Protein AF-A0AAU8JIQ6-F1 (afdb_monomer_lite)

Secondary structure (DSSP, 8-state):
---------HHHHHT--TT--HHHHHHHHHHHHHHTSS-HHHHHHHHHHHHSHHHHHHHHHTS--PPP--------GGGGSS-PPP----GGGHHHHHHHHHHHHHHHHHS--GGGGGSSTT---------PPPPP--------------PPPP------------------------------------------------------------------PPPPPP---PPPPPPPPPP-PPPPPPPP-PPPPPPP-------PPPPPPP--------------------HHHHTTT-SBSS-BPPP-SSSPEEEEEEEE--HHHHHHHHHHTBTT-EEEE-TTS-EEEEEEEESSHHHHHHHHHHHHHHHS--EEPPPEE--TTS--S---HHHHHS----SPSBSS-B----SSS-EEEEEEEE--HHHHHHHHHHTBTT-EEEEETTTTEEEEEEEEESSHHHHHHHHHHHHHHHS--EE---EE-

Radius of gyration: 42.21 Å; chains: 1; bounding box: 82×104×124 Å

Organism: NCBI:txid2792601

Foldseek 3Di:
DPPPPPPDQLCVLLVHDLPDDLVSLVVSLVVSVVVVPDPNVSSVVSSVQCVDPVSSVVSCVVPPPDPPPPPPPPPPVVVVPPDDPDDPDDPVVVVVVVVVVVVVVVVVVPPPDPPVPPPPPDDDDPDDDDDDDDDDDDDDDDDDDDDDDDDDDDDDDDDDDDDDDDDDDDDDDDDDDDDDDDDDDDDDDDDDDDDDDDDDDDDDDDDDDDDDDDDDDDDDDDDDDDDDDDDDDDDDDDDDDDDDDDDDDDDDDDDDDDDDDDDDDDDDDDPPDPDPPDPPPDPPPPPPDPPVLVVVPPPDQAAEDFDQDDFAWKWWKKWADDPVLQVCLCVTHYVPWDWDQDPVRGIIIGNYIYSDPVVQVVVQVSCCVPVVGMDIDGTDGPPVPDCPPDPQLVVVVPPPPPDPPDQAAEDDPSGHWAKKWWKKWADDPVLQVCLCRGYYVPWDWDQDPVVRGIIIGRYIYSDPVSSQSNQVVSCVVVVGMDTDDIDID

Structure (mmCIF, N/CA/C/O backbone):
data_AF-A0AAU8JIQ6-F1
#
_entry.id   AF-A0AAU8JIQ6-F1
#
loop_
_atom_site.group_PDB
_atom_site.id
_atom_site.type_symbol
_atom_site.label_atom_id
_atom_site.label_alt_id
_atom_site.label_comp_id
_atom_site.label_asym_id
_atom_site.label_entity_id
_atom_site.label_seq_id
_atom_site.pdbx_PDB_ins_code
_atom_site.Cartn_x
_atom_site.Cartn_y
_atom_site.Cartn_z
_atom_site.occupancy
_atom_site.B_iso_or_equiv
_atom_site.auth_seq_id
_atom_site.auth_comp_id
_atom_site.auth_asym_id
_atom_site.auth_atom_id
_atom_site.pdbx_PDB_model_num
ATOM 1 N N . MET A 1 1 ? 7.814 -15.505 -31.870 1.00 40.34 1 MET A N 1
ATOM 2 C CA . MET A 1 1 ? 8.780 -16.219 -31.011 1.00 40.34 1 MET A CA 1
ATOM 3 C C . MET A 1 1 ? 9.465 -15.172 -30.154 1.00 40.34 1 MET A C 1
ATOM 5 O O . MET A 1 1 ? 10.379 -14.513 -30.634 1.00 40.34 1 MET A O 1
ATOM 9 N N . GLU A 1 2 ? 8.960 -14.930 -28.946 1.00 45.66 2 GLU A N 1
ATOM 10 C CA . GLU A 1 2 ? 9.672 -14.097 -27.977 1.00 45.66 2 GLU A CA 1
ATOM 11 C C . GLU A 1 2 ? 10.962 -14.820 -27.613 1.00 45.66 2 GLU A C 1
ATOM 13 O O . GLU A 1 2 ? 10.954 -15.948 -27.119 1.00 45.66 2 GLU A O 1
ATOM 18 N N . ASN A 1 3 ? 12.080 -14.198 -27.969 1.00 52.28 3 ASN A N 1
ATOM 19 C CA . ASN A 1 3 ? 13.398 -14.721 -27.686 1.00 52.28 3 ASN A CA 1
ATOM 20 C C . ASN A 1 3 ? 13.532 -14.716 -26.162 1.00 52.28 3 ASN A C 1
ATOM 22 O O . ASN A 1 3 ? 13.637 -13.648 -25.561 1.00 52.28 3 ASN A O 1
ATOM 26 N N . LYS A 1 4 ? 13.426 -15.894 -25.535 1.00 48.53 4 LYS A N 1
ATOM 27 C CA . LYS A 1 4 ? 13.553 -16.081 -24.088 1.00 48.53 4 LYS A CA 1
ATOM 28 C C . LYS A 1 4 ? 14.983 -15.721 -23.701 1.00 48.53 4 LYS A C 1
ATOM 30 O O . LYS A 1 4 ? 15.875 -16.564 -23.658 1.00 48.53 4 LYS A O 1
ATOM 35 N N . GLN A 1 5 ? 15.210 -14.430 -23.518 1.00 60.22 5 GLN A N 1
ATOM 36 C CA . GLN A 1 5 ? 16.504 -13.855 -23.235 1.00 60.22 5 GLN A CA 1
ATOM 37 C C . GLN A 1 5 ? 16.808 -14.199 -21.782 1.00 60.22 5 GLN A C 1
ATOM 39 O O . GLN A 1 5 ? 16.317 -13.540 -20.868 1.00 60.22 5 GLN A O 1
ATOM 44 N N . CYS A 1 6 ? 17.543 -15.296 -21.566 1.00 53.44 6 CYS A N 1
ATOM 45 C CA . CYS A 1 6 ? 18.087 -15.631 -20.255 1.00 53.44 6 CYS A CA 1
ATOM 46 C C . CYS A 1 6 ? 18.781 -14.377 -19.719 1.00 53.44 6 CYS A C 1
ATOM 48 O O . CYS A 1 6 ? 19.749 -13.904 -20.319 1.00 53.44 6 CYS A O 1
ATOM 50 N N . SER A 1 7 ? 18.228 -13.803 -18.650 1.00 79.38 7 SER A N 1
ATOM 51 C CA . SER A 1 7 ? 18.646 -12.525 -18.084 1.00 79.38 7 SER A CA 1
ATOM 52 C C . SER A 1 7 ? 20.011 -12.687 -17.421 1.00 79.38 7 SER A C 1
ATOM 54 O O . SER A 1 7 ? 20.119 -12.893 -16.213 1.00 79.38 7 SER A O 1
ATOM 56 N N . MET A 1 8 ? 21.064 -12.670 -18.233 1.00 92.00 8 MET A N 1
ATOM 57 C CA . MET A 1 8 ? 22.433 -12.629 -17.744 1.00 92.00 8 MET A CA 1
ATOM 58 C C . MET A 1 8 ? 22.637 -11.358 -16.923 1.00 92.00 8 MET A C 1
ATOM 60 O O . MET A 1 8 ? 22.061 -10.307 -17.213 1.00 92.00 8 MET A O 1
ATOM 64 N N . ASN A 1 9 ? 23.455 -11.466 -15.881 1.00 93.81 9 ASN A N 1
ATOM 65 C CA . ASN A 1 9 ? 23.711 -10.348 -14.994 1.00 93.81 9 ASN A CA 1
ATOM 66 C C . ASN A 1 9 ? 24.448 -9.229 -15.762 1.00 93.81 9 ASN A C 1
ATOM 68 O O . ASN A 1 9 ? 25.458 -9.507 -16.417 1.00 93.81 9 ASN A O 1
ATOM 72 N N . PRO A 1 10 ? 23.994 -7.965 -15.683 1.00 96.88 10 PRO A N 1
ATOM 73 C CA . PRO A 1 10 ? 24.622 -6.865 -16.411 1.00 96.88 10 PRO A CA 1
ATOM 74 C C . PRO A 1 10 ? 26.093 -6.626 -16.022 1.00 96.88 10 PRO A C 1
ATOM 76 O O . PRO A 1 10 ? 26.877 -6.190 -16.867 1.00 96.88 10 PRO A O 1
ATOM 79 N N . TYR A 1 11 ? 26.494 -6.958 -14.789 1.00 97.44 11 TYR A N 1
ATOM 80 C CA . TYR A 1 11 ? 27.886 -6.875 -14.334 1.00 97.44 11 TYR A CA 1
ATOM 81 C C . TYR A 1 11 ? 28.795 -7.884 -15.044 1.00 97.44 11 TYR A C 1
ATOM 83 O O . TYR A 1 11 ? 29.914 -7.537 -15.422 1.00 97.44 11 TYR A O 1
ATOM 91 N N . ASP A 1 12 ? 28.298 -9.100 -15.287 1.00 96.31 12 ASP A N 1
ATOM 92 C CA . ASP A 1 12 ? 29.047 -10.156 -15.979 1.00 96.31 12 ASP A CA 1
ATOM 93 C C . ASP A 1 12 ? 29.184 -9.862 -17.479 1.00 96.31 12 ASP A C 1
ATOM 95 O O . ASP A 1 12 ? 30.244 -10.094 -18.056 1.00 96.31 12 ASP A O 1
ATOM 99 N N . ILE A 1 13 ? 28.142 -9.288 -18.097 1.00 96.94 13 ILE A N 1
ATOM 100 C CA . ILE A 1 13 ? 28.157 -8.893 -19.517 1.00 96.94 13 ILE A CA 1
ATOM 101 C C . ILE A 1 13 ? 29.220 -7.818 -19.780 1.00 96.94 13 ILE A C 1
ATOM 103 O O . ILE A 1 13 ? 29.912 -7.852 -20.798 1.00 96.94 13 ILE A O 1
ATOM 107 N N . LEU A 1 14 ? 29.342 -6.841 -18.876 1.00 97.56 14 LEU A N 1
ATOM 108 C CA . LEU A 1 14 ? 30.311 -5.751 -19.013 1.00 97.56 14 LEU A CA 1
ATOM 109 C C . LEU A 1 14 ? 31.682 -6.069 -18.395 1.00 97.56 14 LEU A C 1
ATOM 111 O O . LEU A 1 14 ? 32.648 -5.364 -18.683 1.00 97.56 14 LEU A O 1
ATOM 115 N N . GLY A 1 15 ? 31.786 -7.105 -17.559 1.00 96.88 15 GLY A N 1
ATOM 116 C CA . GLY A 1 15 ? 33.020 -7.462 -16.858 1.00 96.88 15 GLY A CA 1
ATOM 117 C C . GLY A 1 15 ? 33.464 -6.406 -15.842 1.00 96.88 15 GLY A C 1
ATOM 118 O O . GLY A 1 15 ? 34.657 -6.118 -15.741 1.00 96.88 15 GLY A O 1
ATOM 119 N N . VAL A 1 16 ? 32.515 -5.802 -15.119 1.00 97.75 16 VAL A N 1
ATOM 120 C CA . VAL A 1 16 ? 32.783 -4.785 -14.085 1.00 97.75 16 VAL A CA 1
ATOM 121 C C . VAL A 1 16 ? 32.334 -5.244 -12.701 1.00 97.75 16 VAL A C 1
ATOM 123 O O . VAL A 1 16 ? 31.411 -6.042 -12.560 1.00 97.75 16 VAL A O 1
ATOM 126 N N . SER A 1 17 ? 32.979 -4.705 -11.666 1.00 95.81 17 SER A N 1
ATOM 127 C CA . SER A 1 17 ? 32.544 -4.877 -10.276 1.00 95.81 17 SER A CA 1
ATOM 128 C C . SER A 1 17 ? 31.264 -4.079 -9.994 1.00 95.81 17 SER A C 1
ATOM 130 O O . SER A 1 17 ? 31.030 -3.037 -10.603 1.00 95.81 17 SER A O 1
ATOM 132 N N . GLN A 1 18 ? 30.468 -4.510 -9.015 1.00 94.75 18 GLN A N 1
ATOM 133 C CA . GLN A 1 18 ? 29.302 -3.762 -8.512 1.00 94.75 18 GLN A CA 1
ATOM 134 C C . GLN A 1 18 ? 29.664 -2.381 -7.954 1.00 94.75 18 GLN A C 1
ATOM 136 O O . GLN A 1 18 ? 28.880 -1.437 -8.043 1.00 94.75 18 GLN A O 1
ATOM 141 N N . ALA A 1 19 ? 30.895 -2.230 -7.459 1.00 94.75 19 ALA A N 1
ATOM 142 C CA . ALA A 1 19 ? 31.431 -0.951 -7.001 1.00 94.75 19 ALA A CA 1
ATOM 143 C C . ALA A 1 19 ? 31.851 -0.007 -8.150 1.00 94.75 19 ALA A C 1
ATOM 145 O O . ALA A 1 19 ? 32.358 1.079 -7.883 1.00 94.75 19 ALA A O 1
ATOM 146 N N . ALA A 1 20 ? 31.670 -0.398 -9.420 1.00 97.19 20 ALA A N 1
ATOM 147 C CA . ALA A 1 20 ? 32.134 0.391 -10.555 1.00 97.19 20 ALA A CA 1
ATOM 148 C C . ALA A 1 20 ? 31.427 1.750 -10.660 1.00 97.19 20 ALA A C 1
ATOM 150 O O . ALA A 1 20 ? 30.199 1.879 -10.563 1.00 97.19 20 ALA A O 1
ATOM 151 N N . SER A 1 21 ? 32.220 2.781 -10.915 1.00 97.81 21 SER A N 1
ATOM 152 C CA . SER A 1 21 ? 31.753 4.131 -11.201 1.00 97.81 21 SER A CA 1
ATOM 153 C C . SER A 1 21 ? 31.091 4.221 -12.583 1.00 97.81 21 SER A C 1
ATOM 155 O O . SER A 1 21 ? 31.300 3.394 -13.473 1.00 97.81 21 SER A O 1
ATOM 157 N N . LYS A 1 22 ? 30.311 5.285 -12.810 1.00 97.88 22 LYS A N 1
ATOM 158 C CA . LYS A 1 22 ? 29.655 5.554 -14.105 1.00 97.88 22 LYS A CA 1
ATOM 159 C C . LYS A 1 22 ? 30.652 5.623 -15.276 1.00 97.88 22 LYS A C 1
ATOM 161 O O . LYS A 1 22 ? 30.359 5.156 -16.380 1.00 97.88 22 LYS A O 1
ATOM 166 N N . ALA A 1 23 ? 31.840 6.178 -15.030 1.00 98.06 23 ALA A N 1
ATOM 167 C CA . ALA A 1 23 ? 32.914 6.261 -16.018 1.00 98.06 23 ALA A CA 1
ATOM 168 C C . ALA A 1 23 ? 33.486 4.874 -16.358 1.00 98.06 23 ALA A C 1
ATOM 170 O O . ALA A 1 23 ? 33.672 4.555 -17.534 1.00 98.06 23 ALA A O 1
ATOM 171 N N . GLU A 1 24 ? 33.698 4.023 -15.350 1.00 98.31 24 GLU A N 1
ATOM 172 C CA . GLU A 1 24 ? 34.170 2.646 -15.542 1.00 98.31 24 GLU A CA 1
ATOM 173 C C . GLU A 1 24 ? 33.158 1.798 -16.310 1.00 98.31 24 GLU A C 1
ATOM 175 O O . GLU A 1 24 ? 33.550 1.102 -17.245 1.00 98.31 24 GLU A O 1
ATOM 180 N N . ILE A 1 25 ? 31.862 1.923 -16.000 1.00 98.31 25 ILE A N 1
ATOM 181 C CA . ILE A 1 25 ? 30.781 1.239 -16.731 1.00 98.31 25 ILE A CA 1
ATOM 182 C C . ILE A 1 25 ? 30.805 1.623 -18.220 1.00 98.31 25 ILE A C 1
ATOM 184 O O . ILE A 1 25 ? 30.710 0.762 -19.097 1.00 98.31 25 ILE A O 1
ATOM 188 N N . THR A 1 26 ? 30.989 2.910 -18.526 1.00 98.00 26 THR A N 1
ATOM 189 C CA . THR A 1 26 ? 31.032 3.401 -19.915 1.00 98.00 26 THR A CA 1
ATOM 190 C C . THR A 1 26 ? 32.272 2.897 -20.656 1.00 98.00 26 THR A C 1
ATOM 192 O O . THR A 1 26 ? 32.180 2.448 -21.800 1.00 98.00 26 THR A O 1
ATOM 195 N N . LYS A 1 27 ? 33.436 2.895 -19.995 1.00 98.44 27 LYS A N 1
ATOM 196 C CA . LYS A 1 27 ? 34.676 2.340 -20.555 1.00 98.44 27 LYS A CA 1
ATOM 197 C C . LYS A 1 27 ? 34.562 0.830 -20.795 1.00 98.44 27 LYS A C 1
ATOM 199 O O . LYS A 1 27 ? 35.011 0.335 -21.829 1.00 98.44 27 LYS A O 1
ATOM 204 N N . ALA A 1 28 ? 33.939 0.108 -19.868 1.00 98.31 28 ALA A N 1
ATOM 205 C CA . ALA A 1 28 ? 33.740 -1.332 -19.954 1.00 98.31 28 ALA A CA 1
ATOM 206 C C . ALA A 1 28 ? 32.808 -1.734 -21.101 1.00 98.31 28 ALA A C 1
ATOM 208 O O . ALA A 1 28 ? 33.090 -2.712 -21.788 1.00 98.31 28 ALA A O 1
ATOM 209 N N . MET A 1 29 ? 31.772 -0.940 -21.388 1.00 98.12 29 MET A N 1
ATOM 210 C CA . MET A 1 29 ? 30.921 -1.142 -22.564 1.00 98.12 29 MET A CA 1
ATOM 211 C C . MET A 1 29 ? 31.738 -1.146 -23.867 1.00 98.12 29 MET A C 1
ATOM 213 O O . MET A 1 29 ? 31.614 -2.076 -24.664 1.00 98.12 29 MET A O 1
ATOM 217 N N . ALA A 1 30 ? 32.628 -0.166 -24.060 1.00 98.19 30 ALA A N 1
ATOM 218 C CA . ALA A 1 30 ? 33.482 -0.103 -25.249 1.00 98.19 30 ALA A CA 1
ATOM 219 C C . ALA A 1 30 ? 34.430 -1.315 -25.351 1.00 98.19 30 ALA A C 1
ATOM 221 O O . ALA A 1 30 ? 34.645 -1.858 -26.439 1.00 98.19 30 ALA A O 1
ATOM 222 N N . ILE A 1 31 ? 34.966 -1.777 -24.215 1.00 98.31 31 ILE A N 1
ATOM 223 C CA . ILE A 1 31 ? 35.807 -2.981 -24.151 1.00 98.31 31 ILE A CA 1
ATOM 224 C C . ILE A 1 31 ? 34.988 -4.235 -24.501 1.00 98.31 31 ILE A C 1
ATOM 226 O O . ILE A 1 31 ? 35.440 -5.038 -25.319 1.00 98.31 31 ILE A O 1
ATOM 230 N N . ALA A 1 32 ? 33.782 -4.390 -23.949 1.00 98.19 32 ALA A N 1
ATOM 231 C CA . ALA A 1 32 ? 32.893 -5.522 -24.215 1.00 98.19 32 ALA A CA 1
ATOM 232 C C . ALA A 1 32 ? 32.481 -5.593 -25.697 1.00 98.19 32 ALA A C 1
ATOM 234 O O . ALA A 1 32 ? 32.546 -6.661 -26.310 1.00 98.19 32 ALA A O 1
ATOM 235 N N . MET A 1 33 ? 32.160 -4.448 -26.314 1.00 97.75 33 MET A N 1
ATOM 236 C CA . MET A 1 33 ? 31.863 -4.366 -27.753 1.00 97.75 33 MET A CA 1
ATOM 237 C C . MET A 1 33 ? 33.050 -4.809 -28.615 1.00 97.75 33 MET A C 1
ATOM 239 O O . MET A 1 33 ? 32.860 -5.459 -29.643 1.00 97.75 33 MET A O 1
ATOM 243 N N . LYS A 1 34 ? 34.280 -4.486 -28.195 1.00 98.25 34 LYS A N 1
ATOM 244 C CA . LYS A 1 34 ? 35.503 -4.897 -28.897 1.00 98.25 34 LYS A CA 1
ATOM 245 C C . LYS A 1 34 ? 35.762 -6.402 -28.777 1.00 98.25 34 LYS A C 1
ATOM 247 O O . LYS A 1 34 ? 36.233 -6.999 -29.742 1.00 98.25 34 LYS A O 1
ATOM 252 N N . ARG A 1 35 ? 35.452 -7.005 -27.623 1.00 97.81 35 ARG A N 1
ATOM 253 C CA . ARG A 1 35 ? 35.617 -8.451 -27.373 1.00 97.81 35 ARG A CA 1
ATOM 254 C C . ARG A 1 35 ? 34.600 -9.311 -28.124 1.00 97.81 35 ARG A C 1
ATOM 256 O O . ARG A 1 35 ? 34.935 -10.429 -28.493 1.00 97.81 35 ARG A O 1
ATOM 263 N N . LYS A 1 36 ? 33.394 -8.788 -28.388 1.00 97.00 36 LYS A N 1
ATOM 264 C CA . LYS A 1 36 ? 32.301 -9.491 -29.097 1.00 97.00 36 LYS A CA 1
ATOM 265 C C . LYS A 1 36 ? 31.879 -10.823 -28.447 1.00 97.00 36 LYS A C 1
ATOM 267 O O . LYS A 1 36 ? 31.329 -11.684 -29.123 1.00 97.00 36 LYS A O 1
ATOM 272 N N . GLU A 1 37 ? 32.108 -10.980 -27.143 1.00 97.06 37 GLU A N 1
ATOM 273 C CA . GLU A 1 37 ? 31.681 -12.157 -26.366 1.00 97.06 37 GLU A CA 1
ATOM 274 C C . GLU A 1 37 ? 30.153 -12.217 -26.205 1.00 97.06 37 GLU A C 1
ATOM 276 O O . GLU A 1 37 ? 29.569 -13.295 -26.139 1.00 97.06 37 GLU A O 1
ATOM 281 N N . TYR A 1 38 ? 29.498 -11.052 -26.200 1.00 96.69 38 TYR A N 1
ATOM 282 C CA . TYR A 1 38 ? 28.052 -10.900 -26.053 1.00 96.69 38 TYR A CA 1
ATOM 283 C C . TYR A 1 38 ? 27.451 -10.150 -27.252 1.00 96.69 38 TYR A C 1
ATOM 285 O O . TYR A 1 38 ? 28.132 -9.318 -27.866 1.00 96.69 38 TYR A O 1
ATOM 293 N N . PRO A 1 39 ? 26.167 -10.383 -27.593 1.00 96.06 39 PRO A N 1
ATOM 294 C CA . PRO A 1 39 ? 25.506 -9.632 -28.654 1.00 96.06 39 PRO A CA 1
ATOM 295 C C . PRO A 1 39 ? 25.408 -8.146 -28.282 1.00 96.06 39 PRO A C 1
ATOM 297 O O . PRO A 1 39 ? 25.149 -7.797 -27.129 1.00 96.06 39 PRO A O 1
ATOM 300 N N . LEU A 1 40 ? 25.558 -7.260 -29.273 1.00 96.31 40 LEU A N 1
ATOM 301 C CA . LEU A 1 40 ? 25.582 -5.802 -29.065 1.00 96.31 40 LEU A CA 1
ATOM 302 C C . LEU A 1 40 ? 24.352 -5.284 -28.303 1.00 96.31 40 LEU A C 1
ATOM 304 O O . LEU A 1 40 ? 24.474 -4.395 -27.464 1.00 96.31 40 LEU A O 1
ATOM 308 N N . GLN A 1 41 ? 23.181 -5.879 -28.545 1.00 95.25 41 GLN A N 1
ATOM 309 C CA . GLN A 1 41 ? 21.947 -5.541 -27.833 1.00 95.25 41 GLN A CA 1
ATOM 310 C C . GLN A 1 41 ? 22.030 -5.851 -26.332 1.00 95.25 41 GLN A C 1
ATOM 312 O O . GLN A 1 41 ? 21.571 -5.048 -25.525 1.00 95.25 41 GLN A O 1
ATOM 317 N N . ALA A 1 42 ? 22.650 -6.971 -25.942 1.00 95.75 42 ALA A N 1
ATOM 318 C CA . ALA A 1 42 ? 22.821 -7.327 -24.534 1.00 95.75 42 ALA A CA 1
ATOM 319 C C . ALA A 1 42 ? 23.817 -6.395 -23.836 1.00 95.75 42 ALA A C 1
ATOM 321 O O . ALA A 1 42 ? 23.568 -5.973 -22.711 1.00 95.75 42 ALA A O 1
ATOM 322 N N . ILE A 1 43 ? 24.898 -6.008 -24.522 1.00 97.31 43 ILE A N 1
ATOM 323 C CA . ILE A 1 43 ? 25.882 -5.049 -23.997 1.00 97.31 43 ILE A CA 1
ATOM 324 C C . ILE A 1 43 ? 25.223 -3.681 -23.758 1.00 97.31 43 ILE A C 1
ATOM 326 O O . ILE A 1 43 ? 25.385 -3.091 -22.689 1.00 97.31 43 ILE A O 1
ATOM 330 N N . ALA A 1 44 ? 24.430 -3.197 -24.719 1.00 97.12 44 ALA A N 1
ATOM 331 C CA . ALA A 1 44 ? 23.700 -1.935 -24.589 1.00 97.12 44 ALA A CA 1
ATOM 332 C C . ALA A 1 44 ? 22.632 -1.989 -23.481 1.00 97.12 44 ALA A C 1
ATOM 334 O O . ALA A 1 44 ? 22.503 -1.048 -22.696 1.00 97.12 44 ALA A O 1
ATOM 335 N N . ALA A 1 45 ? 21.893 -3.099 -23.376 1.00 96.25 45 ALA A N 1
ATOM 336 C CA . ALA A 1 45 ? 20.909 -3.304 -22.316 1.00 96.25 45 ALA A CA 1
ATOM 337 C C . ALA A 1 45 ? 21.565 -3.345 -20.925 1.00 96.25 45 ALA A C 1
ATOM 339 O O . ALA A 1 45 ? 21.065 -2.703 -19.999 1.00 96.25 45 ALA A O 1
ATOM 340 N N . ALA A 1 46 ? 22.706 -4.030 -20.791 1.00 97.06 46 ALA A N 1
ATOM 341 C CA . ALA A 1 46 ? 23.471 -4.098 -19.550 1.00 97.06 46 ALA A CA 1
ATOM 342 C C . ALA A 1 46 ? 23.963 -2.714 -19.113 1.00 97.06 46 ALA A C 1
ATOM 344 O O . ALA A 1 46 ? 23.736 -2.311 -17.973 1.00 97.06 46 ALA A O 1
ATOM 345 N N . GLN A 1 47 ? 24.550 -1.941 -20.032 1.00 98.00 47 GLN A N 1
ATOM 346 C CA . GLN A 1 47 ? 24.967 -0.567 -19.751 1.00 98.00 47 GLN A CA 1
ATOM 347 C C . GLN A 1 47 ? 23.779 0.297 -19.309 1.00 98.00 47 GLN A C 1
ATOM 349 O O . GLN A 1 47 ? 23.857 0.956 -18.275 1.00 98.00 47 GLN A O 1
ATOM 354 N N . LYS A 1 48 ? 22.662 0.266 -20.050 1.00 97.75 48 LYS A N 1
ATOM 355 C CA . LYS A 1 48 ? 21.455 1.034 -19.707 1.00 97.75 48 LYS A CA 1
ATOM 356 C C . LYS A 1 48 ? 20.928 0.669 -18.316 1.00 97.75 48 LYS A C 1
ATOM 358 O O . LYS A 1 48 ? 20.543 1.561 -17.570 1.00 97.75 48 LYS A O 1
ATOM 363 N N . SER A 1 49 ? 20.942 -0.616 -17.961 1.00 96.88 49 SER A N 1
ATOM 364 C CA . SER A 1 49 ? 20.508 -1.095 -16.644 1.00 96.88 49 SER A CA 1
ATOM 365 C C . SER A 1 49 ? 21.408 -0.621 -15.503 1.00 96.88 49 SER A C 1
ATOM 367 O O . SER A 1 49 ? 20.902 -0.388 -14.414 1.00 96.88 49 SER A O 1
ATOM 369 N N . LEU A 1 50 ? 22.720 -0.489 -15.728 1.00 97.44 50 LEU A N 1
ATOM 370 C CA . LEU A 1 50 ? 23.673 -0.053 -14.697 1.00 97.44 50 LEU A CA 1
ATOM 371 C C . LEU A 1 50 ? 23.818 1.472 -14.594 1.00 97.44 50 LEU A C 1
ATOM 373 O O . LEU A 1 50 ? 24.304 1.976 -13.582 1.00 97.44 50 LEU A O 1
ATOM 377 N N . LEU A 1 51 ? 23.427 2.212 -15.635 1.00 97.62 51 LEU A N 1
ATOM 378 C CA . LEU A 1 51 ? 23.379 3.677 -15.616 1.00 97.62 51 LEU A CA 1
ATOM 379 C C . LEU A 1 51 ? 22.109 4.227 -14.946 1.00 97.62 51 LEU A C 1
ATOM 381 O O . LEU A 1 51 ? 22.128 5.361 -14.471 1.00 97.62 51 LEU A O 1
ATOM 385 N N . ASP A 1 52 ? 21.033 3.442 -14.921 1.00 97.56 52 ASP A N 1
ATOM 386 C CA . ASP A 1 52 ? 19.780 3.740 -14.226 1.00 97.56 52 ASP A CA 1
ATOM 387 C C . ASP A 1 52 ? 19.891 3.341 -12.745 1.00 97.56 52 ASP A C 1
ATOM 389 O O . ASP A 1 52 ? 20.215 2.195 -12.430 1.00 97.56 52 ASP A O 1
ATOM 393 N N . SER A 1 53 ? 19.648 4.279 -11.825 1.00 96.69 53 SER A N 1
ATOM 394 C CA . SER A 1 53 ? 19.848 4.049 -10.387 1.00 96.69 53 SER A CA 1
ATOM 395 C C . SER A 1 53 ? 18.928 2.965 -9.824 1.00 96.69 53 SER A C 1
ATOM 397 O O . SER A 1 53 ? 19.389 2.119 -9.061 1.00 96.69 53 SER A O 1
ATOM 399 N N . GLN A 1 54 ? 17.657 2.939 -10.228 1.00 95.81 54 GLN A N 1
ATOM 400 C CA . GLN A 1 54 ? 16.668 1.982 -9.727 1.00 95.81 54 GLN A CA 1
ATOM 401 C C . GLN A 1 54 ? 16.999 0.566 -10.196 1.00 95.81 54 GLN A C 1
ATOM 403 O O . GLN A 1 54 ? 17.042 -0.377 -9.403 1.00 95.81 54 GLN A O 1
ATOM 408 N N . LYS A 1 55 ? 17.312 0.411 -11.485 1.00 96.00 55 LYS A N 1
ATOM 409 C CA . LYS A 1 55 ? 17.677 -0.899 -12.047 1.00 96.00 55 LYS A CA 1
ATOM 410 C C . LYS A 1 55 ? 19.015 -1.404 -11.523 1.00 96.00 55 LYS A C 1
ATOM 412 O O . LYS A 1 55 ? 19.176 -2.611 -11.343 1.00 96.00 55 LYS A O 1
ATOM 417 N N . ARG A 1 56 ? 19.954 -0.499 -11.243 1.00 96.75 56 ARG A N 1
ATOM 418 C CA . ARG A 1 56 ? 21.226 -0.839 -10.607 1.00 96.75 56 ARG A CA 1
ATOM 419 C C . ARG A 1 56 ? 21.023 -1.375 -9.190 1.00 96.75 56 ARG A C 1
ATOM 421 O O . ARG A 1 56 ? 21.580 -2.421 -8.887 1.00 96.75 56 ARG A O 1
ATOM 428 N N . ILE A 1 57 ? 20.173 -0.738 -8.377 1.00 95.56 57 ILE A N 1
ATOM 429 C CA . ILE A 1 57 ? 19.841 -1.222 -7.023 1.00 95.56 57 ILE A CA 1
ATOM 430 C C . ILE A 1 57 ? 19.278 -2.646 -7.079 1.00 95.56 57 ILE A C 1
ATOM 432 O O . ILE A 1 57 ? 19.701 -3.508 -6.310 1.00 95.56 57 ILE A O 1
ATOM 436 N N . VAL A 1 58 ? 18.369 -2.922 -8.020 1.00 94.75 58 VAL A N 1
ATOM 437 C CA . VAL A 1 58 ? 17.829 -4.278 -8.216 1.00 94.75 58 VAL A CA 1
ATOM 438 C C . VAL A 1 58 ? 18.942 -5.262 -8.599 1.00 94.75 58 VAL A C 1
ATOM 440 O O . VAL A 1 58 ? 19.013 -6.354 -8.039 1.00 94.75 58 VAL A O 1
ATOM 443 N N . ALA A 1 59 ? 19.840 -4.885 -9.512 1.00 95.00 59 ALA A N 1
ATOM 444 C CA . ALA A 1 59 ? 20.962 -5.733 -9.917 1.00 95.00 59 ALA A CA 1
ATOM 445 C C . ALA A 1 59 ? 21.966 -5.997 -8.775 1.00 95.00 59 ALA A C 1
ATOM 447 O O . ALA A 1 59 ? 22.481 -7.114 -8.675 1.00 95.00 59 ALA A O 1
ATOM 448 N N . ASP A 1 60 ? 22.216 -5.003 -7.919 1.00 94.81 60 ASP A N 1
ATOM 449 C CA . ASP A 1 60 ? 23.073 -5.109 -6.730 1.00 94.81 60 ASP A CA 1
ATOM 450 C C . ASP A 1 60 ? 22.453 -6.037 -5.683 1.00 94.81 60 ASP A C 1
ATOM 452 O O . ASP A 1 60 ? 23.116 -6.937 -5.162 1.00 94.81 60 ASP A O 1
ATOM 456 N N . TYR A 1 61 ? 21.151 -5.879 -5.428 1.00 93.56 61 TYR A N 1
ATOM 457 C CA . TYR A 1 61 ? 20.423 -6.707 -4.469 1.00 93.56 61 TYR A CA 1
ATOM 458 C C . TYR A 1 61 ? 20.386 -8.181 -4.880 1.00 93.56 61 TYR A C 1
ATOM 460 O O . TYR A 1 61 ? 20.548 -9.069 -4.046 1.00 93.56 61 TYR A O 1
ATOM 468 N N . LEU A 1 62 ? 20.212 -8.459 -6.175 1.00 90.12 62 LEU A N 1
ATOM 469 C CA . LEU A 1 62 ? 20.170 -9.828 -6.692 1.00 90.12 62 LEU A CA 1
ATOM 470 C C . LEU A 1 62 ? 21.533 -10.534 -6.668 1.00 90.12 62 LEU A C 1
ATOM 472 O O . LEU A 1 62 ? 21.598 -11.741 -6.914 1.00 90.12 62 LEU A O 1
ATOM 476 N N . ARG A 1 63 ? 22.630 -9.822 -6.384 1.00 86.69 63 ARG A N 1
ATOM 477 C CA . ARG A 1 63 ? 23.963 -10.421 -6.325 1.00 86.69 63 ARG A CA 1
ATOM 478 C C . ARG A 1 63 ? 24.824 -9.774 -5.239 1.00 86.69 63 ARG A C 1
ATOM 480 O O . ARG A 1 63 ? 25.863 -9.220 -5.569 1.00 86.69 63 ARG A O 1
ATOM 487 N N . PRO A 1 64 ? 24.457 -9.864 -3.955 1.00 85.06 64 PRO A N 1
ATOM 488 C CA . PRO A 1 64 ? 25.151 -9.129 -2.906 1.00 85.06 64 PRO A CA 1
ATOM 489 C C . PRO A 1 64 ? 26.657 -9.429 -2.913 1.00 85.06 64 PRO A C 1
ATOM 491 O O . PRO A 1 64 ? 27.063 -10.595 -2.986 1.00 85.06 64 PRO A O 1
ATOM 494 N N . ILE A 1 65 ? 27.491 -8.386 -2.808 1.00 81.62 65 ILE A N 1
ATOM 495 C CA . ILE A 1 65 ? 28.919 -8.547 -2.505 1.00 81.62 65 ILE A CA 1
ATOM 496 C C . ILE A 1 65 ? 29.018 -9.075 -1.074 1.00 81.62 65 ILE A C 1
ATOM 498 O O . ILE A 1 65 ? 29.115 -8.315 -0.110 1.00 81.62 65 ILE A O 1
ATOM 502 N N . LEU A 1 66 ? 28.961 -10.393 -0.917 1.00 79.75 66 LEU A N 1
ATOM 503 C CA . LEU A 1 66 ? 29.228 -11.001 0.372 1.00 79.75 66 LEU A CA 1
ATOM 504 C C . LEU A 1 66 ? 30.733 -10.864 0.630 1.00 79.75 66 LEU A C 1
ATOM 506 O O . LEU A 1 66 ? 31.525 -11.308 -0.211 1.00 79.75 66 LEU A O 1
ATOM 510 N N . PRO A 1 67 ? 31.162 -10.253 1.754 1.00 77.31 67 PRO A N 1
ATOM 511 C CA . PRO A 1 67 ? 32.567 -10.290 2.121 1.00 77.31 67 PRO A CA 1
ATOM 512 C C . PRO A 1 67 ? 33.006 -11.758 2.132 1.00 77.31 67 PRO A C 1
ATOM 514 O O . PRO A 1 67 ? 32.202 -12.618 2.516 1.00 77.31 67 PRO A O 1
ATOM 517 N N . PRO A 1 68 ? 34.243 -12.070 1.699 1.00 78.75 68 PRO A N 1
ATOM 518 C CA . PRO A 1 68 ? 34.728 -13.441 1.698 1.00 78.75 68 PRO A CA 1
ATOM 519 C C . PRO A 1 68 ? 34.448 -14.021 3.075 1.00 78.75 68 PRO A C 1
ATOM 521 O O . PRO A 1 68 ? 34.862 -13.430 4.077 1.00 78.75 68 PRO A O 1
ATOM 524 N N . ILE A 1 69 ? 33.662 -15.105 3.107 1.00 80.19 69 ILE A N 1
ATOM 525 C CA . ILE A 1 69 ? 33.172 -15.696 4.347 1.00 80.19 69 ILE A CA 1
ATOM 526 C C . ILE A 1 69 ? 34.414 -15.971 5.180 1.00 80.19 69 ILE A C 1
ATOM 528 O O . ILE A 1 69 ? 35.185 -16.888 4.881 1.00 80.19 69 ILE A O 1
ATOM 532 N N . LYS A 1 70 ? 34.643 -15.141 6.202 1.00 82.69 70 LYS A N 1
ATOM 533 C CA . LYS A 1 70 ? 35.656 -15.413 7.207 1.00 82.69 70 LYS A CA 1
ATOM 534 C C . LYS A 1 70 ? 35.143 -16.665 7.873 1.00 82.69 70 LYS A C 1
ATOM 536 O O . LYS A 1 70 ? 34.225 -16.584 8.684 1.00 82.69 70 LYS A O 1
ATOM 541 N N . ARG A 1 71 ? 35.652 -17.821 7.432 1.00 76.62 71 ARG A N 1
ATOM 542 C CA . ARG A 1 71 ? 35.303 -19.117 7.997 1.00 76.62 71 ARG A CA 1
ATOM 543 C C . ARG A 1 71 ? 35.409 -18.921 9.493 1.00 76.62 71 ARG A C 1
ATOM 545 O O . ARG A 1 71 ? 36.498 -18.587 9.965 1.00 76.62 71 ARG A O 1
ATOM 552 N N . PHE A 1 72 ? 34.272 -19.005 10.183 1.00 76.00 72 PHE A N 1
ATOM 553 C CA . PHE A 1 72 ? 34.245 -18.827 11.621 1.00 76.00 72 PHE A CA 1
ATOM 554 C C . PHE A 1 72 ? 35.367 -19.701 12.159 1.00 76.00 72 PHE A C 1
ATOM 556 O O . PHE A 1 72 ? 35.435 -20.892 11.826 1.00 76.00 72 PHE A O 1
ATOM 563 N N . LYS A 1 73 ? 36.330 -19.085 12.860 1.00 76.19 73 LYS A N 1
ATOM 564 C CA . LYS A 1 73 ? 37.328 -19.868 13.581 1.00 76.19 73 LYS A CA 1
ATOM 565 C C . LYS A 1 73 ? 36.491 -20.826 14.408 1.00 76.19 73 LYS A C 1
ATOM 567 O O . LYS A 1 73 ? 35.610 -20.354 15.121 1.00 76.19 73 LYS A O 1
ATOM 572 N N . ARG A 1 74 ? 36.670 -22.136 14.210 1.00 68.62 74 ARG A N 1
ATOM 573 C CA . ARG A 1 74 ? 36.004 -23.129 15.049 1.00 68.62 74 ARG A CA 1
ATOM 574 C C . ARG A 1 74 ? 36.391 -22.752 16.468 1.00 68.62 74 ARG A C 1
ATOM 576 O O . ARG A 1 74 ? 37.556 -22.887 16.829 1.00 68.62 74 ARG A O 1
ATOM 583 N N . THR A 1 75 ? 35.457 -22.153 17.194 1.00 74.88 75 THR A N 1
ATOM 584 C CA . THR A 1 75 ? 35.571 -22.009 18.633 1.00 74.88 75 THR A CA 1
ATOM 585 C C . THR A 1 75 ? 35.721 -23.421 19.142 1.00 74.88 75 THR A C 1
ATOM 587 O O . THR A 1 75 ? 34.953 -24.303 18.755 1.00 74.88 75 THR A O 1
ATOM 590 N N . ASP A 1 76 ? 36.797 -23.643 19.879 1.00 75.94 76 ASP A N 1
ATOM 591 C CA . ASP A 1 76 ? 37.076 -24.939 20.456 1.00 75.94 76 ASP A CA 1
ATOM 592 C C . ASP A 1 76 ? 35.885 -25.307 21.347 1.00 75.94 76 ASP A C 1
ATOM 594 O O . ASP A 1 76 ? 35.535 -24.566 22.264 1.00 75.94 76 ASP A O 1
ATOM 598 N N . PHE A 1 77 ? 35.185 -26.386 21.000 1.00 76.00 77 PHE A N 1
ATOM 599 C CA . PHE A 1 77 ? 33.972 -26.822 21.697 1.00 76.00 77 PHE A CA 1
ATOM 600 C C . PHE A 1 77 ? 34.311 -27.631 22.958 1.00 76.00 77 PHE A C 1
ATOM 602 O O . PHE A 1 77 ? 33.469 -28.360 23.469 1.00 76.00 77 PHE A O 1
ATOM 609 N N . SER A 1 78 ? 35.530 -27.497 23.481 1.00 77.19 78 SER A N 1
ATOM 610 C CA . SER A 1 78 ? 35.986 -28.150 24.711 1.00 77.19 78 SER A CA 1
ATOM 611 C C . SER A 1 78 ? 35.150 -27.758 25.938 1.00 77.19 78 SER A C 1
ATOM 613 O O . SER A 1 78 ? 35.033 -28.539 26.875 1.00 77.19 78 SER A O 1
ATOM 615 N N . SER A 1 79 ? 34.460 -26.611 25.909 1.00 71.75 79 SER A N 1
ATOM 616 C CA . SER A 1 79 ? 33.469 -26.229 26.927 1.00 71.75 79 SER A CA 1
ATOM 617 C C . SER A 1 79 ? 32.132 -26.981 26.844 1.00 71.75 79 SER A C 1
ATOM 619 O O . SER A 1 79 ? 31.298 -26.813 27.724 1.00 71.75 79 SER A O 1
ATOM 621 N N . ILE A 1 80 ? 31.899 -27.795 25.808 1.00 74.56 80 ILE A N 1
ATOM 622 C CA . ILE A 1 80 ? 30.721 -28.676 25.704 1.00 74.56 80 ILE A CA 1
ATOM 623 C C . ILE A 1 80 ? 31.008 -30.053 26.329 1.00 74.56 80 ILE A C 1
ATOM 625 O O . ILE A 1 80 ? 30.079 -30.767 26.690 1.00 74.56 80 ILE A O 1
ATOM 629 N N . GLU A 1 81 ? 32.280 -30.418 26.519 1.00 81.19 81 GLU A N 1
ATOM 630 C CA . GLU A 1 81 ? 32.663 -31.665 27.199 1.00 81.19 81 GLU A CA 1
ATOM 631 C C . GLU A 1 81 ? 32.587 -31.571 28.731 1.00 81.19 81 GLU A C 1
ATOM 633 O O . GLU A 1 81 ? 32.727 -32.585 29.416 1.00 81.19 81 GLU A O 1
ATOM 638 N N . THR A 1 82 ? 32.325 -30.390 29.301 1.00 78.81 82 THR A N 1
ATOM 639 C CA . THR A 1 82 ? 32.009 -30.293 30.729 1.00 78.81 82 THR A CA 1
ATOM 640 C C . THR A 1 82 ? 30.681 -30.987 31.002 1.00 78.81 82 THR A C 1
ATOM 642 O O . THR A 1 82 ? 29.651 -30.612 30.441 1.00 78.81 82 THR A O 1
ATOM 645 N N . THR A 1 83 ? 30.718 -31.999 31.872 1.00 81.31 83 THR A N 1
ATOM 646 C CA . THR A 1 83 ? 29.552 -32.735 32.374 1.00 81.31 83 THR A CA 1
ATOM 647 C C . THR A 1 83 ? 28.425 -31.774 32.726 1.00 81.31 83 THR A C 1
ATOM 649 O O . THR A 1 83 ? 28.647 -30.805 33.454 1.00 81.31 83 THR A O 1
ATOM 652 N N . ALA A 1 84 ? 27.233 -32.040 32.179 1.00 80.88 84 ALA A N 1
ATOM 653 C CA . ALA A 1 84 ? 26.050 -31.224 32.405 1.00 80.88 84 ALA A CA 1
ATOM 654 C C . ALA A 1 84 ? 25.860 -30.993 33.916 1.00 80.88 84 ALA A C 1
ATOM 656 O O . ALA A 1 84 ? 25.951 -31.959 34.680 1.00 80.88 84 ALA A O 1
ATOM 657 N N . PRO A 1 85 ? 25.649 -29.741 34.357 1.00 83.62 85 PRO A N 1
ATOM 658 C CA . PRO A 1 85 ? 25.469 -29.449 35.769 1.00 83.62 85 PRO A CA 1
ATOM 659 C C . PRO A 1 85 ? 24.262 -30.218 36.299 1.00 83.62 85 PRO A C 1
ATOM 661 O O . PRO A 1 85 ? 23.226 -30.314 35.638 1.00 83.62 85 PRO A O 1
ATOM 664 N N . GLU A 1 86 ? 24.420 -30.781 37.491 1.00 84.44 86 GLU A N 1
ATOM 665 C CA . GLU A 1 86 ? 23.372 -31.543 38.152 1.00 84.44 86 GLU A CA 1
ATOM 666 C C . GLU A 1 86 ? 22.199 -30.604 38.470 1.00 84.44 86 GLU A C 1
ATOM 668 O O . GLU A 1 86 ? 22.338 -29.604 39.181 1.00 84.44 86 GLU A O 1
ATOM 673 N N . LEU A 1 87 ? 21.047 -30.887 37.865 1.00 78.94 87 LEU A N 1
ATOM 674 C CA . LEU A 1 87 ? 19.813 -30.136 38.064 1.00 78.94 87 LEU A CA 1
ATOM 675 C C . LEU A 1 87 ? 19.219 -30.526 39.422 1.00 78.94 87 LEU A C 1
ATOM 677 O O . LEU A 1 87 ? 18.429 -31.461 39.521 1.00 78.94 87 LEU A O 1
ATOM 681 N N . ASN A 1 88 ? 19.594 -29.795 40.471 1.00 80.50 88 ASN A N 1
ATOM 682 C CA . ASN A 1 88 ? 18.895 -29.845 41.752 1.00 80.50 88 ASN A CA 1
ATOM 683 C C . ASN A 1 88 ? 17.554 -29.119 41.610 1.00 80.50 88 ASN A C 1
ATOM 685 O O . ASN A 1 88 ? 17.468 -27.901 41.779 1.00 80.50 88 ASN A O 1
ATOM 689 N N . LEU A 1 89 ? 16.512 -29.872 41.260 1.00 78.12 89 LEU A N 1
ATOM 690 C CA . LEU A 1 89 ? 15.138 -29.394 41.335 1.00 78.12 89 LEU A CA 1
ATOM 691 C C . LEU A 1 89 ? 14.822 -29.123 42.809 1.00 78.12 89 LEU A C 1
ATOM 693 O O . LEU A 1 89 ? 14.878 -30.023 43.645 1.00 78.12 89 LEU A O 1
ATOM 697 N N . LEU A 1 90 ? 14.572 -27.855 43.131 1.00 78.50 90 LEU A N 1
ATOM 698 C CA . LEU A 1 90 ? 14.188 -27.430 44.472 1.00 78.50 90 LEU A CA 1
ATOM 699 C C . LEU A 1 90 ? 12.890 -28.153 44.853 1.00 78.50 90 LEU A C 1
ATOM 701 O O . LEU A 1 90 ? 11.902 -28.060 44.126 1.00 78.50 90 LEU A O 1
ATOM 705 N N . ALA A 1 91 ? 12.896 -28.847 45.994 1.00 74.56 91 ALA A N 1
ATOM 706 C CA . ALA A 1 91 ? 11.757 -29.614 46.513 1.00 74.56 91 ALA A CA 1
ATOM 707 C C . ALA A 1 91 ? 10.500 -28.756 46.784 1.00 74.56 91 ALA A C 1
ATOM 709 O O . ALA A 1 91 ? 9.422 -29.284 47.040 1.00 74.56 91 ALA A O 1
ATOM 710 N N . ASP A 1 92 ? 10.628 -27.432 46.704 1.00 68.19 92 ASP A N 1
ATOM 711 C CA . ASP A 1 92 ? 9.557 -26.470 46.955 1.00 68.19 92 ASP A CA 1
ATOM 712 C C . ASP A 1 92 ? 8.447 -26.506 45.889 1.00 68.19 92 ASP A C 1
ATOM 714 O O . ASP A 1 92 ? 7.346 -26.020 46.145 1.00 68.19 92 ASP A O 1
ATOM 718 N N . PHE A 1 93 ? 8.697 -27.093 44.710 1.00 66.44 93 PHE A N 1
ATOM 719 C CA . PHE A 1 93 ? 7.668 -27.222 43.671 1.00 66.44 93 PHE A CA 1
ATOM 720 C C . PHE A 1 93 ? 6.620 -28.297 44.004 1.00 66.44 93 PHE A C 1
ATOM 722 O O . PHE A 1 93 ? 5.431 -28.055 43.796 1.00 66.44 93 PHE A O 1
ATOM 729 N N . ASP A 1 94 ? 7.012 -29.405 44.637 1.00 67.81 94 ASP A N 1
ATOM 730 C CA . ASP A 1 94 ? 6.087 -30.501 44.975 1.00 67.81 94 ASP A CA 1
ATOM 731 C C . ASP A 1 94 ? 5.098 -30.116 46.095 1.00 67.81 94 ASP A C 1
ATOM 733 O O . ASP A 1 94 ? 4.004 -30.671 46.201 1.00 67.81 94 ASP A O 1
ATOM 737 N N . ALA A 1 95 ? 5.446 -29.131 46.932 1.00 72.69 95 ALA A N 1
ATOM 738 C CA . ALA A 1 95 ? 4.581 -28.656 48.014 1.00 72.69 95 ALA A CA 1
ATOM 739 C C . ALA A 1 95 ? 3.410 -27.787 47.519 1.00 72.69 95 ALA A C 1
ATOM 741 O O . ALA A 1 95 ? 2.404 -27.650 48.220 1.00 72.69 95 ALA A O 1
ATOM 742 N N . THR A 1 96 ? 3.525 -27.192 46.327 1.00 74.19 96 THR A N 1
ATOM 743 C CA . THR A 1 96 ? 2.497 -26.277 45.805 1.00 74.19 96 THR A CA 1
ATOM 744 C C . THR A 1 96 ? 1.283 -27.001 45.232 1.00 74.19 96 THR A C 1
ATOM 746 O O . THR A 1 96 ? 0.164 -26.511 45.390 1.00 74.19 96 THR A O 1
ATOM 749 N N . ASP A 1 97 ? 1.469 -28.197 44.675 1.00 78.06 97 ASP A N 1
ATOM 750 C CA . ASP A 1 97 ? 0.370 -28.978 44.100 1.00 78.06 97 ASP A CA 1
ATOM 751 C C . ASP A 1 97 ? -0.597 -29.488 45.186 1.00 78.06 97 ASP A C 1
ATOM 753 O O . ASP A 1 97 ? -1.817 -29.429 45.016 1.00 78.06 97 ASP A O 1
ATOM 757 N N . LEU A 1 98 ? -0.081 -29.864 46.362 1.00 78.75 98 LEU A N 1
ATOM 758 C CA . LEU A 1 98 ? -0.903 -30.316 47.494 1.00 78.75 98 LEU A CA 1
ATOM 759 C C . LEU A 1 98 ? -1.765 -29.195 48.109 1.00 78.75 98 LEU A C 1
ATOM 761 O O . LEU A 1 98 ? -2.912 -29.442 48.492 1.00 78.75 98 LEU A O 1
ATOM 765 N N . ASP A 1 99 ? -1.252 -27.960 48.191 1.00 80.81 99 ASP A N 1
ATOM 766 C CA . ASP A 1 99 ? -2.014 -26.814 48.727 1.00 80.81 99 ASP A CA 1
ATOM 767 C C . ASP A 1 99 ? -3.140 -26.385 47.768 1.00 80.81 99 ASP A C 1
ATOM 769 O O . ASP A 1 99 ? -4.221 -25.965 48.198 1.00 80.81 99 ASP A O 1
ATOM 773 N N . ILE A 1 100 ? -2.923 -26.544 46.457 1.00 83.88 100 ILE A N 1
ATOM 774 C CA . ILE A 1 100 ? -3.943 -26.282 45.436 1.00 83.88 100 ILE A CA 1
ATOM 775 C C . ILE A 1 100 ? -5.066 -27.320 45.528 1.00 83.88 100 ILE A C 1
ATOM 777 O O . ILE A 1 100 ? -6.238 -26.935 45.573 1.00 83.88 100 ILE A O 1
ATOM 781 N N . GLU A 1 101 ? -4.742 -28.612 45.624 1.00 84.06 101 GLU A N 1
ATOM 782 C CA . GLU A 1 101 ? -5.754 -29.671 45.747 1.00 84.06 101 GLU A CA 1
ATOM 783 C C . GLU A 1 101 ? -6.611 -29.516 47.015 1.00 84.06 101 GLU A C 1
ATOM 785 O O . GLU A 1 101 ? -7.840 -29.635 46.955 1.00 84.06 101 GLU A O 1
ATOM 790 N N . GLN A 1 102 ? -6.003 -29.159 48.153 1.00 83.88 102 GLN A N 1
ATOM 791 C CA . GLN A 1 102 ? -6.746 -28.902 49.392 1.00 83.88 102 GLN A CA 1
ATOM 792 C C . GLN A 1 102 ? -7.657 -27.673 49.302 1.00 83.88 102 GLN A C 1
ATOM 794 O O . GLN A 1 102 ? -8.800 -27.719 49.769 1.00 83.88 102 GLN A O 1
ATOM 799 N N . LYS A 1 103 ? -7.194 -26.578 48.689 1.00 86.94 103 LYS A N 1
ATOM 800 C CA . LYS A 1 103 ? -8.025 -25.378 48.503 1.00 86.94 103 LYS A CA 1
ATOM 801 C C . LYS A 1 103 ? -9.214 -25.640 47.589 1.00 86.94 103 LYS A C 1
ATOM 803 O O . LYS A 1 103 ? -10.312 -25.177 47.895 1.00 86.94 103 LYS A O 1
ATOM 808 N N . VAL A 1 104 ? -9.022 -26.409 46.518 1.00 88.75 104 VAL A N 1
ATOM 809 C CA . VAL A 1 104 ? -10.115 -26.799 45.615 1.00 88.75 104 VAL A CA 1
ATOM 810 C C . VAL A 1 104 ? -11.134 -27.681 46.344 1.00 88.75 104 VAL A C 1
ATOM 812 O O . VAL A 1 104 ? -12.335 -27.435 46.234 1.00 88.75 104 VAL A O 1
ATOM 815 N N . ALA A 1 105 ? -10.684 -28.645 47.152 1.00 81.06 105 ALA A N 1
ATOM 816 C CA . ALA A 1 105 ? -11.577 -29.508 47.928 1.00 81.06 105 ALA A CA 1
ATOM 817 C C . ALA A 1 105 ? -12.411 -28.738 48.972 1.00 81.06 105 ALA A C 1
ATOM 819 O O . ALA A 1 105 ? -13.587 -29.048 49.171 1.00 81.06 105 ALA A O 1
ATOM 820 N N . ASN A 1 106 ? -11.829 -27.722 49.616 1.00 82.25 106 ASN A N 1
ATOM 821 C CA . ASN A 1 106 ? -12.544 -26.887 50.585 1.00 82.25 106 ASN A CA 1
ATOM 822 C C . ASN A 1 106 ? -13.564 -25.959 49.906 1.00 82.25 106 ASN A C 1
ATOM 824 O O . ASN A 1 106 ? -14.685 -25.835 50.387 1.00 82.25 106 ASN A O 1
ATOM 828 N N . TYR A 1 107 ? -13.233 -25.392 48.742 1.00 80.81 107 TYR A N 1
ATOM 829 C CA . TYR A 1 107 ? -14.156 -24.525 48.000 1.00 80.81 107 TYR A CA 1
ATOM 830 C C . TYR A 1 107 ? -15.423 -25.266 47.540 1.00 80.81 107 TYR A C 1
ATOM 832 O O . TYR A 1 107 ? -16.519 -24.717 47.576 1.00 80.81 107 TYR A O 1
ATOM 840 N N . ILE A 1 108 ? -15.294 -26.543 47.161 1.00 79.75 108 ILE A N 1
ATOM 841 C CA . ILE A 1 108 ? -16.437 -27.381 46.756 1.00 79.75 108 ILE A CA 1
ATOM 842 C C . ILE A 1 108 ? -17.377 -27.678 47.939 1.00 79.75 108 ILE A C 1
ATOM 844 O O . ILE A 1 108 ? -18.570 -27.892 47.731 1.00 79.75 108 ILE A O 1
ATOM 848 N N . ARG A 1 109 ? -16.868 -27.687 49.179 1.00 73.50 109 ARG A N 1
ATOM 849 C CA . ARG A 1 109 ? -17.682 -27.937 50.380 1.00 73.50 109 ARG A CA 1
ATOM 850 C C . ARG A 1 109 ? -18.474 -26.718 50.840 1.00 73.50 109 ARG A C 1
ATOM 852 O O . ARG A 1 109 ? -19.580 -26.905 51.335 1.00 73.50 109 ARG A O 1
ATOM 859 N N . ASP A 1 110 ? -17.931 -25.516 50.670 1.00 74.75 110 ASP A N 1
ATOM 860 C CA . ASP A 1 110 ? -18.532 -24.301 51.231 1.00 74.75 110 ASP A CA 1
ATOM 861 C C . ASP A 1 110 ? -19.598 -23.659 50.316 1.00 74.75 110 ASP A C 1
ATOM 863 O O . ASP A 1 110 ? -20.473 -22.959 50.820 1.00 74.75 110 ASP A O 1
ATOM 867 N N . ASP A 1 111 ? -19.587 -23.936 49.004 1.00 72.50 111 ASP A N 1
ATOM 868 C CA . ASP A 1 111 ? -20.533 -23.349 48.028 1.00 72.50 111 ASP A CA 1
ATOM 869 C C . ASP A 1 111 ? -21.737 -24.253 47.669 1.00 72.50 111 ASP A C 1
ATOM 871 O O . ASP A 1 111 ? -22.605 -23.852 46.888 1.00 72.50 111 ASP A O 1
ATOM 875 N N . MET A 1 112 ? -21.841 -25.471 48.219 1.00 64.25 112 MET A N 1
ATOM 876 C CA . MET A 1 112 ? -23.048 -26.291 48.037 1.00 64.25 112 MET A CA 1
ATOM 877 C C . MET A 1 112 ? -24.112 -25.929 49.071 1.00 64.25 112 MET A C 1
ATOM 879 O O . MET A 1 112 ? -24.147 -26.456 50.181 1.00 64.25 112 MET A O 1
ATOM 883 N N . ASP A 1 113 ? -25.004 -25.033 48.657 1.00 66.38 113 ASP A N 1
ATOM 884 C CA . ASP A 1 113 ? -26.198 -24.624 49.387 1.00 66.38 113 ASP A CA 1
ATOM 885 C C . ASP A 1 113 ? -27.048 -25.864 49.773 1.00 66.38 113 ASP A C 1
ATOM 887 O O . ASP A 1 113 ? -27.590 -26.549 48.893 1.00 66.38 113 ASP A O 1
ATOM 891 N N . PRO A 1 114 ? -27.180 -26.207 51.072 1.00 65.06 114 PRO A N 1
ATOM 892 C CA . PRO A 1 114 ? -27.815 -27.454 51.516 1.00 65.06 114 PRO A CA 1
ATOM 893 C C . PRO A 1 114 ? -29.321 -27.525 51.209 1.00 65.06 114 PRO A C 1
ATOM 895 O O . PRO A 1 114 ? -29.940 -28.576 51.386 1.00 65.06 114 PRO A O 1
ATOM 898 N N . ASN A 1 115 ? -29.920 -26.437 50.715 1.00 61.16 115 ASN A N 1
ATOM 899 C CA . ASN A 1 115 ? -31.340 -26.359 50.380 1.00 61.16 115 ASN A CA 1
ATOM 900 C C . ASN A 1 115 ? -31.706 -26.815 48.956 1.00 61.16 115 ASN A C 1
ATOM 902 O O . ASN A 1 115 ? -32.896 -26.937 48.669 1.00 61.16 115 ASN A O 1
ATOM 906 N N . LEU A 1 116 ? -30.749 -27.130 48.070 1.00 55.78 116 LEU A N 1
ATOM 907 C CA . LEU A 1 116 ? -31.082 -27.639 46.723 1.00 55.78 116 LEU A CA 1
ATOM 908 C C . LEU A 1 116 ? -31.423 -29.143 46.675 1.00 55.78 116 LEU A C 1
ATOM 910 O O . LEU A 1 116 ? -31.907 -29.633 45.654 1.00 55.78 116 LEU A O 1
ATOM 914 N N . SER A 1 117 ? -31.225 -29.880 47.773 1.00 53.41 117 SER A N 1
ATOM 915 C CA . SER A 1 117 ? -31.452 -31.336 47.826 1.00 53.41 117 SER A CA 1
ATOM 916 C C . SER A 1 117 ? -32.940 -31.734 47.858 1.00 53.41 117 SER A C 1
ATOM 918 O O . SER A 1 117 ? -33.298 -32.853 47.499 1.00 53.41 117 SER A O 1
ATOM 920 N N . SER A 1 118 ? -33.851 -30.823 48.219 1.00 55.62 118 SER A N 1
ATOM 921 C CA . SER A 1 118 ? -35.290 -31.128 48.299 1.00 55.62 118 SER A CA 1
ATOM 922 C C . SER A 1 118 ? -36.051 -30.959 46.977 1.00 55.62 118 SER A C 1
ATOM 924 O O . SER A 1 118 ? -37.195 -31.400 46.882 1.00 55.62 118 SER A O 1
ATOM 926 N N . HIS A 1 119 ? -35.437 -30.378 45.938 1.00 52.59 119 HIS A N 1
ATOM 927 C CA . HIS A 1 119 ? -36.143 -30.047 44.692 1.00 52.59 119 HIS A CA 1
ATOM 928 C C . HIS A 1 119 ? -36.047 -31.106 43.579 1.00 52.59 119 HIS A C 1
ATOM 930 O O . HIS A 1 119 ? -36.765 -30.996 42.587 1.00 52.59 119 HIS A O 1
ATOM 936 N N . PHE A 1 120 ? -35.225 -32.151 43.748 1.00 50.72 120 PHE A N 1
ATOM 937 C CA . PHE A 1 120 ? -34.997 -33.194 42.732 1.00 50.72 120 PHE A CA 1
ATOM 938 C C . PHE A 1 120 ? -35.568 -34.581 43.076 1.00 50.72 120 PHE A C 1
ATOM 940 O O . PHE A 1 120 ? -35.364 -35.530 42.324 1.00 50.72 120 PHE A O 1
ATOM 947 N N . ALA A 1 121 ? -36.351 -34.718 44.149 1.00 48.66 121 ALA A N 1
ATOM 948 C CA . ALA A 1 121 ? -36.940 -35.998 44.569 1.00 48.66 121 ALA A CA 1
ATOM 949 C C . ALA A 1 121 ? -38.149 -36.476 43.721 1.00 48.66 121 ALA A C 1
ATOM 951 O O . ALA A 1 121 ? -38.988 -37.215 44.225 1.00 48.66 121 ALA A O 1
ATOM 952 N N . GLY A 1 122 ? -38.280 -36.057 42.456 1.00 46.62 122 GLY A N 1
ATOM 953 C CA . GLY A 1 122 ? -39.513 -36.259 41.679 1.00 46.62 122 GLY A CA 1
ATOM 954 C C . GLY A 1 122 ? -39.363 -36.625 40.205 1.00 46.62 122 GLY A C 1
ATOM 955 O O . GLY A 1 122 ? -40.332 -36.472 39.468 1.00 46.62 122 GLY A O 1
ATOM 956 N N . ILE A 1 123 ? -38.194 -37.077 39.743 1.00 45.00 123 ILE A N 1
ATOM 957 C CA . ILE A 1 123 ? -38.047 -37.550 38.359 1.00 45.00 123 ILE A CA 1
ATOM 958 C C . ILE A 1 123 ? -37.901 -39.072 38.367 1.00 45.00 123 ILE A C 1
ATOM 960 O O . ILE A 1 123 ? -36.806 -39.607 38.523 1.00 45.00 123 ILE A O 1
ATOM 964 N N . ASP A 1 124 ? -39.034 -39.752 38.193 1.00 48.91 124 ASP A N 1
ATOM 965 C CA . ASP A 1 124 ? -39.102 -41.159 37.804 1.00 48.91 124 ASP A CA 1
ATOM 966 C C . ASP A 1 124 ? -38.541 -41.317 36.383 1.00 48.91 124 ASP A C 1
ATOM 968 O O . ASP A 1 124 ? -39.214 -41.035 35.390 1.00 48.91 124 ASP A O 1
ATOM 972 N N . THR A 1 125 ? -37.304 -41.793 36.265 1.00 46.00 125 THR A N 1
ATOM 973 C CA . THR A 1 125 ? -36.761 -42.332 35.013 1.00 46.00 125 THR A CA 1
ATOM 974 C C . THR A 1 125 ? -36.820 -43.852 35.043 1.00 46.00 125 THR A C 1
ATOM 976 O O . THR A 1 125 ? -35.859 -44.547 35.359 1.00 46.00 125 THR A O 1
ATOM 979 N N . SER A 1 126 ? -37.980 -44.374 34.651 1.00 47.81 126 SER A N 1
ATOM 980 C CA . SER A 1 126 ? -38.062 -45.700 34.042 1.00 47.81 126 SER A CA 1
ATOM 981 C C . SER A 1 126 ? -37.550 -45.583 32.606 1.00 47.81 126 SER A C 1
ATOM 983 O O . SER A 1 126 ? -38.280 -45.119 31.733 1.00 47.81 126 SER A O 1
ATOM 985 N N . LEU A 1 127 ? -36.297 -45.960 32.348 1.00 44.03 127 LEU A N 1
ATOM 986 C CA . LEU A 1 127 ? -35.854 -46.251 30.987 1.00 44.03 127 LEU A CA 1
ATOM 987 C C . LEU A 1 127 ? -34.910 -47.450 30.985 1.00 44.03 127 LEU A C 1
ATOM 989 O O . LEU A 1 127 ? -33.993 -47.562 31.796 1.00 44.03 127 LEU A O 1
ATOM 993 N N . GLU A 1 128 ? -35.254 -48.369 30.098 1.00 41.19 128 GLU A N 1
ATOM 994 C CA . GLU A 1 128 ? -34.882 -49.769 30.079 1.00 41.19 128 GLU A CA 1
ATOM 995 C C . GLU A 1 128 ? -33.406 -50.030 29.780 1.00 41.19 128 GLU A C 1
ATOM 997 O O . GLU A 1 128 ? -32.706 -49.283 29.096 1.00 41.19 128 GLU A O 1
ATOM 1002 N N . ALA A 1 129 ? -32.976 -51.170 30.310 1.00 44.69 129 ALA A N 1
ATOM 1003 C CA . ALA A 1 129 ? -31.702 -51.816 30.096 1.00 44.69 129 ALA A CA 1
ATOM 1004 C C . ALA A 1 129 ? -31.509 -52.271 28.642 1.00 44.69 129 ALA A C 1
ATOM 1006 O O . ALA A 1 129 ? -32.435 -52.774 28.010 1.00 44.69 129 ALA A O 1
ATOM 1007 N N . GLY A 1 130 ? -30.261 -52.225 28.171 1.00 43.84 130 GLY A N 1
ATOM 1008 C CA . GLY A 1 130 ? -29.832 -53.035 27.033 1.00 43.84 130 GLY A CA 1
ATOM 1009 C C . GLY A 1 130 ? -28.702 -52.427 26.214 1.00 43.84 130 GLY A C 1
ATOM 1010 O O . GLY A 1 130 ? -28.955 -51.873 25.153 1.00 43.84 130 GLY A O 1
ATOM 1011 N N . ALA A 1 131 ? -27.454 -52.583 26.662 1.00 35.03 131 ALA A N 1
ATOM 1012 C CA . ALA A 1 131 ? -26.307 -52.635 25.754 1.00 35.03 131 ALA A CA 1
ATOM 1013 C C . ALA A 1 131 ? -25.118 -53.322 26.440 1.00 35.03 131 ALA A C 1
ATOM 1015 O O . ALA A 1 131 ? -24.582 -52.841 27.437 1.00 35.03 131 ALA A O 1
ATOM 1016 N N . GLU A 1 132 ? -24.755 -54.479 25.895 1.00 37.47 132 GLU A N 1
ATOM 1017 C CA . GLU A 1 132 ? -23.635 -55.328 26.285 1.00 37.47 132 GLU A CA 1
ATOM 1018 C C . GLU A 1 132 ? -22.277 -54.645 26.049 1.00 37.47 132 GLU A C 1
ATOM 1020 O O . GLU A 1 132 ? -22.033 -54.011 25.022 1.00 37.47 132 GLU A O 1
ATOM 1025 N N . LEU A 1 133 ? -21.373 -54.826 27.013 1.00 38.34 133 LEU A N 1
ATOM 1026 C CA . LEU A 1 133 ? -19.952 -54.489 26.935 1.00 38.34 133 LEU A CA 1
ATOM 1027 C C . LEU A 1 133 ? -19.195 -55.545 26.112 1.00 38.34 133 LEU A C 1
ATOM 1029 O O . LEU A 1 133 ? -19.266 -56.724 26.468 1.00 38.34 133 LEU A O 1
ATOM 1033 N N . PRO A 1 134 ? -18.372 -55.169 25.117 1.00 44.53 134 PRO A N 1
ATOM 1034 C CA . PRO A 1 134 ? -17.343 -56.060 24.619 1.00 44.53 134 PRO A CA 1
ATOM 1035 C C . PRO A 1 134 ? -16.103 -56.029 25.524 1.00 44.53 134 PRO A C 1
ATOM 1037 O O . PRO A 1 134 ? -15.655 -54.997 26.030 1.00 44.53 134 PRO A O 1
ATOM 1040 N N . SER A 1 135 ? -15.579 -57.231 25.717 1.00 38.50 135 SER A N 1
ATOM 1041 C CA . SER A 1 135 ? -14.397 -57.617 26.473 1.00 38.50 135 SER A CA 1
ATOM 1042 C C . SER A 1 135 ? -13.110 -56.913 26.039 1.00 38.50 135 SER A C 1
ATOM 1044 O O . SER A 1 135 ? -12.864 -56.690 24.857 1.00 38.50 135 SER A O 1
ATOM 1046 N N . LYS A 1 136 ? -12.257 -56.653 27.036 1.00 38.16 136 LYS A N 1
ATOM 1047 C CA . LYS A 1 136 ? -10.861 -56.214 26.923 1.00 38.16 136 LYS A CA 1
ATOM 1048 C C . LYS A 1 136 ? -10.042 -57.152 26.025 1.00 38.16 136 LYS A C 1
ATOM 1050 O O . LYS A 1 136 ? -9.877 -58.317 26.373 1.00 38.16 136 LYS A O 1
ATOM 1055 N N . GLU A 1 137 ? -9.442 -56.609 24.970 1.00 37.16 137 GLU A N 1
ATOM 1056 C CA . GLU A 1 137 ? -8.252 -57.180 24.330 1.00 37.16 137 GLU A CA 1
ATOM 1057 C C . GLU A 1 137 ? -7.025 -56.321 24.661 1.00 37.16 137 GLU A C 1
ATOM 1059 O O . GLU A 1 137 ? -7.032 -55.093 24.547 1.00 37.16 137 GLU A O 1
ATOM 1064 N N . GLU A 1 138 ? -5.978 -57.001 25.125 1.00 40.88 138 GLU A N 1
ATOM 1065 C CA . GLU A 1 138 ? -4.646 -56.473 25.395 1.00 40.88 138 GLU A CA 1
ATOM 1066 C C . GLU A 1 138 ? -3.955 -56.046 24.095 1.00 40.88 138 GLU A C 1
ATOM 1068 O O . GLU A 1 138 ? -3.769 -56.850 23.183 1.00 40.88 138 GLU A O 1
ATOM 1073 N N . LEU A 1 139 ? -3.482 -54.800 24.034 1.00 34.19 139 LEU A N 1
ATOM 1074 C CA . LEU A 1 139 ? -2.611 -54.326 22.960 1.00 34.19 139 LEU A CA 1
ATOM 1075 C C . LEU A 1 139 ? -1.200 -54.097 23.509 1.00 34.19 139 LEU A C 1
ATOM 1077 O O . LEU A 1 139 ? -0.86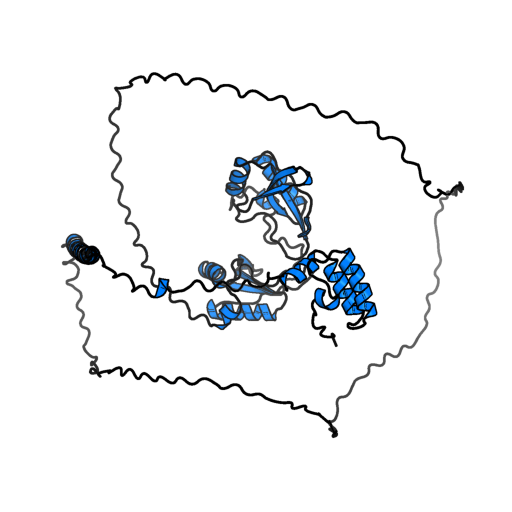0 -53.042 24.042 1.00 34.19 139 LEU A O 1
ATOM 1081 N N . SER A 1 140 ? -0.369 -55.131 23.377 1.00 31.56 140 SER A N 1
ATOM 1082 C CA . SER A 1 140 ? 1.071 -55.076 23.620 1.00 31.56 140 SER A CA 1
ATOM 1083 C C . SER A 1 140 ? 1.768 -54.307 22.489 1.00 31.56 140 SER A C 1
ATOM 1085 O O . SER A 1 140 ? 1.833 -54.784 21.353 1.00 31.56 140 SER A O 1
ATOM 1087 N N . VAL A 1 141 ? 2.329 -53.137 22.788 1.00 33.31 141 VAL A N 1
ATOM 1088 C CA . VAL A 1 141 ? 3.146 -52.363 21.841 1.00 33.31 141 VAL A CA 1
ATOM 1089 C C . VAL A 1 141 ? 4.588 -52.884 21.878 1.00 33.31 141 VAL A C 1
ATOM 1091 O O . VAL A 1 141 ? 5.345 -52.604 22.804 1.00 33.31 141 VAL A O 1
ATOM 1094 N N . LYS A 1 142 ? 4.979 -53.658 20.857 1.00 33.06 142 LYS A N 1
ATOM 1095 C CA . LYS A 1 142 ? 6.379 -54.030 20.590 1.00 33.06 142 LYS A CA 1
ATOM 1096 C C . LYS A 1 142 ? 7.072 -52.911 19.810 1.00 33.06 142 LYS A C 1
ATOM 1098 O O . LYS A 1 142 ? 6.781 -52.698 18.637 1.00 33.06 142 LYS A O 1
ATOM 1103 N N . PHE A 1 143 ? 8.039 -52.252 20.443 1.00 32.47 143 PHE A N 1
ATOM 1104 C CA . PHE A 1 143 ? 9.034 -51.426 19.758 1.00 32.47 143 PHE A CA 1
ATOM 1105 C C . PHE A 1 143 ? 10.014 -52.327 18.993 1.00 32.47 143 PHE A C 1
ATOM 1107 O O . PHE A 1 143 ? 10.735 -53.118 19.599 1.00 32.47 143 PHE A O 1
ATOM 1114 N N . ILE A 1 144 ? 10.070 -52.191 17.666 1.00 32.16 144 ILE A N 1
ATOM 1115 C CA . ILE A 1 144 ? 11.157 -52.736 16.843 1.00 32.16 144 ILE A CA 1
ATOM 1116 C C . ILE A 1 144 ? 12.008 -51.560 16.372 1.00 32.16 144 ILE A C 1
ATOM 1118 O O . ILE A 1 144 ? 11.597 -50.771 15.524 1.00 32.16 144 ILE A O 1
ATOM 1122 N N . GLY A 1 145 ? 13.210 -51.455 16.939 1.00 32.03 145 GLY A N 1
ATOM 1123 C CA . GLY A 1 145 ? 14.282 -50.626 16.409 1.00 32.03 145 GLY A CA 1
ATOM 1124 C C . GLY A 1 145 ? 14.983 -51.346 15.259 1.00 32.03 145 GLY A C 1
ATOM 1125 O O . GLY A 1 145 ? 15.453 -52.469 15.422 1.00 32.03 145 GLY A O 1
ATOM 1126 N N . ALA A 1 146 ? 15.088 -50.688 14.106 1.00 32.03 146 ALA A N 1
ATOM 1127 C CA . ALA A 1 146 ? 15.943 -51.123 13.010 1.00 32.03 146 ALA A CA 1
ATOM 1128 C C . ALA A 1 146 ? 16.878 -49.976 12.609 1.00 32.03 146 ALA A C 1
ATOM 1130 O O . ALA A 1 146 ? 16.509 -49.030 11.918 1.00 32.03 146 ALA A O 1
ATOM 1131 N N . SER A 1 147 ? 18.110 -50.092 13.095 1.00 32.44 147 SER A N 1
ATOM 1132 C CA . SER A 1 147 ? 19.293 -49.364 12.651 1.00 32.44 147 SER A CA 1
ATOM 1133 C C . SER A 1 147 ? 19.726 -49.897 11.289 1.00 32.44 147 SER A C 1
ATOM 1135 O O . SER A 1 147 ? 19.997 -51.089 11.182 1.00 32.44 147 SER A O 1
ATOM 1137 N N . LEU A 1 148 ? 19.840 -49.043 10.268 1.00 34.84 148 LEU A N 1
ATOM 1138 C CA . LEU A 1 148 ? 20.613 -49.346 9.059 1.00 34.84 148 LEU A CA 1
ATOM 1139 C C . LEU A 1 148 ? 21.255 -48.071 8.494 1.00 34.84 148 LEU A C 1
ATOM 1141 O O . LEU A 1 148 ? 20.722 -47.353 7.654 1.00 34.84 148 LEU A O 1
ATOM 1145 N N . SER A 1 149 ? 22.468 -47.840 8.984 1.00 33.91 149 SER A N 1
ATOM 1146 C CA . SER A 1 149 ? 23.532 -47.083 8.334 1.00 33.91 149 SER A CA 1
ATOM 1147 C C . SER A 1 149 ? 23.877 -47.706 6.978 1.00 33.91 149 SER A C 1
ATOM 1149 O O . SER A 1 149 ? 24.181 -48.899 6.923 1.00 33.91 149 SER A O 1
ATOM 1151 N N . LYS A 1 150 ? 23.890 -46.905 5.901 1.00 33.88 150 LYS A N 1
ATOM 1152 C CA . LYS A 1 150 ? 24.771 -47.101 4.733 1.00 33.88 150 LYS A CA 1
ATOM 1153 C C . LYS A 1 150 ? 24.830 -45.841 3.859 1.00 33.88 150 LYS A C 1
ATOM 1155 O O . LYS A 1 150 ? 23.829 -45.358 3.346 1.00 33.88 150 LYS A O 1
ATOM 1160 N N . ARG A 1 151 ? 26.054 -45.327 3.706 1.00 38.59 151 ARG A N 1
ATOM 1161 C CA . ARG A 1 151 ? 26.460 -44.221 2.822 1.00 38.59 151 ARG A CA 1
ATOM 1162 C C . ARG A 1 151 ? 26.274 -44.599 1.344 1.00 38.59 151 ARG A C 1
ATOM 1164 O O . ARG A 1 151 ? 26.628 -45.727 0.996 1.00 38.59 151 ARG A O 1
ATOM 1171 N N . PRO A 1 152 ? 25.895 -43.671 0.447 1.00 36.69 152 PRO A N 1
ATOM 1172 C CA . PRO A 1 152 ? 26.107 -43.860 -0.979 1.00 36.69 152 PRO A CA 1
ATOM 1173 C C . PRO A 1 152 ? 27.503 -43.381 -1.403 1.00 36.69 152 PRO A C 1
ATOM 1175 O O . PRO A 1 152 ? 28.000 -42.325 -1.010 1.00 36.69 152 PRO A O 1
ATOM 1178 N N . LYS A 1 153 ? 28.135 -44.238 -2.200 1.00 36.72 153 LYS A N 1
ATOM 1179 C CA . LYS A 1 153 ? 29.467 -44.127 -2.786 1.00 36.72 153 LYS A CA 1
ATOM 1180 C C . LYS A 1 153 ? 29.367 -43.316 -4.082 1.00 36.72 153 LYS A C 1
ATOM 1182 O O . LYS A 1 153 ? 28.570 -43.643 -4.953 1.00 36.72 153 LYS A O 1
ATOM 1187 N N . VAL A 1 154 ? 30.181 -42.271 -4.184 1.00 36.75 154 VAL A N 1
ATOM 1188 C CA . VAL A 1 154 ? 30.412 -41.467 -5.394 1.00 36.75 154 VAL A CA 1
ATOM 1189 C C . VAL A 1 154 ? 31.201 -42.294 -6.409 1.00 36.75 154 VAL A C 1
ATOM 1191 O O . VAL A 1 154 ? 32.228 -42.854 -6.030 1.00 36.75 154 VAL A O 1
ATOM 1194 N N . MET A 1 155 ? 30.767 -42.332 -7.674 1.00 31.64 155 MET A N 1
ATOM 1195 C CA . MET A 1 155 ? 31.631 -42.456 -8.862 1.00 31.64 155 MET A CA 1
ATOM 1196 C C . MET A 1 155 ? 30.863 -42.091 -10.157 1.00 31.64 155 MET A C 1
ATOM 1198 O O . MET A 1 155 ? 29.634 -42.031 -10.128 1.00 31.64 155 MET A O 1
ATOM 1202 N N . PRO A 1 156 ? 31.577 -41.739 -11.245 1.00 43.00 156 PRO A N 1
ATOM 1203 C CA . PRO A 1 156 ? 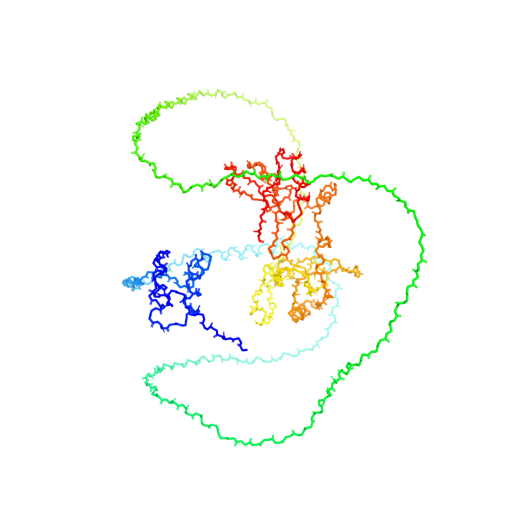31.176 -40.701 -12.193 1.00 43.00 156 PRO A CA 1
ATOM 1204 C C . PRO A 1 156 ? 30.427 -41.251 -13.412 1.00 43.00 156 PRO A C 1
ATOM 1206 O O . PRO A 1 156 ? 30.675 -42.376 -13.839 1.00 43.00 156 PRO A O 1
ATOM 1209 N N . GLN A 1 157 ? 29.570 -40.427 -14.022 1.00 32.47 157 GLN A N 1
ATOM 1210 C CA . GLN A 1 157 ? 29.050 -40.682 -15.365 1.00 32.47 157 GLN A CA 1
ATOM 1211 C C . GLN A 1 157 ? 29.703 -39.749 -16.384 1.00 32.47 157 GLN A C 1
ATOM 1213 O O . GLN A 1 157 ? 29.555 -38.529 -16.349 1.00 32.47 157 GLN A O 1
ATOM 1218 N N . SER A 1 158 ? 30.448 -40.396 -17.271 1.00 32.66 158 SER A N 1
ATOM 1219 C CA . SER A 1 158 ? 30.928 -39.938 -18.563 1.00 32.66 158 SER A CA 1
ATOM 1220 C C . SER A 1 158 ? 29.780 -39.745 -19.560 1.00 32.66 158 SER A C 1
ATOM 1222 O O . SER A 1 158 ? 28.856 -40.551 -19.615 1.00 32.66 158 SER A O 1
ATOM 1224 N N . GLU A 1 159 ? 29.907 -38.673 -20.343 1.00 37.78 159 GLU A N 1
ATOM 1225 C CA . GLU A 1 159 ? 29.512 -38.488 -21.746 1.00 37.78 159 GLU A CA 1
ATOM 1226 C C . GLU A 1 159 ? 28.472 -39.444 -22.353 1.00 37.78 159 GLU A C 1
ATOM 1228 O O . GLU A 1 159 ? 28.769 -40.596 -22.653 1.00 37.78 159 GLU A O 1
ATOM 1233 N N . LEU A 1 160 ? 27.304 -38.898 -22.706 1.00 32.12 160 LEU A N 1
ATOM 1234 C CA . LEU A 1 160 ? 26.436 -39.434 -23.757 1.00 32.12 160 LEU A CA 1
ATOM 1235 C C . LEU A 1 160 ? 25.747 -38.270 -24.489 1.00 32.12 160 LEU A C 1
ATOM 1237 O O . LEU A 1 160 ? 24.817 -37.643 -23.985 1.00 32.12 160 LEU A O 1
ATOM 1241 N N . LYS A 1 161 ? 26.249 -37.967 -25.694 1.00 38.53 161 LYS A N 1
ATOM 1242 C CA . LYS A 1 161 ? 25.563 -37.164 -26.719 1.00 38.53 161 LYS A CA 1
ATOM 1243 C C . LYS A 1 161 ? 24.417 -37.989 -27.317 1.00 38.53 161 LYS A C 1
ATOM 1245 O O . LYS A 1 161 ? 24.664 -39.139 -27.675 1.00 38.53 161 LYS A O 1
ATOM 1250 N N . PRO A 1 162 ? 23.243 -37.398 -27.581 1.00 41.75 162 PRO A N 1
ATOM 1251 C CA . PRO A 1 162 ? 22.344 -37.927 -28.594 1.00 41.75 162 PRO A CA 1
ATOM 1252 C C . PRO A 1 162 ? 22.390 -37.059 -29.861 1.00 41.75 162 PRO A C 1
ATOM 1254 O O . PRO A 1 162 ? 21.991 -35.895 -29.858 1.00 41.75 162 PRO A O 1
ATOM 1257 N N . GLU A 1 163 ? 22.865 -37.647 -30.961 1.00 31.75 163 GLU A N 1
ATOM 1258 C CA . GLU A 1 163 ? 22.509 -37.210 -32.313 1.00 31.75 163 GLU A CA 1
ATOM 1259 C C . GLU A 1 163 ? 21.067 -37.652 -32.597 1.00 31.75 163 GLU A C 1
ATOM 1261 O O . GLU A 1 163 ? 20.771 -38.845 -32.597 1.00 31.75 163 GLU A O 1
ATOM 1266 N N . PHE A 1 164 ? 20.170 -36.704 -32.870 1.00 31.97 164 PHE A N 1
ATOM 1267 C CA . PHE A 1 164 ? 18.846 -36.994 -33.421 1.00 31.97 164 PHE A CA 1
ATOM 1268 C C . PHE A 1 164 ? 18.851 -36.682 -34.921 1.00 31.97 164 PHE A C 1
ATOM 1270 O O . PHE A 1 164 ? 18.862 -35.521 -35.329 1.00 31.97 164 PHE A O 1
ATOM 1277 N N . LYS A 1 165 ? 18.842 -37.734 -35.746 1.00 31.61 165 LYS A N 1
ATOM 1278 C CA . LYS A 1 165 ? 18.510 -37.670 -37.176 1.00 31.61 165 LYS A CA 1
ATOM 1279 C C . LYS A 1 165 ? 17.016 -37.944 -37.331 1.00 31.61 165 LYS A C 1
ATOM 1281 O O . LYS A 1 165 ? 16.541 -38.990 -36.900 1.00 31.61 165 LYS A O 1
ATOM 1286 N N . PHE A 1 166 ? 16.290 -37.019 -37.953 1.00 31.17 166 PHE A N 1
ATOM 1287 C CA . PHE A 1 166 ? 14.875 -37.185 -38.280 1.00 31.17 166 PHE A CA 1
ATOM 1288 C C . PHE A 1 166 ? 14.753 -37.547 -39.766 1.00 31.17 166 PHE A C 1
ATOM 1290 O O . PHE A 1 166 ? 14.996 -36.708 -40.631 1.00 31.17 166 PHE A O 1
ATOM 1297 N N . ASN A 1 167 ? 14.414 -38.806 -40.054 1.00 31.14 167 ASN A N 1
ATOM 1298 C CA . ASN A 1 167 ? 13.951 -39.249 -41.369 1.00 31.14 167 ASN A CA 1
ATOM 1299 C C . ASN A 1 167 ? 12.420 -39.224 -41.375 1.00 31.14 167 ASN A C 1
ATOM 1301 O O . ASN A 1 167 ? 11.784 -39.654 -40.414 1.00 31.14 167 ASN A O 1
ATOM 1305 N N . GLY A 1 168 ? 11.851 -38.670 -42.444 1.00 31.23 168 GLY A N 1
ATOM 1306 C CA . GLY A 1 168 ? 10.430 -38.362 -42.553 1.00 31.23 168 GLY A CA 1
ATOM 1307 C C . GLY A 1 168 ? 9.514 -39.566 -42.741 1.00 31.23 168 GLY A C 1
ATOM 1308 O O . GLY A 1 168 ? 9.958 -40.684 -42.981 1.00 31.23 168 GLY A O 1
ATOM 1309 N N . SER A 1 169 ? 8.210 -39.293 -42.689 1.00 31.92 169 SER A N 1
ATOM 1310 C CA . SER A 1 169 ? 7.169 -40.032 -43.407 1.00 31.92 169 SER A CA 1
ATOM 1311 C C . SER A 1 169 ? 5.884 -39.208 -43.465 1.00 31.92 169 SER A C 1
ATOM 1313 O O . SER A 1 169 ? 5.492 -38.562 -42.497 1.00 31.92 169 SER A O 1
ATOM 1315 N N . HIS A 1 170 ? 5.278 -39.248 -44.648 1.00 35.97 170 HIS A N 1
ATOM 1316 C CA . HIS A 1 170 ? 3.983 -38.710 -45.039 1.00 35.97 170 HIS A CA 1
ATOM 1317 C C . HIS A 1 170 ? 2.851 -39.052 -44.060 1.00 35.97 170 HIS A C 1
ATOM 1319 O O . HIS A 1 170 ? 2.698 -40.205 -43.667 1.00 35.97 170 HIS A O 1
ATOM 1325 N N . LEU A 1 171 ? 1.971 -38.081 -43.813 1.00 31.66 171 LEU A N 1
ATOM 1326 C CA . LEU A 1 171 ? 0.592 -38.332 -43.405 1.00 31.66 171 LEU A CA 1
ATOM 1327 C C . LEU A 1 171 ? -0.324 -37.421 -44.225 1.00 31.66 171 LEU A C 1
ATOM 1329 O O . LEU A 1 171 ? -0.343 -36.204 -44.069 1.00 31.66 171 LEU A O 1
ATOM 1333 N N . VAL A 1 172 ? -1.018 -38.061 -45.161 1.00 38.53 172 VAL A N 1
ATOM 1334 C CA . VAL A 1 172 ? -2.190 -37.548 -45.867 1.00 38.53 172 VAL A CA 1
ATOM 1335 C C . VAL A 1 172 ? -3.348 -37.583 -44.878 1.00 38.53 172 VAL A C 1
ATOM 1337 O O . VAL A 1 172 ? -3.591 -38.634 -44.291 1.00 38.53 172 VAL A O 1
ATOM 1340 N N . LEU A 1 173 ? -4.056 -36.468 -44.701 1.00 33.16 173 LEU A N 1
ATOM 1341 C CA . LEU A 1 173 ? -5.424 -36.470 -44.187 1.00 33.16 173 LEU A CA 1
ATOM 1342 C C . LEU A 1 173 ? -6.164 -35.212 -44.644 1.00 33.16 173 LEU A C 1
ATOM 1344 O O . LEU A 1 173 ? -5.644 -34.097 -44.621 1.00 33.16 173 LEU A O 1
ATOM 1348 N N . ASP A 1 174 ? -7.365 -35.480 -45.131 1.00 31.91 174 ASP A N 1
ATOM 1349 C CA . ASP A 1 174 ? -8.232 -34.653 -45.947 1.00 31.91 174 ASP A CA 1
ATOM 1350 C C . ASP A 1 174 ? -8.854 -33.440 -45.241 1.00 31.91 174 ASP A C 1
ATOM 1352 O O . ASP A 1 174 ? -9.244 -33.483 -44.078 1.00 31.91 174 ASP A O 1
ATOM 1356 N N . GLY A 1 175 ? -9.089 -32.401 -46.047 1.00 35.56 175 GLY A N 1
ATOM 1357 C CA . GLY A 1 175 ? -10.424 -31.815 -46.159 1.00 35.56 175 GLY A CA 1
ATOM 1358 C C . GLY A 1 175 ? -10.872 -30.827 -45.086 1.00 35.56 175 GLY A C 1
ATOM 1359 O O . GLY A 1 175 ? -11.777 -31.134 -44.319 1.00 35.56 175 GLY A O 1
ATOM 1360 N N . ILE A 1 176 ? -10.395 -29.577 -45.149 1.00 34.22 176 ILE A N 1
ATOM 1361 C CA . ILE A 1 176 ? -11.149 -28.423 -44.627 1.00 34.22 176 ILE A CA 1
ATOM 1362 C C . ILE A 1 176 ? -11.107 -27.280 -45.649 1.00 34.22 176 ILE A C 1
ATOM 1364 O O . ILE A 1 176 ? -10.052 -26.770 -46.022 1.00 34.22 176 ILE A O 1
ATOM 1368 N N . ARG A 1 177 ? -12.299 -26.912 -46.131 1.00 32.44 177 ARG A N 1
ATOM 1369 C CA . ARG A 1 177 ? -12.562 -25.845 -47.103 1.00 32.44 177 ARG A CA 1
ATOM 1370 C C . ARG A 1 177 ? -12.274 -24.472 -46.487 1.00 32.44 177 ARG A C 1
ATOM 1372 O O . ARG A 1 177 ? -12.980 -24.052 -45.576 1.00 32.44 177 ARG A O 1
ATOM 1379 N N . PHE A 1 178 ? -11.305 -23.747 -47.040 1.00 33.25 178 PHE A N 1
ATOM 1380 C CA . PHE A 1 178 ? -11.165 -22.305 -46.834 1.00 33.25 178 PHE A CA 1
ATOM 1381 C C . PHE A 1 178 ? -12.144 -21.561 -47.750 1.00 33.25 178 PHE A C 1
ATOM 1383 O O . PHE A 1 178 ? -12.027 -21.616 -48.974 1.00 33.25 178 PHE A O 1
ATOM 1390 N N . PHE A 1 179 ? -13.108 -20.855 -47.159 1.00 36.88 179 PHE A N 1
ATOM 1391 C CA . PHE A 1 179 ? -13.889 -19.839 -47.861 1.00 36.88 179 PHE A CA 1
ATOM 1392 C C . PHE A 1 179 ? -13.027 -18.580 -48.011 1.00 36.88 179 PHE A C 1
ATOM 1394 O O . PHE A 1 179 ? -12.771 -17.865 -47.045 1.00 36.88 179 PHE A O 1
ATOM 1401 N N . VAL A 1 180 ? -12.572 -18.325 -49.235 1.00 32.50 180 VAL A N 1
ATOM 1402 C CA . VAL A 1 180 ? -11.962 -17.060 -49.652 1.00 32.50 180 VAL A CA 1
ATOM 1403 C C . VAL A 1 180 ? -13.094 -16.096 -50.003 1.00 32.50 180 VAL A C 1
ATOM 1405 O O . VAL A 1 180 ? -13.823 -16.321 -50.967 1.00 32.50 180 VAL A O 1
ATOM 1408 N N . TRP A 1 181 ? -13.253 -15.022 -49.229 1.00 32.66 181 TRP A N 1
ATOM 1409 C CA . TRP A 1 181 ? -14.065 -13.871 -49.625 1.00 32.66 181 TRP A CA 1
ATOM 1410 C C . TRP A 1 181 ? -13.212 -12.942 -50.497 1.00 32.66 181 TRP A C 1
ATOM 1412 O O . TRP A 1 181 ? -12.336 -12.231 -50.011 1.00 32.66 181 TRP A O 1
ATOM 1422 N N . LEU A 1 182 ? -13.467 -12.979 -51.804 1.00 33.94 182 LEU A N 1
ATOM 1423 C CA . LEU A 1 182 ? -13.005 -11.995 -52.781 1.00 33.94 182 LEU A CA 1
ATOM 1424 C C . LEU A 1 182 ? -13.969 -10.801 -52.762 1.00 33.94 182 LEU A C 1
ATOM 1426 O O . LEU A 1 182 ? -15.093 -10.907 -53.247 1.00 33.94 182 LEU A O 1
ATOM 1430 N N . PHE A 1 183 ? -13.529 -9.658 -52.232 1.00 37.09 183 PHE A N 1
ATOM 1431 C CA . PHE A 1 183 ? -14.181 -8.376 -52.496 1.00 37.09 183 PHE A CA 1
ATOM 1432 C C . PHE A 1 183 ? -13.735 -7.867 -53.870 1.00 37.09 183 PHE A C 1
ATOM 1434 O O . PHE A 1 183 ? -12.597 -7.441 -54.064 1.00 37.09 183 PHE A O 1
ATOM 1441 N N . VAL A 1 184 ? -14.657 -7.932 -54.826 1.00 39.88 184 VAL A N 1
ATOM 1442 C CA . VAL A 1 184 ? -14.562 -7.294 -56.138 1.00 39.88 184 VAL A CA 1
ATOM 1443 C C . VAL A 1 184 ? -14.993 -5.836 -55.974 1.00 39.88 184 VAL A C 1
ATOM 1445 O O . VAL A 1 184 ? -16.161 -5.560 -55.713 1.00 39.88 184 VAL A O 1
ATOM 1448 N N . PHE A 1 185 ? -14.061 -4.895 -56.126 1.00 38.16 185 PHE A N 1
ATOM 1449 C CA . PHE A 1 185 ? -14.392 -3.488 -56.352 1.00 38.16 185 PHE A CA 1
ATOM 1450 C C . PHE A 1 185 ? -14.717 -3.291 -57.836 1.00 38.16 185 PHE A C 1
ATOM 1452 O O . PHE A 1 185 ? -13.886 -3.564 -58.701 1.00 38.16 185 PHE A O 1
ATOM 1459 N N . SER A 1 186 ? -15.918 -2.793 -58.124 1.00 32.66 186 SER A N 1
ATOM 1460 C CA . SER A 1 186 ? -16.293 -2.235 -59.424 1.00 32.66 186 SER A CA 1
ATOM 1461 C C . SER A 1 186 ? -16.623 -0.745 -59.239 1.00 32.66 186 SER A C 1
ATOM 1463 O O . SER A 1 186 ? -17.259 -0.410 -58.236 1.00 32.66 186 SER A O 1
ATOM 1465 N N . PRO A 1 187 ? -16.199 0.162 -60.139 1.00 52.34 187 PRO A N 1
ATOM 1466 C CA . PRO A 1 187 ? -16.491 1.587 -60.039 1.00 52.34 187 PRO A CA 1
ATOM 1467 C C . PRO A 1 187 ? -17.698 1.955 -60.912 1.00 52.34 187 PRO A C 1
ATOM 1469 O O . PRO A 1 187 ? -17.715 1.647 -62.101 1.00 52.34 187 PRO A O 1
ATOM 1472 N N . ILE A 1 188 ? -18.686 2.668 -60.360 1.00 44.38 188 ILE A N 1
ATOM 1473 C CA . ILE A 1 188 ? -19.715 3.343 -61.165 1.00 44.38 188 ILE A CA 1
ATOM 1474 C C . ILE A 1 188 ? -19.902 4.784 -60.677 1.00 44.38 188 ILE A C 1
ATOM 1476 O O . ILE A 1 188 ? -20.218 5.058 -59.524 1.00 44.38 188 ILE A O 1
ATOM 1480 N N . PHE A 1 189 ? -19.672 5.678 -61.634 1.00 40.00 189 PHE A N 1
ATOM 1481 C CA . PHE A 1 189 ? -19.974 7.103 -61.693 1.00 40.00 189 PHE A CA 1
ATOM 1482 C C . PHE A 1 189 ? -21.451 7.433 -61.416 1.00 40.00 189 PHE A C 1
ATOM 1484 O O . PHE A 1 189 ? -22.335 6.803 -61.990 1.00 40.00 189 PHE A O 1
ATOM 1491 N N . SER A 1 190 ? -21.697 8.512 -60.669 1.00 36.19 190 SER A N 1
ATOM 1492 C CA . SER A 1 190 ? -22.768 9.522 -60.857 1.00 36.19 190 SER A CA 1
ATOM 1493 C C . SER A 1 190 ? -22.584 10.560 -59.740 1.00 36.19 190 SER A C 1
ATOM 1495 O O . SER A 1 190 ? -22.565 10.202 -58.573 1.00 36.19 190 SER A O 1
ATOM 1497 N N . GLY A 1 191 ? -22.274 11.831 -59.991 1.00 35.03 191 GLY A N 1
ATOM 1498 C CA . GLY A 1 191 ? -23.002 12.751 -60.856 1.00 35.03 191 GLY A CA 1
ATOM 1499 C C . GLY A 1 191 ? -23.794 13.691 -59.944 1.00 35.03 191 GLY A C 1
ATOM 1500 O O . GLY A 1 191 ? -24.957 13.424 -59.672 1.00 35.03 191 GLY A O 1
ATOM 1501 N N . PHE A 1 192 ? -23.157 14.750 -59.426 1.00 35.16 192 PHE A N 1
ATOM 1502 C CA . PHE A 1 192 ? -23.849 15.791 -58.659 1.00 35.16 192 PHE A CA 1
ATOM 1503 C C . PHE A 1 192 ? -23.851 17.099 -59.448 1.00 35.16 192 PHE A C 1
ATOM 1505 O O . PHE A 1 192 ? -22.808 17.644 -59.809 1.00 35.16 192 PHE A O 1
ATOM 1512 N N . VAL A 1 193 ? -25.070 17.527 -59.761 1.00 36.94 193 VAL A N 1
ATOM 1513 C CA . VAL A 1 193 ? -25.442 18.672 -60.584 1.00 36.94 193 VAL A CA 1
ATOM 1514 C C . VAL A 1 193 ? -25.522 19.932 -59.719 1.00 36.94 193 VAL A C 1
ATOM 1516 O O . VAL A 1 193 ? -25.990 19.903 -58.584 1.00 36.94 193 VAL A O 1
ATOM 1519 N N . LEU A 1 194 ? -25.056 21.032 -60.310 1.00 38.22 194 LEU A N 1
ATOM 1520 C CA . LEU A 1 194 ? -25.174 22.419 -59.868 1.00 38.22 194 LEU A CA 1
ATOM 1521 C C . LEU A 1 194 ? -26.629 22.845 -59.617 1.00 38.22 194 LEU A C 1
ATOM 1523 O O . LEU A 1 194 ? -27.489 22.649 -60.472 1.00 38.22 194 LEU A O 1
ATOM 1527 N N . ALA A 1 195 ? -26.854 23.583 -58.530 1.00 34.16 195 ALA A N 1
ATOM 1528 C CA . ALA A 1 195 ? -27.932 24.562 -58.452 1.00 34.16 195 ALA A CA 1
ATOM 1529 C C . ALA A 1 195 ? -27.414 25.854 -57.804 1.00 34.16 195 ALA A C 1
ATOM 1531 O O . ALA A 1 195 ? -26.761 25.844 -56.763 1.00 34.16 195 ALA A O 1
ATOM 1532 N N . VAL A 1 196 ? -27.690 26.951 -58.502 1.00 40.72 196 VAL A N 1
ATOM 1533 C CA . VAL A 1 196 ? -27.269 28.335 -58.277 1.00 40.72 196 VAL A CA 1
ATOM 1534 C C . VAL A 1 196 ? -28.449 29.123 -57.703 1.00 40.72 196 VAL A C 1
ATOM 1536 O O . VAL A 1 196 ? -29.554 28.968 -58.219 1.00 40.72 196 VAL A O 1
ATOM 1539 N N . ASN A 1 197 ? -28.199 29.979 -56.701 1.00 32.91 197 ASN A N 1
ATOM 1540 C CA . ASN A 1 197 ? -28.697 31.367 -56.513 1.00 32.91 197 ASN A CA 1
ATOM 1541 C C . ASN A 1 197 ? -28.653 31.754 -55.018 1.00 32.91 197 ASN A C 1
ATOM 1543 O O . ASN A 1 197 ? -29.188 31.034 -54.187 1.00 32.91 197 ASN A O 1
ATOM 1547 N N . SER A 1 198 ? -27.851 32.763 -54.643 1.00 31.86 198 SER A N 1
ATOM 1548 C CA . SER A 1 198 ? -28.217 34.199 -54.503 1.00 31.86 198 SER A CA 1
ATOM 1549 C C . SER A 1 198 ? -28.857 34.476 -53.131 1.00 31.86 198 SER A C 1
ATOM 1551 O O . SER A 1 198 ? -29.814 33.807 -52.779 1.00 31.86 198 SER A O 1
ATOM 1553 N N . GLY A 1 199 ? -28.421 35.403 -52.277 1.00 30.56 199 GLY A N 1
ATOM 1554 C CA . GLY A 1 199 ? -27.439 36.481 -52.361 1.00 30.56 199 GLY A CA 1
ATOM 1555 C C . GLY A 1 199 ? -27.375 37.223 -51.008 1.00 30.56 199 GLY A C 1
ATOM 1556 O O . GLY A 1 199 ? -28.009 36.795 -50.045 1.00 30.56 199 GLY A O 1
ATOM 1557 N N . ASN A 1 200 ? -26.659 38.356 -51.000 1.00 32.22 200 ASN A N 1
ATOM 1558 C CA . ASN A 1 200 ? -26.480 39.355 -49.926 1.00 32.22 200 ASN A CA 1
ATOM 1559 C C . ASN A 1 200 ? -25.502 38.944 -48.799 1.00 32.22 200 ASN A C 1
ATOM 1561 O O . ASN A 1 200 ? -25.574 37.849 -48.271 1.00 32.22 200 ASN A O 1
ATOM 1565 N N . GLU A 1 201 ? -24.552 39.757 -48.339 1.00 34.31 201 GLU A N 1
ATOM 1566 C CA . GLU A 1 201 ? -24.196 41.137 -48.652 1.00 34.31 201 GLU A CA 1
ATOM 1567 C C . GLU A 1 201 ? -22.759 41.416 -48.173 1.00 34.31 201 GLU A C 1
ATOM 1569 O O . GLU A 1 201 ? -22.258 40.803 -47.231 1.00 34.31 201 GLU A O 1
ATOM 1574 N N . LEU A 1 202 ? -22.114 42.369 -48.845 1.00 38.06 202 LEU A N 1
ATOM 1575 C CA . LEU A 1 202 ? -20.805 42.943 -48.541 1.00 38.06 202 LEU A CA 1
ATOM 1576 C C . LEU A 1 202 ? -20.682 43.435 -47.085 1.00 38.06 202 LEU A C 1
ATOM 1578 O O . LEU A 1 202 ? -21.543 44.173 -46.612 1.00 38.06 202 LEU A O 1
ATOM 1582 N N . LYS A 1 203 ? -19.495 43.254 -46.489 1.00 37.88 203 LYS A N 1
ATOM 1583 C CA . LYS A 1 203 ? -18.701 44.389 -45.984 1.00 37.88 203 LYS A CA 1
ATOM 1584 C C . LYS A 1 203 ? -17.216 44.049 -45.845 1.00 37.88 203 LYS A C 1
ATOM 1586 O O . LYS A 1 203 ? -16.811 42.965 -45.445 1.00 37.88 203 LYS A O 1
ATOM 1591 N N . THR A 1 204 ? -16.442 45.032 -46.268 1.00 37.09 204 THR A N 1
ATOM 1592 C CA . THR A 1 204 ? -15.026 45.057 -46.622 1.00 37.09 204 THR A CA 1
ATOM 1593 C C . THR A 1 204 ? -14.238 45.760 -45.520 1.00 37.09 204 THR A C 1
ATOM 1595 O O . THR A 1 204 ? -14.738 46.760 -45.029 1.00 37.09 204 THR A O 1
ATOM 1598 N N . GLU A 1 205 ? -13.009 45.319 -45.222 1.00 40.19 205 GLU A N 1
ATOM 1599 C CA . GLU A 1 205 ? -11.809 46.142 -44.913 1.00 40.19 205 GLU A CA 1
ATOM 1600 C C . GLU A 1 205 ? -10.642 45.179 -44.596 1.00 40.19 205 GLU A C 1
ATOM 1602 O O . GLU A 1 205 ? -10.721 44.407 -43.655 1.00 40.19 205 GLU A O 1
ATOM 1607 N N . ARG A 1 206 ? -9.668 44.888 -45.472 1.00 39.31 206 ARG A N 1
ATOM 1608 C CA . ARG A 1 206 ? -8.548 45.655 -46.063 1.00 39.31 206 ARG A CA 1
ATOM 1609 C C . ARG A 1 206 ? -7.482 46.145 -45.059 1.00 39.31 206 ARG A C 1
ATOM 1611 O O . ARG A 1 206 ? -7.718 47.091 -44.325 1.00 39.31 206 ARG A O 1
ATOM 1618 N N . LYS A 1 207 ? -6.255 45.629 -45.290 1.00 36.38 207 LYS A N 1
ATOM 1619 C CA . LYS A 1 207 ? -4.906 46.094 -44.873 1.00 36.38 207 LYS A CA 1
ATOM 1620 C C . LYS A 1 207 ? -4.502 45.637 -43.454 1.00 36.38 207 LYS A C 1
ATOM 1622 O O . LYS A 1 207 ? -5.316 45.661 -42.558 1.00 36.38 207 LYS A O 1
ATOM 1627 N N . GLN A 1 208 ? -3.282 45.171 -43.178 1.00 39.50 208 GLN A N 1
ATOM 1628 C CA . GLN A 1 208 ? -1.990 45.597 -43.713 1.00 39.50 208 GLN A CA 1
ATOM 1629 C C . GLN A 1 208 ? -0.917 44.533 -43.400 1.00 39.50 208 GLN A C 1
ATOM 1631 O O . GLN A 1 208 ? -0.819 44.057 -42.275 1.00 39.50 208 GLN A O 1
ATOM 1636 N N . ALA A 1 209 ? -0.099 44.190 -44.395 1.00 41.78 209 ALA A N 1
ATOM 1637 C CA . ALA A 1 209 ? 1.171 43.506 -44.196 1.00 41.78 209 ALA A CA 1
ATOM 1638 C C . ALA A 1 209 ? 2.226 44.536 -43.768 1.00 41.78 209 ALA A C 1
ATOM 1640 O O . ALA A 1 209 ? 2.362 45.572 -44.424 1.00 41.78 209 ALA A O 1
ATOM 1641 N N . GLN A 1 210 ? 2.994 44.238 -42.718 1.00 40.78 210 GLN A N 1
ATOM 1642 C CA . GLN A 1 210 ? 4.249 44.926 -42.431 1.00 40.78 210 GLN A CA 1
ATOM 1643 C C . GLN A 1 210 ? 5.384 43.923 -42.233 1.00 40.78 210 GLN A C 1
ATOM 1645 O O . GLN A 1 210 ? 5.442 43.145 -41.288 1.00 40.78 210 GLN A O 1
ATOM 1650 N N . LYS A 1 211 ? 6.276 44.008 -43.215 1.00 41.62 211 LYS A N 1
ATOM 1651 C CA . LYS A 1 211 ? 7.689 43.670 -43.234 1.00 41.62 211 LYS A CA 1
ATOM 1652 C C . LYS A 1 211 ? 8.401 44.270 -42.012 1.00 41.62 211 LYS A C 1
ATOM 1654 O O . LYS A 1 211 ? 8.379 45.487 -41.853 1.00 41.62 211 LYS A O 1
ATOM 1659 N N . ILE A 1 212 ? 9.077 43.441 -41.217 1.00 38.69 212 ILE A N 1
ATOM 1660 C CA . ILE A 1 212 ? 10.177 43.879 -40.349 1.00 38.69 212 ILE A CA 1
ATOM 1661 C C . ILE A 1 212 ? 11.380 42.986 -40.645 1.00 38.69 212 ILE A C 1
ATOM 1663 O O . ILE A 1 212 ? 11.336 41.766 -40.514 1.00 38.69 212 ILE A O 1
ATOM 1667 N N . GLU A 1 213 ? 12.430 43.650 -41.103 1.00 38.06 213 GLU A N 1
ATOM 1668 C CA . GLU A 1 213 ? 13.736 43.154 -41.500 1.00 38.06 213 GLU A CA 1
ATOM 1669 C C . GLU A 1 213 ? 14.738 43.908 -40.620 1.00 38.06 213 GLU A C 1
ATOM 1671 O O . GLU A 1 213 ? 14.886 45.106 -40.814 1.00 38.06 213 GLU A O 1
ATOM 1676 N N . TYR A 1 214 ? 15.367 43.242 -39.645 1.00 37.09 214 TYR A N 1
ATOM 1677 C CA . TYR A 1 214 ? 16.601 43.660 -38.950 1.00 37.09 214 TYR A CA 1
ATOM 1678 C C . TYR A 1 214 ? 17.259 42.369 -38.409 1.00 37.09 214 TYR A C 1
ATOM 1680 O O . TYR A 1 214 ? 16.595 41.583 -37.741 1.00 37.09 214 TYR A O 1
ATOM 1688 N N . LEU A 1 215 ? 18.424 41.951 -38.934 1.00 35.28 215 LEU A N 1
ATOM 1689 C CA . LEU A 1 215 ? 19.769 42.118 -38.332 1.00 35.28 215 LEU A CA 1
ATOM 1690 C C . LEU A 1 215 ? 19.783 41.683 -36.845 1.00 35.28 215 LEU A C 1
ATOM 1692 O O . LEU A 1 215 ? 19.032 42.227 -36.055 1.00 35.28 215 LEU A O 1
ATOM 1696 N N . THR A 1 216 ? 20.588 40.757 -36.320 1.00 34.59 216 THR A N 1
ATOM 1697 C CA . THR A 1 216 ? 21.896 40.200 -36.696 1.00 34.59 216 THR A CA 1
ATOM 1698 C C . THR A 1 216 ? 22.231 39.071 -35.699 1.00 34.59 216 THR A C 1
ATOM 1700 O O . THR A 1 216 ? 21.769 39.082 -34.564 1.00 34.59 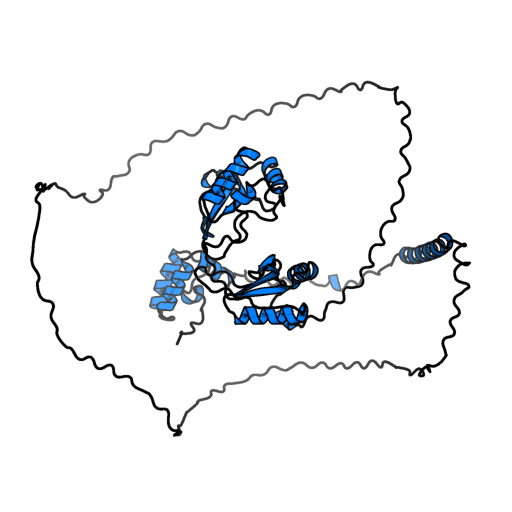216 THR A O 1
ATOM 1703 N N . SER A 1 217 ? 23.060 38.124 -36.142 1.00 39.78 217 SER A N 1
ATOM 1704 C CA . SER A 1 217 ? 23.728 37.029 -35.406 1.00 39.78 217 SER A CA 1
ATOM 1705 C C . SER A 1 217 ? 24.236 37.345 -33.981 1.00 39.78 217 SER A C 1
ATOM 1707 O O . SER A 1 217 ? 24.819 38.415 -33.793 1.00 39.78 217 SER A O 1
ATOM 1709 N N . PRO A 1 218 ? 24.194 36.392 -33.021 1.00 42.78 218 PRO A N 1
ATOM 1710 C CA . PRO A 1 218 ? 25.119 36.376 -31.898 1.00 42.78 218 PRO A CA 1
ATOM 1711 C C . PRO A 1 218 ? 26.259 35.366 -32.107 1.00 42.78 218 PRO A C 1
ATOM 1713 O O . PRO A 1 218 ? 26.070 34.173 -32.351 1.00 42.78 218 PRO A O 1
ATOM 1716 N N . LYS A 1 219 ? 27.465 35.924 -31.990 1.00 35.22 219 LYS A N 1
ATOM 1717 C CA . LYS A 1 219 ? 28.781 35.287 -31.980 1.00 35.22 219 LYS A CA 1
ATOM 1718 C C . LYS A 1 219 ? 28.972 34.335 -30.791 1.00 35.22 219 LYS A C 1
ATOM 1720 O O . LYS A 1 219 ? 28.395 34.510 -29.724 1.00 35.22 219 LYS A O 1
ATOM 1725 N N . SER A 1 220 ? 29.883 33.391 -31.027 1.00 40.00 220 SER A N 1
ATOM 1726 C CA . SER A 1 220 ? 30.641 32.567 -30.076 1.00 40.00 220 SER A CA 1
ATOM 1727 C C . SER A 1 220 ? 30.982 33.275 -28.755 1.00 40.00 220 SER A C 1
ATOM 1729 O O . SER A 1 220 ? 31.387 34.437 -28.801 1.00 40.00 220 SER A O 1
ATOM 1731 N N . PRO A 1 221 ? 30.933 32.581 -27.602 1.00 51.50 221 PRO A N 1
ATOM 1732 C CA . PRO A 1 221 ? 31.451 33.127 -26.358 1.00 51.50 221 PRO A CA 1
ATOM 1733 C C . PRO A 1 221 ? 32.983 33.164 -26.384 1.00 51.50 221 PRO A C 1
ATOM 1735 O O . PRO A 1 221 ? 33.660 32.175 -26.671 1.00 51.50 221 PRO A O 1
ATOM 1738 N N . GLU A 1 222 ? 33.490 34.359 -26.117 1.00 46.97 222 GLU A N 1
ATOM 1739 C CA . GLU A 1 222 ? 34.888 34.732 -25.968 1.00 46.97 222 GLU A CA 1
ATOM 1740 C C . GLU A 1 222 ? 35.350 34.424 -24.536 1.00 46.97 222 GLU A C 1
ATOM 1742 O O . GLU A 1 222 ? 34.626 34.636 -23.562 1.00 46.97 222 GLU A O 1
ATOM 1747 N N . VAL A 1 223 ? 36.552 33.864 -24.430 1.00 49.41 223 VAL A N 1
ATOM 1748 C CA . VAL A 1 223 ? 37.235 33.503 -23.185 1.00 49.41 223 VAL A CA 1
ATOM 1749 C C . VAL A 1 223 ? 37.689 34.781 -22.478 1.00 49.41 223 VAL A C 1
ATOM 1751 O O . VAL A 1 223 ? 38.485 35.532 -23.035 1.00 49.41 223 VAL A O 1
ATOM 1754 N N . ILE A 1 224 ? 37.228 35.009 -21.245 1.00 42.69 224 ILE A N 1
ATOM 1755 C CA . ILE A 1 224 ? 37.708 36.098 -20.378 1.00 42.69 224 ILE A CA 1
ATOM 1756 C C . ILE A 1 224 ? 38.693 35.516 -19.345 1.00 42.69 224 ILE A C 1
ATOM 1758 O O . ILE A 1 224 ? 38.401 34.472 -18.754 1.00 42.69 224 ILE A O 1
ATOM 1762 N N . PRO A 1 225 ? 39.862 36.151 -19.128 1.00 50.00 225 PRO A N 1
ATOM 1763 C CA . PRO A 1 225 ? 40.889 35.662 -18.218 1.00 50.00 225 PRO A CA 1
ATOM 1764 C C . PRO A 1 225 ? 40.553 35.937 -16.748 1.00 50.00 225 PRO A C 1
ATOM 1766 O O . PRO A 1 225 ? 39.987 36.964 -16.385 1.00 50.00 225 PRO A O 1
ATOM 1769 N N . ILE A 1 226 ? 40.977 35.000 -15.902 1.00 48.62 226 ILE A N 1
ATOM 1770 C CA . ILE A 1 226 ? 40.929 35.059 -14.441 1.00 48.62 226 ILE A CA 1
ATOM 1771 C C . ILE A 1 226 ? 41.920 36.128 -13.958 1.00 48.62 226 ILE A C 1
ATOM 1773 O O . ILE A 1 226 ? 43.129 35.969 -14.134 1.00 48.62 226 ILE A O 1
ATOM 1777 N N . GLN A 1 227 ? 41.426 37.186 -13.313 1.00 46.94 227 GLN A N 1
ATOM 1778 C CA . GLN A 1 227 ? 42.235 38.070 -12.473 1.00 46.94 227 GLN A CA 1
ATOM 1779 C C . GLN A 1 227 ? 41.565 38.276 -11.107 1.00 46.94 227 GLN A C 1
ATOM 1781 O O . GLN A 1 227 ? 40.409 38.668 -11.027 1.00 46.94 227 GLN A O 1
ATOM 1786 N N . GLN A 1 228 ? 42.362 37.977 -10.075 1.00 43.00 228 GLN A N 1
ATOM 1787 C CA . GLN A 1 228 ? 42.333 38.454 -8.687 1.00 43.00 228 GLN A CA 1
ATOM 1788 C C . GLN A 1 228 ? 41.026 38.291 -7.894 1.00 43.00 228 GLN A C 1
ATOM 1790 O O . GLN A 1 228 ? 40.136 39.131 -7.909 1.00 43.00 228 GLN A O 1
ATOM 1795 N N . ILE A 1 229 ? 40.989 37.211 -7.108 1.00 45.53 229 ILE A N 1
ATOM 1796 C CA . ILE A 1 229 ? 40.122 37.072 -5.935 1.00 45.53 229 ILE A CA 1
ATOM 1797 C C . ILE A 1 229 ? 40.760 37.897 -4.813 1.00 45.53 229 ILE A C 1
ATOM 1799 O O . ILE A 1 229 ? 41.843 37.563 -4.335 1.00 45.53 229 ILE A O 1
ATOM 1803 N N . GLU A 1 230 ? 40.102 38.990 -4.452 1.00 52.12 230 GLU A N 1
ATOM 1804 C CA . GLU A 1 230 ? 40.369 39.793 -3.261 1.00 52.12 230 GLU A CA 1
ATOM 1805 C C . GLU A 1 230 ? 39.804 39.051 -2.033 1.00 52.12 230 GLU A C 1
ATOM 1807 O O . GLU A 1 230 ? 38.703 38.497 -2.083 1.00 52.12 230 GLU A O 1
ATOM 1812 N N . GLU A 1 231 ? 40.601 38.962 -0.965 1.00 51.09 231 GLU A N 1
ATOM 1813 C CA . GLU A 1 231 ? 40.287 38.249 0.278 1.00 51.09 231 GLU A CA 1
ATOM 1814 C C . GLU A 1 231 ? 38.995 38.764 0.926 1.00 51.09 231 GLU A C 1
ATOM 1816 O O . GLU A 1 231 ? 38.859 39.939 1.266 1.00 51.09 231 GLU A O 1
ATOM 1821 N N . LEU A 1 232 ? 38.048 37.849 1.140 1.00 56.59 232 LEU A N 1
ATOM 1822 C CA . LEU A 1 232 ? 36.836 38.087 1.913 1.00 56.59 232 LEU A CA 1
ATOM 1823 C C . LEU A 1 232 ? 37.182 37.999 3.417 1.00 56.59 232 LEU A C 1
ATOM 1825 O O . LEU A 1 232 ? 37.788 37.004 3.821 1.00 56.59 232 LEU A O 1
ATOM 1829 N N . PRO A 1 233 ? 36.817 38.984 4.261 1.00 57.44 233 PRO A N 1
ATOM 1830 C CA . PRO A 1 233 ? 37.182 38.979 5.676 1.00 57.44 233 PRO A CA 1
ATOM 1831 C C . PRO A 1 233 ? 36.495 37.842 6.447 1.00 57.44 233 PRO A C 1
ATOM 1833 O O . PRO A 1 233 ? 35.311 37.558 6.253 1.00 57.44 233 PRO A O 1
ATOM 1836 N N . GLU A 1 234 ? 37.262 37.207 7.336 1.00 65.00 234 GLU A N 1
ATOM 1837 C CA . GLU A 1 234 ? 36.825 36.091 8.177 1.00 65.00 234 GLU A CA 1
ATOM 1838 C C . GLU A 1 234 ? 35.616 36.451 9.066 1.00 65.00 234 GLU A C 1
ATOM 1840 O O . GLU A 1 234 ? 35.518 37.575 9.573 1.00 65.00 234 GLU A O 1
ATOM 1845 N N . PRO A 1 235 ? 34.692 35.500 9.302 1.00 58.81 235 PRO A N 1
ATOM 1846 C CA . PRO A 1 235 ? 33.549 35.717 10.178 1.00 58.81 235 PRO A CA 1
ATOM 1847 C C . PRO A 1 235 ? 33.986 35.862 11.649 1.00 58.81 235 PRO A C 1
ATOM 1849 O O . PRO A 1 235 ? 34.871 35.134 12.109 1.00 58.81 235 PRO A O 1
ATOM 1852 N N . PRO A 1 236 ? 33.345 36.754 12.428 1.00 56.47 236 PRO A N 1
ATOM 1853 C CA . PRO A 1 236 ? 33.689 36.958 13.827 1.00 56.47 236 PRO A CA 1
ATOM 1854 C C . PRO A 1 236 ? 33.420 35.700 14.660 1.00 56.47 236 PRO A C 1
ATOM 1856 O O . PRO A 1 236 ? 32.385 35.040 14.551 1.00 56.47 236 PRO A O 1
ATOM 1859 N N . THR A 1 237 ? 34.382 35.402 15.527 1.00 56.84 237 THR A N 1
ATOM 1860 C CA . THR A 1 237 ? 34.388 34.289 16.477 1.00 56.84 237 THR A CA 1
ATOM 1861 C C . THR A 1 237 ? 33.162 34.355 17.402 1.00 56.84 237 THR A C 1
ATOM 1863 O O . THR A 1 237 ? 32.841 35.435 17.908 1.00 56.84 237 THR A O 1
ATOM 1866 N N . PRO A 1 238 ? 32.471 33.234 17.681 1.00 50.09 238 PRO A N 1
ATOM 1867 C CA . PRO A 1 238 ? 31.302 33.246 18.550 1.00 50.09 238 PRO A CA 1
ATOM 1868 C C . PRO A 1 238 ? 31.698 33.594 19.989 1.00 50.09 238 PRO A C 1
ATOM 1870 O O . PRO A 1 238 ? 32.466 32.887 20.646 1.00 50.09 238 PRO A O 1
ATOM 1873 N N . VAL A 1 239 ? 31.134 34.697 20.481 1.00 49.69 239 VAL A N 1
ATOM 1874 C CA . VAL A 1 239 ? 31.217 35.130 21.876 1.00 49.69 239 VAL A CA 1
ATOM 1875 C C . VAL A 1 239 ? 30.578 34.061 22.762 1.00 49.69 239 VAL A C 1
ATOM 1877 O O . VAL A 1 239 ? 29.394 33.745 22.650 1.00 49.69 239 VAL A O 1
ATOM 1880 N N . ARG A 1 240 ? 31.395 33.506 23.657 1.00 47.75 240 ARG A N 1
ATOM 1881 C CA . ARG A 1 240 ? 31.024 32.571 24.720 1.00 47.75 240 ARG A CA 1
ATOM 1882 C C . ARG A 1 240 ? 29.974 33.220 25.627 1.00 47.75 240 ARG A C 1
ATOM 1884 O O . ARG A 1 240 ? 30.317 34.023 26.487 1.00 47.75 240 ARG A O 1
ATOM 1891 N N . GLN A 1 241 ? 28.704 32.871 25.436 1.00 42.09 241 GLN A N 1
ATOM 1892 C CA . GLN A 1 241 ? 27.638 33.255 26.357 1.00 42.09 241 GLN A CA 1
ATOM 1893 C C . GLN A 1 241 ? 27.822 32.503 27.679 1.00 42.09 241 GLN A C 1
ATOM 1895 O O . GLN A 1 241 ? 27.832 31.270 27.729 1.00 42.09 241 GLN A O 1
ATOM 1900 N N . GLU A 1 242 ? 28.024 33.260 28.754 1.00 43.34 242 GLU A N 1
ATOM 1901 C CA . GLU A 1 242 ? 28.073 32.729 30.107 1.00 43.34 242 GLU A CA 1
ATOM 1902 C C . GLU A 1 242 ? 26.700 32.190 30.518 1.00 43.34 242 GLU A C 1
ATOM 1904 O O . GLU A 1 242 ? 25.664 32.840 30.389 1.00 43.34 242 GLU A O 1
ATOM 1909 N N . LYS A 1 243 ? 26.726 30.961 31.029 1.00 44.94 243 LYS A N 1
ATOM 1910 C CA . LYS A 1 243 ? 25.600 30.219 31.587 1.00 44.94 243 LYS A CA 1
ATOM 1911 C C . LYS A 1 243 ? 24.993 30.998 32.768 1.00 44.94 243 LYS A C 1
ATOM 1913 O O . LYS A 1 243 ? 25.690 31.172 33.771 1.00 44.94 243 LYS A O 1
ATOM 1918 N N . PRO A 1 244 ? 23.718 31.426 32.721 1.00 42.84 244 PRO A N 1
ATOM 1919 C CA . PRO A 1 244 ? 23.092 32.063 33.870 1.00 42.84 244 PRO A CA 1
ATOM 1920 C C . PRO A 1 244 ? 22.961 31.070 35.035 1.00 42.84 244 PRO A C 1
ATOM 1922 O O . PRO A 1 244 ? 22.544 29.920 34.876 1.00 42.84 244 PRO A O 1
ATOM 1925 N N . ARG A 1 245 ? 23.379 31.535 36.218 1.00 42.50 245 ARG A N 1
ATOM 1926 C CA . ARG A 1 245 ? 23.287 30.841 37.507 1.00 42.50 245 ARG A CA 1
ATOM 1927 C C . ARG A 1 245 ? 21.835 30.489 37.833 1.00 42.50 245 ARG A C 1
ATOM 1929 O O . ARG A 1 245 ? 20.959 31.344 37.807 1.00 42.50 245 ARG A O 1
ATOM 1936 N N . SER A 1 246 ? 21.643 29.233 38.228 1.00 43.38 246 SER A N 1
ATOM 1937 C CA . SER A 1 246 ? 20.421 28.703 38.832 1.00 43.38 246 SER A CA 1
ATOM 1938 C C . SER A 1 246 ? 20.005 29.528 40.061 1.00 43.38 246 SER A C 1
ATOM 1940 O O . SER A 1 246 ? 20.857 29.765 40.926 1.00 43.38 246 SER A O 1
ATOM 1942 N N . PRO A 1 247 ? 18.728 29.926 40.202 1.00 50.69 247 PRO A N 1
ATOM 1943 C CA . PRO A 1 247 ? 18.236 30.513 41.437 1.00 50.69 247 PRO A CA 1
ATOM 1944 C C . PRO A 1 247 ? 18.202 29.477 42.561 1.00 50.69 247 PRO A C 1
ATOM 1946 O O . PRO A 1 247 ? 17.795 28.329 42.387 1.00 50.69 247 PRO A O 1
ATOM 1949 N N . ARG A 1 248 ? 18.670 29.942 43.713 1.00 44.50 248 ARG A N 1
ATOM 1950 C CA . ARG A 1 248 ? 18.708 29.308 45.027 1.00 44.50 248 ARG A CA 1
ATOM 1951 C C . ARG A 1 248 ? 17.285 28.980 45.491 1.00 44.50 248 ARG A C 1
ATOM 1953 O O . ARG A 1 248 ? 16.458 29.877 45.603 1.00 44.50 248 ARG A O 1
ATOM 1960 N N . THR A 1 249 ? 17.015 27.709 45.765 1.00 40.84 249 THR A N 1
ATOM 1961 C CA . THR A 1 249 ? 15.758 27.248 46.363 1.00 40.84 249 THR A CA 1
ATOM 1962 C C . THR A 1 249 ? 15.743 27.633 47.844 1.00 40.84 249 THR A C 1
ATOM 1964 O O . THR A 1 249 ? 16.573 27.153 48.616 1.00 40.84 249 THR A O 1
ATOM 1967 N N . GLU A 1 250 ? 14.833 28.524 48.234 1.00 49.34 250 GLU A N 1
ATOM 1968 C CA . GLU A 1 250 ? 14.482 28.760 49.637 1.00 49.34 250 GLU A CA 1
ATOM 1969 C C . GLU A 1 250 ? 13.463 27.712 50.119 1.00 49.34 250 GLU A C 1
ATOM 1971 O O . GLU A 1 250 ? 12.641 27.237 49.328 1.00 49.34 250 GLU A O 1
ATOM 1976 N N . PRO A 1 251 ? 13.501 27.323 51.406 1.00 46.72 251 PRO A N 1
ATOM 1977 C CA . PRO A 1 251 ? 12.589 26.337 51.962 1.00 46.72 251 PRO A CA 1
ATOM 1978 C C . PRO A 1 251 ? 11.220 26.970 52.244 1.00 46.72 251 PRO A C 1
ATOM 1980 O O . PRO A 1 251 ? 11.079 27.846 53.096 1.00 46.72 251 PRO A O 1
ATOM 1983 N N . VAL A 1 252 ? 10.193 26.493 51.540 1.00 47.88 252 VAL A N 1
ATOM 1984 C CA . VAL A 1 252 ? 8.796 26.862 51.790 1.00 47.88 252 VAL A CA 1
ATOM 1985 C C . VAL A 1 252 ? 8.337 26.253 53.115 1.00 47.88 252 VAL A C 1
ATOM 1987 O O . VAL A 1 252 ? 8.301 25.035 53.298 1.00 47.88 252 VAL A O 1
ATOM 1990 N N . VAL A 1 253 ? 7.979 27.142 54.038 1.00 48.53 253 VAL A N 1
ATOM 1991 C CA . VAL A 1 253 ? 7.333 26.862 55.320 1.00 48.53 253 VAL A CA 1
ATOM 1992 C C . VAL A 1 253 ? 5.963 26.225 55.070 1.00 48.53 253 VAL A C 1
ATOM 1994 O O . VAL A 1 253 ? 5.104 26.798 54.406 1.00 48.53 253 VAL A O 1
ATOM 1997 N N . ARG A 1 254 ? 5.767 25.022 55.615 1.00 40.28 254 ARG A N 1
ATOM 1998 C CA . ARG A 1 254 ? 4.515 24.256 55.593 1.00 40.28 254 ARG A CA 1
ATOM 1999 C C . ARG A 1 254 ? 3.564 24.804 56.674 1.00 40.28 254 ARG A C 1
ATOM 2001 O O . ARG A 1 254 ? 3.915 24.697 57.850 1.00 40.28 254 ARG A O 1
ATOM 2008 N N . PRO A 1 255 ? 2.371 25.336 56.345 1.00 44.00 255 PRO A N 1
ATOM 2009 C CA . PRO A 1 255 ? 1.350 25.595 57.351 1.00 44.00 255 PRO A CA 1
ATOM 2010 C C . PRO A 1 255 ? 0.715 24.267 57.764 1.00 44.00 255 PRO A C 1
ATOM 2012 O O . PRO A 1 255 ? 0.341 23.453 56.917 1.00 44.00 255 PRO A O 1
ATOM 2015 N N . GLN A 1 256 ? 0.607 24.043 59.070 1.00 48.88 256 GLN A N 1
ATOM 2016 C CA . GLN A 1 256 ? -0.228 22.981 59.611 1.00 48.88 256 GLN A CA 1
ATOM 2017 C C . GLN A 1 256 ? -1.695 23.375 59.451 1.00 48.88 256 GLN A C 1
ATOM 2019 O O . GLN A 1 256 ? -2.108 24.429 59.928 1.00 48.88 256 GLN A O 1
ATOM 2024 N N . LEU A 1 257 ? -2.461 22.523 58.772 1.00 44.28 257 LEU A N 1
ATOM 2025 C CA . LEU A 1 257 ? -3.914 22.594 58.705 1.00 44.28 257 LEU A CA 1
ATOM 2026 C C . LEU A 1 257 ? -4.460 21.287 59.289 1.00 44.28 257 LEU A C 1
ATOM 2028 O O . LEU A 1 257 ? -4.739 20.329 58.571 1.00 44.28 257 LEU A O 1
ATOM 2032 N N . SER A 1 258 ? -4.508 21.233 60.617 1.00 51.91 258 SER A N 1
ATOM 2033 C CA . SER A 1 258 ? -5.374 20.318 61.353 1.00 51.91 258 SER A CA 1
ATOM 2034 C C . SER A 1 258 ? -6.759 20.959 61.494 1.00 51.91 258 SER A C 1
ATOM 2036 O O . SER A 1 258 ? -6.877 22.179 61.565 1.00 51.91 258 SER A O 1
ATOM 2038 N N . ASP A 1 259 ? -7.780 20.106 61.559 1.00 51.88 259 ASP A N 1
ATOM 2039 C CA . ASP A 1 259 ? -9.146 20.404 62.012 1.00 51.88 259 ASP A CA 1
ATOM 2040 C C . ASP A 1 259 ? -10.148 20.927 60.974 1.00 51.88 259 ASP A C 1
ATOM 2042 O O . ASP A 1 259 ? -10.601 22.068 61.021 1.00 51.88 259 ASP A O 1
ATOM 2046 N N . ARG A 1 260 ? -10.595 20.022 60.092 1.00 54.16 260 ARG A N 1
ATOM 2047 C CA . ARG A 1 260 ? -12.029 19.776 59.821 1.00 54.16 260 ARG A CA 1
ATOM 2048 C C . ARG A 1 260 ? -12.183 18.719 58.731 1.00 54.16 260 ARG A C 1
ATOM 2050 O O . ARG A 1 260 ? -12.030 19.017 57.552 1.00 54.16 260 ARG A O 1
ATOM 2057 N N . LEU A 1 261 ? -12.554 17.501 59.115 1.00 41.94 261 LEU A N 1
ATOM 2058 C CA . LEU A 1 261 ? -13.241 16.596 58.200 1.00 41.94 261 LEU A CA 1
ATOM 2059 C C . LEU A 1 261 ? -14.533 16.146 58.873 1.00 41.94 261 LEU A C 1
ATOM 2061 O O . LEU A 1 261 ? -14.540 15.337 59.800 1.00 41.94 261 LEU A O 1
ATOM 2065 N N . GLU A 1 262 ? -15.619 16.775 58.436 1.00 53.50 262 GLU A N 1
ATOM 2066 C CA . GLU A 1 262 ? -16.978 16.355 58.729 1.00 53.50 262 GLU A CA 1
ATOM 2067 C C . GLU A 1 262 ? -17.242 14.972 58.131 1.00 53.50 262 GLU A C 1
ATOM 2069 O O . GLU A 1 262 ? -16.784 14.609 57.048 1.00 53.50 262 GLU A O 1
ATOM 2074 N N . LYS A 1 263 ? -18.003 14.208 58.905 1.00 51.91 263 LYS A N 1
ATOM 2075 C CA . LYS A 1 263 ? -18.483 12.856 58.661 1.00 51.91 263 LYS A CA 1
ATOM 2076 C C . LYS A 1 263 ? -19.364 12.826 57.402 1.00 51.91 263 LYS A C 1
ATOM 2078 O O . LYS A 1 263 ? -20.537 13.183 57.474 1.00 51.91 263 LYS A O 1
ATOM 2083 N N . LEU A 1 264 ? -18.807 12.401 56.264 1.00 54.09 264 LEU A N 1
ATOM 2084 C CA . LEU A 1 264 ? -19.599 12.041 55.083 1.00 54.09 264 LEU A CA 1
ATOM 2085 C C . LEU A 1 264 ? -20.266 10.664 55.280 1.00 54.09 264 LEU A C 1
ATOM 2087 O O . LEU A 1 264 ? -19.647 9.773 55.865 1.00 54.09 264 LEU A O 1
ATOM 2091 N N . PRO A 1 265 ? -21.510 10.480 54.803 1.00 56.22 265 PRO A N 1
ATOM 2092 C CA . PRO A 1 265 ? -22.221 9.208 54.870 1.00 56.22 265 PRO A CA 1
ATOM 2093 C C . PRO A 1 265 ? -21.572 8.153 53.966 1.00 56.22 265 PRO A C 1
ATOM 2095 O O . PRO A 1 265 ? -21.123 8.450 52.859 1.00 56.22 265 PRO A O 1
ATOM 2098 N N . GLU A 1 266 ? -21.531 6.918 54.466 1.00 60.78 266 GLU A N 1
ATOM 2099 C CA . GLU A 1 266 ? -20.961 5.763 53.776 1.00 60.78 266 GLU A CA 1
ATOM 2100 C C . GLU A 1 266 ? -21.675 5.499 52.437 1.00 60.78 266 GLU A C 1
ATOM 2102 O O . GLU A 1 266 ? -22.908 5.561 52.370 1.00 60.78 266 GLU A O 1
ATOM 2107 N N . PRO A 1 267 ? -20.923 5.207 51.359 1.00 56.28 267 PRO A N 1
ATOM 2108 C CA . PRO A 1 267 ? -21.507 4.864 50.072 1.00 56.28 267 PRO A CA 1
ATOM 2109 C C . PRO A 1 267 ? -22.230 3.507 50.147 1.00 56.28 267 PRO A C 1
ATOM 2111 O O . PRO A 1 267 ? -21.748 2.591 50.820 1.00 56.28 267 PRO A O 1
ATOM 2114 N N . PRO A 1 268 ? -23.366 3.344 49.443 1.00 55.53 268 PRO A N 1
ATOM 2115 C CA . PRO A 1 268 ? -24.089 2.083 49.405 1.00 55.53 268 PRO A CA 1
ATOM 2116 C C . PRO A 1 268 ? -23.208 0.969 48.838 1.00 55.53 268 PRO A C 1
ATOM 2118 O O . PRO A 1 268 ? -22.486 1.144 47.854 1.00 55.53 268 PRO A O 1
ATOM 2121 N N . THR A 1 269 ? -23.290 -0.183 49.495 1.00 52.94 269 THR A N 1
ATOM 2122 C CA . THR A 1 269 ? -22.578 -1.418 49.178 1.00 52.94 269 THR A CA 1
ATOM 2123 C C . THR A 1 269 ? -22.732 -1.758 47.691 1.00 52.94 269 THR A C 1
ATOM 2125 O O . THR A 1 269 ? -23.862 -1.787 47.194 1.00 52.94 269 THR A O 1
ATOM 2128 N N . PRO A 1 270 ? -21.637 -2.022 46.953 1.00 44.47 270 PRO A N 1
ATOM 2129 C CA . PRO A 1 270 ? -21.732 -2.367 45.546 1.00 44.47 270 PRO A CA 1
ATOM 2130 C C . PRO A 1 270 ? -22.439 -3.716 45.410 1.00 44.47 270 PRO A C 1
ATOM 2132 O O . PRO A 1 270 ? -21.954 -4.743 45.887 1.00 44.47 270 PRO A O 1
ATOM 2135 N N . VAL A 1 271 ? -23.593 -3.701 44.743 1.00 44.88 271 VAL A N 1
ATOM 2136 C CA . VAL A 1 271 ? -24.263 -4.903 44.246 1.00 44.88 271 VAL A CA 1
ATOM 2137 C C . VAL A 1 271 ? -23.260 -5.630 43.355 1.00 44.88 271 VAL A C 1
ATOM 2139 O O . VAL A 1 271 ? -22.864 -5.133 42.300 1.00 44.88 271 VAL A O 1
ATOM 2142 N N . ARG A 1 272 ? -22.798 -6.787 43.837 1.00 47.44 272 ARG A N 1
ATOM 2143 C CA . ARG A 1 272 ? -21.853 -7.671 43.160 1.00 47.44 272 ARG A CA 1
ATOM 2144 C C . ARG A 1 272 ? -22.524 -8.196 41.895 1.00 47.44 272 ARG A C 1
ATOM 2146 O O . ARG A 1 272 ? -23.252 -9.180 41.941 1.00 47.44 272 ARG A O 1
ATOM 2153 N N . GLN A 1 273 ? -22.298 -7.512 40.777 1.00 40.59 273 GLN A N 1
ATOM 2154 C CA . GLN A 1 273 ? -22.596 -8.058 39.461 1.00 40.59 273 GLN A CA 1
ATOM 2155 C C . GLN A 1 273 ? -21.772 -9.336 39.307 1.00 40.59 273 GLN A C 1
ATOM 2157 O O . GLN A 1 273 ? -20.544 -9.319 39.439 1.00 40.59 273 GLN A O 1
ATOM 2162 N N . GLU A 1 274 ? -22.466 -10.452 39.107 1.00 43.50 274 GLU A N 1
ATOM 2163 C CA . GLU A 1 274 ? -21.853 -11.734 38.802 1.00 43.50 274 GLU A CA 1
ATOM 2164 C C . GLU A 1 274 ? -20.935 -11.553 37.596 1.00 43.50 274 GLU A C 1
ATOM 2166 O O . GLU A 1 274 ? -21.359 -11.213 36.493 1.00 43.50 274 GLU A O 1
ATOM 2171 N N . LYS A 1 275 ? -19.638 -11.725 37.847 1.00 41.53 275 LYS A N 1
ATOM 2172 C CA . LYS A 1 275 ? -18.603 -11.726 36.824 1.00 41.53 275 LYS A CA 1
ATOM 2173 C C . LYS A 1 275 ? -18.956 -12.851 35.844 1.00 41.53 275 LYS A C 1
ATOM 2175 O O . LYS A 1 275 ? -18.955 -14.007 36.275 1.00 41.53 275 LYS A O 1
ATOM 2180 N N . PRO A 1 276 ? -19.252 -12.559 34.564 1.00 40.62 276 PRO A N 1
ATOM 2181 C CA . PRO A 1 276 ? -19.530 -13.599 33.589 1.00 40.62 276 PRO A CA 1
ATOM 2182 C C . PRO A 1 276 ? -18.345 -14.559 33.569 1.00 40.62 276 PRO A C 1
ATOM 2184 O O . PRO A 1 276 ? -17.194 -14.123 33.455 1.00 40.62 276 PRO A O 1
ATOM 2187 N N . ARG A 1 277 ? -18.626 -15.855 33.743 1.00 42.66 277 ARG A N 1
ATOM 2188 C CA . ARG A 1 277 ? -17.645 -16.933 33.593 1.00 42.66 277 ARG A CA 1
ATOM 2189 C C . ARG A 1 277 ? -16.863 -16.678 32.309 1.00 42.66 277 ARG A C 1
ATOM 2191 O O . ARG A 1 277 ? -17.451 -16.661 31.230 1.00 42.66 277 ARG A O 1
ATOM 2198 N N . SER A 1 278 ? -15.553 -16.466 32.436 1.00 44.09 278 SER A N 1
ATOM 2199 C CA . SER A 1 278 ? -14.650 -16.479 31.292 1.00 44.09 278 SER A CA 1
ATOM 2200 C C . SER A 1 278 ? -14.904 -17.775 30.519 1.00 44.09 278 SER A C 1
ATOM 2202 O O . SER A 1 278 ? -14.820 -18.844 31.133 1.00 44.09 278 SER A O 1
ATOM 2204 N N . PRO A 1 279 ? -15.247 -17.705 29.220 1.00 47.69 279 PRO A N 1
ATOM 2205 C CA . PRO A 1 279 ? -15.367 -18.893 28.397 1.00 47.69 279 PRO A CA 1
ATOM 2206 C C . PRO A 1 279 ? -14.037 -19.629 28.475 1.00 47.69 279 PRO A C 1
ATOM 2208 O O . PRO A 1 279 ? -12.986 -19.052 28.192 1.00 47.69 279 PRO A O 1
ATOM 2211 N N . GLN A 1 280 ? -14.076 -20.879 28.925 1.00 38.12 280 GLN A N 1
ATOM 2212 C CA . GLN A 1 280 ? -12.941 -21.768 28.769 1.00 38.12 280 GLN A CA 1
ATOM 2213 C C . GLN A 1 280 ? -12.668 -21.841 27.270 1.00 38.12 280 GLN A C 1
ATOM 2215 O O . GLN A 1 280 ? -13.524 -22.271 26.499 1.00 38.12 280 GLN A O 1
ATOM 2220 N N . THR A 1 281 ? -11.514 -21.325 26.857 1.00 40.72 281 THR A N 1
ATOM 2221 C CA . THR A 1 281 ? -11.037 -21.415 25.484 1.00 40.72 281 THR A CA 1
ATOM 2222 C C . THR A 1 281 ? -10.787 -22.888 25.199 1.00 40.72 281 THR A C 1
ATOM 2224 O O . THR A 1 281 ? -9.699 -23.403 25.461 1.00 40.72 281 THR A O 1
ATOM 2227 N N . GLU A 1 282 ? -11.807 -23.585 24.699 1.00 41.84 282 GLU A N 1
ATOM 2228 C CA . GLU A 1 282 ? -11.592 -24.844 24.004 1.00 41.84 282 GLU A CA 1
ATOM 2229 C C . GLU A 1 282 ? -10.523 -24.593 22.932 1.00 41.84 282 GLU A C 1
ATOM 2231 O O . GLU A 1 282 ? -10.551 -23.546 22.268 1.00 41.84 282 GLU A O 1
ATOM 2236 N N . PRO A 1 283 ? -9.540 -25.494 22.776 1.00 42.72 283 PRO A N 1
ATOM 2237 C CA . PRO A 1 283 ? -8.574 -25.372 21.702 1.00 42.72 283 PRO A CA 1
ATOM 2238 C C . PRO A 1 283 ? -9.367 -25.322 20.401 1.00 42.72 283 PRO A C 1
ATOM 2240 O O . PRO A 1 283 ? -9.996 -26.308 20.027 1.00 42.72 283 PRO A O 1
ATOM 2243 N N . VAL A 1 284 ? -9.372 -24.154 19.747 1.00 46.88 284 VAL A N 1
ATOM 2244 C CA . VAL A 1 284 ? -10.001 -23.963 18.441 1.00 46.88 284 VAL A CA 1
ATOM 2245 C C . VAL A 1 284 ? -9.419 -25.039 17.544 1.00 46.88 284 VAL A C 1
ATOM 2247 O O . VAL A 1 284 ? -8.255 -24.956 17.138 1.00 46.88 284 VAL A O 1
ATOM 2250 N N . VAL A 1 285 ? -10.214 -26.080 17.297 1.00 40.19 285 VAL A N 1
ATOM 2251 C CA . VAL A 1 285 ? -9.900 -27.131 16.343 1.00 40.19 285 VAL A CA 1
ATOM 2252 C C . VAL A 1 285 ? -9.684 -26.387 15.042 1.00 40.19 285 VAL A C 1
ATOM 2254 O O . VAL A 1 285 ? -10.637 -25.871 14.458 1.00 40.19 285 VAL A O 1
ATOM 2257 N N . ARG A 1 286 ? -8.415 -26.228 14.642 1.00 47.88 286 ARG A N 1
ATOM 2258 C CA . ARG A 1 286 ? -8.092 -25.623 13.354 1.00 47.88 286 ARG A CA 1
ATOM 2259 C C . ARG A 1 286 ? -8.878 -26.439 12.334 1.00 47.88 286 ARG A C 1
ATOM 2261 O O . ARG A 1 286 ? -8.655 -27.653 12.279 1.00 47.88 286 ARG A O 1
ATOM 2268 N N . PRO A 1 287 ? -9.798 -25.819 11.570 1.00 52.41 287 PRO A N 1
ATOM 2269 C CA . PRO A 1 287 ? -10.404 -26.493 10.439 1.00 52.41 287 PRO A CA 1
ATOM 2270 C C . PRO A 1 287 ? -9.257 -27.106 9.647 1.00 52.41 287 PRO A C 1
ATOM 2272 O O . PRO A 1 287 ? -8.209 -26.464 9.516 1.00 52.41 287 PRO A O 1
ATOM 2275 N N . GLN A 1 288 ? -9.400 -28.352 9.198 1.00 52.44 288 GLN A N 1
ATOM 2276 C CA . GLN A 1 288 ? -8.421 -28.968 8.308 1.00 52.44 288 GLN A CA 1
ATOM 2277 C C . GLN A 1 288 ? -8.484 -28.237 6.964 1.00 52.44 288 GLN A C 1
ATOM 2279 O O . GLN A 1 288 ? -9.066 -28.703 5.990 1.00 52.44 288 GLN A O 1
ATOM 2284 N N . PHE A 1 289 ? -7.944 -27.022 6.954 1.00 56.34 289 PHE A N 1
ATOM 2285 C CA . PHE A 1 289 ? -7.727 -26.206 5.786 1.00 56.34 289 PHE A CA 1
ATOM 2286 C C . PHE A 1 289 ? -6.850 -27.035 4.868 1.00 56.34 289 PHE A C 1
ATOM 2288 O O . PHE A 1 289 ? -5.759 -27.452 5.254 1.00 56.34 289 PHE A O 1
ATOM 2295 N N . SER A 1 290 ? -7.350 -27.310 3.666 1.00 58.69 290 SER A N 1
ATOM 2296 C CA . SER A 1 290 ? -6.574 -28.049 2.684 1.00 58.69 290 SER A CA 1
ATOM 2297 C C . SER A 1 290 ? -5.228 -27.346 2.474 1.00 58.69 290 SER A C 1
ATOM 2299 O O . SER A 1 290 ? -5.183 -26.125 2.303 1.00 58.69 290 SER A O 1
ATOM 2301 N N . ASP A 1 291 ? -4.128 -28.102 2.455 1.00 65.31 291 ASP A N 1
ATOM 2302 C CA . ASP A 1 291 ? -2.769 -27.578 2.235 1.00 65.31 291 ASP A CA 1
ATOM 2303 C C . ASP A 1 291 ? -2.654 -26.721 0.955 1.00 65.31 291 ASP A C 1
ATOM 2305 O O . ASP A 1 291 ? -1.750 -25.893 0.818 1.00 65.31 291 ASP A O 1
ATOM 2309 N N . ARG A 1 292 ? -3.614 -26.853 0.025 1.00 59.16 292 ARG A N 1
ATOM 2310 C CA . ARG A 1 292 ? -3.736 -26.005 -1.170 1.00 59.16 292 ARG A CA 1
ATOM 2311 C C . ARG A 1 292 ? -3.963 -24.524 -0.852 1.00 59.16 292 ARG A C 1
ATOM 2313 O O . ARG A 1 292 ? -3.546 -23.686 -1.648 1.00 59.16 292 ARG A O 1
ATOM 2320 N N . TYR A 1 293 ? -4.594 -24.187 0.272 1.00 62.25 293 TYR A N 1
ATOM 2321 C CA . TYR A 1 293 ? -4.914 -22.800 0.628 1.00 62.25 293 TYR A CA 1
ATOM 2322 C C . TYR A 1 293 ? -3.691 -22.030 1.115 1.00 62.25 293 TYR A C 1
ATOM 2324 O O . TYR A 1 293 ? -3.390 -20.945 0.610 1.00 62.25 293 TYR A O 1
ATOM 2332 N N . TYR A 1 294 ? -2.930 -22.625 2.032 1.00 69.75 294 TYR A N 1
ATOM 2333 C CA . TYR A 1 294 ? -1.686 -22.035 2.522 1.00 69.75 294 TYR A CA 1
ATOM 2334 C C . TYR A 1 294 ? -0.621 -21.946 1.426 1.00 69.75 294 TYR A C 1
ATOM 2336 O O . TYR A 1 294 ? 0.162 -20.996 1.418 1.00 69.75 294 TYR A O 1
ATOM 2344 N N . ALA A 1 295 ? -0.648 -22.848 0.438 1.00 66.19 295 ALA A N 1
ATOM 2345 C CA . ALA A 1 295 ? 0.235 -22.774 -0.727 1.00 66.19 295 ALA A CA 1
ATOM 2346 C C . ALA A 1 295 ? 0.068 -21.475 -1.545 1.00 66.19 295 ALA A C 1
ATOM 2348 O O . ALA A 1 295 ? 1.007 -21.059 -2.221 1.00 66.19 295 ALA A O 1
ATOM 2349 N N . LYS A 1 296 ? -1.089 -20.799 -1.460 1.00 79.06 296 LYS A N 1
ATOM 2350 C CA . LYS A 1 296 ? -1.337 -19.495 -2.106 1.00 79.06 296 LYS A CA 1
ATOM 2351 C C . LYS A 1 296 ? -1.001 -18.277 -1.234 1.00 79.06 296 LYS A C 1
ATOM 2353 O O . LYS A 1 296 ? -1.177 -17.142 -1.688 1.00 79.06 296 LYS A O 1
ATOM 2358 N N . GLY A 1 297 ? -0.495 -18.501 -0.018 1.00 85.75 297 GLY A N 1
ATOM 2359 C CA . GLY A 1 297 ? 0.002 -17.451 0.872 1.00 85.75 297 GLY A CA 1
ATOM 2360 C C . GLY A 1 297 ? -1.089 -16.645 1.577 1.00 85.75 297 GLY A C 1
ATOM 2361 O O . GLY A 1 297 ? -0.917 -15.446 1.771 1.00 85.75 297 GLY A O 1
ATOM 2362 N N . TYR A 1 298 ? -2.216 -17.272 1.917 1.00 87.44 298 TYR A N 1
ATOM 2363 C CA . TYR A 1 298 ? -3.242 -16.654 2.759 1.00 87.44 298 TYR A CA 1
ATOM 2364 C C . TYR A 1 298 ? -2.902 -16.790 4.258 1.00 87.44 298 TYR A C 1
ATOM 2366 O O . TYR A 1 298 ? -2.304 -17.798 4.649 1.00 87.44 298 TYR A O 1
ATOM 2374 N N . PRO A 1 299 ? -3.280 -15.810 5.106 1.00 89.50 299 PRO A N 1
ATOM 2375 C CA . PRO A 1 299 ? -4.001 -14.574 4.777 1.00 89.50 299 PRO A CA 1
ATOM 2376 C C . PRO A 1 299 ? -3.117 -13.523 4.082 1.00 89.50 299 PRO A C 1
ATOM 2378 O O . PRO A 1 299 ? -1.926 -13.402 4.367 1.00 89.50 299 PRO A O 1
ATOM 2381 N N . LYS A 1 300 ? -3.723 -12.720 3.203 1.00 88.88 300 LYS A N 1
ATOM 2382 C CA . LYS A 1 300 ? -3.100 -11.571 2.537 1.00 88.88 300 LYS A CA 1
ATOM 2383 C C . LYS A 1 300 ? -3.622 -10.264 3.134 1.00 88.88 300 LYS A C 1
ATOM 2385 O O . LYS A 1 300 ? -4.776 -10.167 3.549 1.00 88.88 300 LYS A O 1
ATOM 2390 N N . ASN A 1 301 ? -2.760 -9.244 3.160 1.00 83.31 301 ASN A N 1
ATOM 2391 C CA . ASN A 1 301 ? -3.164 -7.894 3.566 1.00 83.31 301 ASN A CA 1
ATOM 2392 C C . ASN A 1 301 ? -4.147 -7.284 2.568 1.00 83.31 301 ASN A C 1
ATOM 2394 O O . ASN A 1 301 ? -5.099 -6.638 2.985 1.00 83.31 301 ASN A O 1
ATOM 2398 N N . THR A 1 302 ? -3.905 -7.519 1.278 1.00 88.44 302 THR A N 1
ATOM 2399 C CA . THR A 1 302 ? -4.805 -7.137 0.199 1.00 88.44 302 THR A CA 1
ATOM 2400 C C . THR A 1 302 ? -5.048 -8.302 -0.738 1.00 88.44 302 THR A C 1
ATOM 2402 O O . THR A 1 302 ? -4.143 -9.106 -1.005 1.00 88.44 302 THR A O 1
ATOM 2405 N N . CYS A 1 303 ? -6.274 -8.401 -1.231 1.00 91.31 303 CYS A N 1
ATOM 2406 C CA . CYS A 1 303 ? -6.658 -9.430 -2.180 1.00 91.31 303 CYS A CA 1
ATOM 2407 C C . CYS A 1 303 ? -7.159 -8.848 -3.490 1.00 91.31 303 CYS A C 1
ATOM 2409 O O . CYS A 1 303 ? -7.874 -7.854 -3.526 1.00 91.31 303 CYS A O 1
ATOM 2411 N N . GLY A 1 304 ? -6.836 -9.553 -4.570 1.00 90.88 304 GLY A N 1
ATOM 2412 C CA . GLY A 1 304 ? -7.135 -9.108 -5.919 1.00 90.88 304 GLY A CA 1
ATOM 2413 C C . GLY A 1 304 ? -5.885 -8.711 -6.683 1.00 90.88 304 GLY A C 1
ATOM 2414 O O . GLY A 1 304 ? -4.761 -8.797 -6.176 1.00 90.88 304 GLY A O 1
ATOM 2415 N N . ASP A 1 305 ? -6.110 -8.291 -7.918 1.00 90.00 305 ASP A N 1
ATOM 2416 C CA . ASP A 1 305 ? -5.056 -7.749 -8.761 1.00 90.00 305 ASP A CA 1
ATOM 2417 C C . ASP A 1 305 ? -4.812 -6.283 -8.403 1.00 90.00 305 ASP A C 1
ATOM 2419 O O . ASP A 1 305 ? -5.726 -5.553 -8.020 1.00 90.00 305 ASP A O 1
ATOM 2423 N N . ARG A 1 306 ? -3.561 -5.833 -8.532 1.00 84.44 306 ARG A N 1
ATOM 2424 C CA . ARG A 1 306 ? -3.265 -4.397 -8.469 1.00 84.44 306 ARG A CA 1
ATOM 2425 C C . ARG A 1 306 ? -3.855 -3.733 -9.699 1.00 84.44 306 ARG A C 1
ATOM 2427 O O . ARG A 1 306 ? -3.650 -4.250 -10.795 1.00 84.44 306 ARG A O 1
ATOM 2434 N N . ASP A 1 307 ? -4.522 -2.594 -9.528 1.00 78.06 307 ASP A N 1
ATOM 2435 C CA . ASP A 1 307 ? -5.041 -1.849 -10.670 1.00 78.06 307 ASP A CA 1
ATOM 2436 C C . ASP A 1 307 ? -3.892 -1.383 -11.564 1.00 78.06 307 ASP A C 1
ATOM 2438 O O . ASP A 1 307 ? -3.006 -0.656 -11.104 1.00 78.06 307 ASP A O 1
ATOM 2442 N N . PRO A 1 308 ? -3.855 -1.826 -12.831 1.00 76.81 308 PRO A N 1
ATOM 2443 C CA . PRO A 1 308 ? -2.874 -1.359 -13.793 1.00 76.81 308 PRO A CA 1
ATOM 2444 C C . PRO A 1 308 ? -3.243 0.031 -14.342 1.00 76.81 308 PRO A C 1
ATOM 2446 O O . PRO A 1 308 ? -2.485 0.579 -15.144 1.00 76.81 308 PRO A O 1
ATOM 2449 N N . GLY A 1 309 ? -4.380 0.598 -13.924 1.00 71.06 309 GLY A N 1
ATOM 2450 C CA . GLY A 1 309 ? -5.004 1.789 -14.477 1.00 71.06 309 GLY A CA 1
ATOM 2451 C C . GLY A 1 309 ? -5.786 1.493 -15.761 1.00 71.06 309 GLY A C 1
ATOM 2452 O O . GLY A 1 309 ? -5.613 0.459 -16.413 1.00 71.06 309 GLY A O 1
ATOM 2453 N N . GLY A 1 310 ? -6.639 2.439 -16.158 1.00 76.56 310 GLY A N 1
ATOM 2454 C CA . GLY A 1 310 ? -7.408 2.383 -17.405 1.00 76.56 310 GLY A CA 1
ATOM 2455 C C . GLY A 1 310 ? -8.796 1.746 -17.273 1.00 76.56 310 GLY A C 1
ATOM 2456 O O . GLY A 1 310 ? -9.341 1.594 -16.185 1.00 76.56 310 GLY A O 1
ATOM 2457 N N . THR A 1 311 ? -9.401 1.402 -18.410 1.00 82.06 311 THR A N 1
ATOM 2458 C CA . THR A 1 311 ? -10.776 0.882 -18.497 1.00 82.06 311 THR A CA 1
ATOM 2459 C C . THR A 1 311 ? -10.790 -0.646 -18.485 1.00 82.06 311 THR A C 1
ATOM 2461 O O . THR A 1 311 ? -11.181 -1.272 -19.471 1.00 82.06 311 THR A O 1
ATOM 2464 N N . ASN A 1 312 ? -10.307 -1.257 -17.403 1.00 86.94 312 ASN A N 1
ATOM 2465 C CA . ASN A 1 312 ? -10.349 -2.713 -17.268 1.00 86.94 312 ASN A CA 1
ATOM 2466 C C . ASN A 1 312 ? -11.661 -3.176 -16.636 1.00 86.94 312 ASN A C 1
ATOM 2468 O O . ASN A 1 312 ? -12.231 -2.501 -15.773 1.00 86.94 312 ASN A O 1
ATOM 2472 N N . ASP A 1 313 ? -12.102 -4.359 -17.050 1.00 93.00 313 ASP A N 1
ATOM 2473 C CA . ASP A 1 313 ? -13.201 -5.068 -16.412 1.00 93.00 313 ASP A CA 1
ATOM 2474 C C . ASP A 1 313 ? -12.699 -5.755 -15.144 1.00 93.00 313 ASP A C 1
ATOM 2476 O O . ASP A 1 313 ? -11.833 -6.631 -15.191 1.00 93.00 313 ASP A O 1
ATOM 2480 N N . TRP A 1 314 ? -13.275 -5.375 -14.009 1.00 94.06 314 TRP A N 1
ATOM 2481 C CA . TRP A 1 314 ? -12.984 -5.990 -12.723 1.00 94.06 314 TRP A CA 1
ATOM 2482 C C . TRP A 1 314 ? -14.048 -7.004 -12.358 1.00 94.06 314 TRP A C 1
ATOM 2484 O O . TRP A 1 314 ? -15.240 -6.711 -12.414 1.00 94.06 314 TRP A O 1
ATOM 2494 N N . TYR A 1 315 ? -13.614 -8.178 -11.924 1.00 96.50 315 TYR A N 1
ATOM 2495 C CA . TYR A 1 315 ? -14.460 -9.273 -11.474 1.00 96.50 315 TYR A CA 1
ATOM 2496 C C . TYR A 1 315 ? -14.429 -9.327 -9.942 1.00 96.50 315 TYR A C 1
ATOM 2498 O O . TYR A 1 315 ? -13.540 -9.968 -9.368 1.00 96.50 315 TYR A O 1
ATOM 2506 N N . PRO A 1 316 ? -15.345 -8.623 -9.250 1.00 96.88 316 PRO A N 1
ATOM 2507 C CA . PRO A 1 316 ? -15.407 -8.651 -7.797 1.00 96.88 316 PRO A CA 1
ATOM 2508 C C . PRO A 1 316 ? -15.863 -10.022 -7.297 1.00 96.88 316 PRO A C 1
ATOM 2510 O O . PRO A 1 316 ? -16.736 -10.653 -7.892 1.00 96.88 316 PRO A O 1
ATOM 2513 N N . VAL A 1 317 ? -15.296 -10.465 -6.179 1.00 97.75 317 VAL A N 1
ATOM 2514 C CA . VAL A 1 317 ? -15.695 -11.701 -5.498 1.00 97.75 317 VAL A CA 1
ATOM 2515 C C . VAL A 1 317 ? -16.479 -11.344 -4.245 1.00 97.75 317 VAL A C 1
ATOM 2517 O O . VAL A 1 317 ? -15.999 -10.568 -3.414 1.00 97.75 317 VAL A O 1
ATOM 2520 N N . TYR A 1 318 ? -17.675 -11.912 -4.119 1.00 98.25 318 TYR A N 1
ATOM 2521 C CA . TYR A 1 318 ? -18.599 -11.663 -3.019 1.00 98.25 318 TYR A CA 1
ATOM 2522 C C . TYR A 1 318 ? -18.867 -12.926 -2.207 1.00 98.25 318 TYR A C 1
ATOM 2524 O O . TYR A 1 318 ? -18.850 -14.038 -2.739 1.00 98.25 318 TYR A O 1
ATOM 2532 N N . VAL A 1 319 ? -19.169 -12.724 -0.927 1.00 98.31 319 VAL A N 1
ATOM 2533 C CA . VAL A 1 319 ? -19.789 -13.717 -0.040 1.00 98.31 319 VAL A CA 1
ATOM 2534 C C . VAL A 1 319 ? -20.998 -13.091 0.654 1.00 98.31 319 VAL A C 1
ATOM 2536 O O . VAL A 1 319 ? -21.083 -11.862 0.774 1.00 98.31 319 VAL A O 1
ATOM 2539 N N . ASN A 1 320 ? -21.933 -13.922 1.112 1.00 98.25 320 ASN A N 1
ATOM 2540 C CA . ASN A 1 320 ? -23.127 -13.438 1.802 1.00 98.25 320 ASN A CA 1
ATOM 2541 C C . ASN A 1 320 ? -22.721 -12.726 3.091 1.00 98.25 320 ASN A C 1
ATOM 2543 O O . ASN A 1 320 ? -21.859 -13.215 3.832 1.00 98.25 320 ASN A O 1
ATOM 2547 N N . TYR A 1 321 ? -23.343 -11.580 3.362 1.00 98.06 321 TYR A N 1
ATOM 2548 C CA . TYR A 1 321 ? -23.010 -10.821 4.554 1.00 98.06 321 TYR A CA 1
ATOM 2549 C C . TYR A 1 321 ? -23.472 -11.533 5.828 1.00 98.06 321 TYR A C 1
ATOM 2551 O O . TYR A 1 321 ? -24.639 -11.882 5.995 1.00 98.06 321 TYR A O 1
ATOM 2559 N N . SER A 1 322 ? -22.526 -11.693 6.742 1.00 97.75 322 SER A N 1
ATOM 2560 C CA . SER A 1 322 ? -22.734 -11.851 8.173 1.00 97.75 322 SER A CA 1
ATOM 2561 C C . SER A 1 322 ? -21.490 -11.301 8.867 1.00 97.75 322 SER A C 1
ATOM 2563 O O . SER A 1 322 ? -20.396 -11.332 8.291 1.00 97.75 322 SER A O 1
ATOM 2565 N N . GLU A 1 323 ? -21.633 -10.813 10.097 1.00 97.19 323 GLU A N 1
ATOM 2566 C CA . GLU A 1 323 ? -20.492 -10.321 10.880 1.00 97.19 323 GLU A CA 1
ATOM 2567 C C . GLU A 1 323 ? -19.419 -11.419 11.033 1.00 97.19 323 GLU A C 1
ATOM 2569 O O . GLU A 1 323 ? -18.221 -11.176 10.876 1.00 97.19 323 GLU A O 1
ATOM 2574 N N . ASP A 1 324 ? -19.849 -12.672 11.212 1.00 97.44 324 ASP A N 1
ATOM 2575 C CA . ASP A 1 324 ? -18.964 -13.838 11.258 1.00 97.44 324 ASP A CA 1
ATOM 2576 C C . ASP A 1 324 ? -18.212 -14.061 9.941 1.00 97.44 324 ASP A C 1
ATOM 2578 O O . ASP A 1 324 ? -17.009 -14.333 9.960 1.00 97.44 324 ASP A O 1
ATOM 2582 N N . ASN A 1 325 ? -18.882 -13.933 8.791 1.00 97.81 325 ASN A N 1
ATOM 2583 C CA . ASN A 1 325 ? -18.244 -14.086 7.485 1.00 97.81 325 ASN A CA 1
ATOM 2584 C C . ASN A 1 325 ? -17.229 -12.973 7.235 1.00 97.81 325 ASN A C 1
ATOM 2586 O O . ASN A 1 325 ? -16.117 -13.271 6.806 1.00 97.81 325 ASN A O 1
ATOM 2590 N N . LEU A 1 326 ? -17.562 -11.716 7.543 1.00 96.94 326 LEU A N 1
ATOM 2591 C CA . LEU A 1 326 ? -16.633 -10.593 7.395 1.00 96.94 326 LEU A CA 1
ATOM 2592 C C . LEU A 1 326 ? -15.368 -10.812 8.238 1.00 96.94 326 LEU A C 1
ATOM 2594 O O . LEU A 1 326 ? -14.249 -10.701 7.728 1.00 96.94 326 LEU A O 1
ATOM 2598 N N . ASN A 1 327 ? -15.537 -11.201 9.502 1.00 96.38 327 ASN A N 1
ATOM 2599 C CA . ASN A 1 327 ? -14.421 -11.463 10.408 1.00 96.38 327 ASN A CA 1
ATOM 2600 C C . ASN A 1 327 ? -13.599 -12.687 9.979 1.00 96.38 327 ASN A C 1
ATOM 2602 O O . ASN A 1 327 ? -12.366 -12.637 9.985 1.00 96.38 327 ASN A O 1
ATOM 2606 N N . ARG A 1 328 ? -14.240 -13.774 9.532 1.00 96.31 328 ARG A N 1
ATOM 2607 C CA . ARG A 1 328 ? -13.536 -14.948 8.982 1.00 96.31 328 ARG A CA 1
ATOM 2608 C C . ARG A 1 328 ? -12.755 -14.600 7.720 1.00 96.31 328 ARG A C 1
ATOM 2610 O O . ARG A 1 328 ? -11.595 -14.995 7.608 1.00 96.31 328 ARG A O 1
ATOM 2617 N N . VAL A 1 329 ? -13.349 -13.839 6.802 1.00 96.94 329 VAL A N 1
ATOM 2618 C CA . VAL A 1 329 ? -12.669 -13.382 5.586 1.00 96.94 329 VAL A CA 1
ATOM 2619 C C . VAL A 1 329 ? -11.429 -12.566 5.946 1.00 96.94 329 VAL A C 1
ATOM 2621 O O . VAL A 1 329 ? -10.346 -12.881 5.454 1.00 96.94 329 VAL A O 1
ATOM 2624 N N . ARG A 1 330 ? -11.548 -11.586 6.847 1.00 95.19 330 ARG A N 1
ATOM 2625 C CA . ARG A 1 330 ? -10.419 -10.736 7.266 1.00 95.19 330 ARG A CA 1
ATOM 2626 C C . ARG A 1 330 ? -9.299 -11.507 7.957 1.00 95.19 330 ARG A C 1
ATOM 2628 O O . ARG A 1 330 ? -8.125 -11.219 7.731 1.00 95.19 330 ARG A O 1
ATOM 2635 N N . ASN A 1 331 ? -9.650 -12.496 8.774 1.00 94.75 331 ASN A N 1
ATOM 2636 C CA . ASN A 1 331 ? -8.675 -13.250 9.558 1.00 94.75 331 ASN A CA 1
ATOM 2637 C C . ASN A 1 331 ? -7.944 -14.325 8.744 1.00 94.75 331 ASN A C 1
ATOM 2639 O O . ASN A 1 331 ? -6.757 -14.556 8.979 1.00 94.75 331 ASN A O 1
ATOM 2643 N N . PHE A 1 332 ? -8.630 -14.971 7.797 1.00 95.19 332 PHE A N 1
ATOM 2644 C CA . PHE A 1 332 ? -8.096 -16.146 7.098 1.00 95.19 332 PHE A CA 1
ATOM 2645 C C . PHE A 1 332 ? -7.796 -15.922 5.616 1.00 95.19 332 PHE A C 1
ATOM 2647 O O . PHE A 1 332 ? -7.005 -16.674 5.052 1.00 95.19 332 PHE A O 1
ATOM 2654 N N . TYR A 1 333 ? -8.356 -14.881 4.995 1.00 95.06 333 TYR A N 1
ATOM 2655 C CA . TYR A 1 333 ? -8.207 -14.623 3.563 1.00 95.06 333 TYR A CA 1
ATOM 2656 C C . TYR A 1 333 ? -7.669 -13.218 3.306 1.00 95.06 333 TYR A C 1
ATOM 2658 O O . TYR A 1 333 ? -6.480 -13.060 3.050 1.00 95.06 333 TYR A O 1
ATOM 2666 N N . CYS A 1 334 ? -8.523 -12.203 3.378 1.00 95.69 334 CYS A N 1
ATOM 2667 C CA . CYS A 1 334 ? -8.280 -10.876 2.827 1.00 95.69 334 CYS A CA 1
ATOM 2668 C C . CYS A 1 334 ? -8.595 -9.829 3.883 1.00 95.69 334 CYS A C 1
ATOM 2670 O O . CYS A 1 334 ? -9.765 -9.580 4.183 1.00 95.69 334 CYS A O 1
ATOM 2672 N N . ARG A 1 335 ? -7.554 -9.240 4.481 1.00 91.88 335 ARG A N 1
ATOM 2673 C CA . ARG A 1 335 ? -7.722 -8.262 5.571 1.00 91.88 335 ARG A CA 1
ATOM 2674 C C . ARG A 1 335 ? -8.460 -7.000 5.133 1.00 91.88 335 ARG A C 1
ATOM 2676 O O . ARG A 1 335 ? -9.113 -6.372 5.960 1.00 91.88 335 ARG A O 1
ATOM 2683 N N . ASP A 1 336 ? -8.373 -6.662 3.855 1.00 91.75 336 ASP A N 1
ATOM 2684 C CA . ASP A 1 336 ? -9.038 -5.533 3.210 1.00 91.75 336 ASP A CA 1
ATOM 2685 C C . ASP A 1 336 ? -10.475 -5.830 2.760 1.00 91.75 336 ASP A C 1
ATOM 2687 O O . ASP A 1 336 ? -11.078 -5.005 2.079 1.00 91.75 336 ASP A O 1
ATOM 2691 N N . ALA A 1 337 ? -11.057 -6.972 3.137 1.00 96.19 337 ALA A N 1
ATOM 2692 C CA . ALA A 1 337 ? -12.454 -7.243 2.828 1.00 96.19 337 ALA A CA 1
ATOM 2693 C C . ALA A 1 337 ? -13.388 -6.199 3.465 1.00 96.19 337 ALA A C 1
ATOM 2695 O O . ALA A 1 337 ? -13.236 -5.811 4.635 1.00 96.19 337 ALA A O 1
ATOM 2696 N N . ILE A 1 338 ? -14.385 -5.774 2.690 1.00 93.69 338 ILE A N 1
ATOM 2697 C CA . ILE A 1 338 ? -15.321 -4.705 3.052 1.00 93.69 338 ILE A CA 1
ATOM 2698 C C . ILE A 1 338 ? -16.770 -5.144 2.868 1.00 93.69 338 ILE A C 1
ATOM 2700 O O . ILE A 1 338 ? -17.103 -5.933 1.985 1.00 93.69 338 ILE A O 1
ATOM 2704 N N . GLU A 1 339 ? -17.645 -4.589 3.695 1.00 96.19 339 GLU A N 1
ATOM 2705 C CA . GLU A 1 339 ? -19.088 -4.655 3.496 1.00 96.19 339 GLU A CA 1
ATOM 2706 C C . GLU A 1 339 ? -19.489 -3.794 2.290 1.00 96.19 339 GLU A C 1
ATOM 2708 O O . GLU A 1 339 ? -18.986 -2.682 2.107 1.00 96.19 339 GLU A O 1
ATOM 2713 N N . LYS A 1 340 ? -20.376 -4.312 1.437 1.00 92.88 340 LYS A N 1
ATOM 2714 C CA . LYS A 1 340 ? -20.838 -3.613 0.239 1.00 92.88 340 LYS A CA 1
ATOM 2715 C C . LYS A 1 340 ? -22.274 -3.969 -0.123 1.00 92.88 340 LYS A C 1
ATOM 2717 O O . LYS A 1 340 ? -22.624 -5.139 -0.293 1.00 92.88 340 LYS A O 1
ATOM 2722 N N . TRP A 1 341 ? -23.071 -2.927 -0.344 1.00 91.69 341 TRP A N 1
ATOM 2723 C CA . TRP A 1 341 ? -24.407 -3.029 -0.923 1.00 91.69 341 TRP A CA 1
ATOM 2724 C C . TRP A 1 341 ? -24.318 -3.298 -2.425 1.00 91.69 341 TRP A C 1
ATOM 2726 O O . TRP A 1 341 ? -23.674 -2.559 -3.180 1.00 91.69 341 TRP A O 1
ATOM 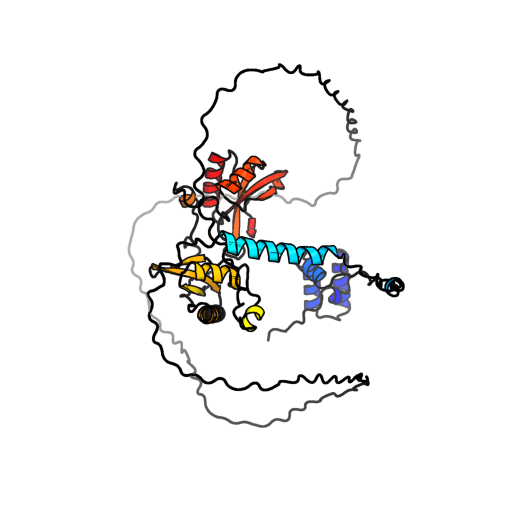2736 N N . ARG A 1 342 ? -24.959 -4.376 -2.874 1.00 92.81 342 ARG A N 1
ATOM 2737 C CA . ARG A 1 342 ? -25.047 -4.732 -4.294 1.00 92.81 342 ARG A CA 1
ATOM 2738 C C . ARG A 1 342 ? -26.106 -3.872 -4.983 1.00 92.81 342 ARG A C 1
ATOM 2740 O O . ARG A 1 342 ? -27.017 -3.353 -4.347 1.00 92.81 342 ARG A O 1
ATOM 2747 N N . LYS A 1 343 ? -26.054 -3.793 -6.319 1.00 87.88 343 LYS A N 1
ATOM 2748 C CA . LYS A 1 343 ? -27.102 -3.129 -7.126 1.00 87.88 343 LYS A CA 1
ATOM 2749 C C . LYS A 1 343 ? -28.494 -3.744 -6.923 1.00 87.88 343 LYS A C 1
ATOM 2751 O O . LYS A 1 343 ? -29.491 -3.090 -7.194 1.00 87.88 343 LYS A O 1
ATOM 2756 N N . THR A 1 344 ? -28.551 -4.991 -6.457 1.00 91.75 344 THR A N 1
ATOM 2757 C CA . THR A 1 344 ? -29.782 -5.701 -6.094 1.00 91.75 344 THR A CA 1
ATOM 2758 C C . THR A 1 344 ? -30.380 -5.240 -4.761 1.00 91.75 344 THR A C 1
ATOM 2760 O O . THR A 1 344 ? -31.489 -5.648 -4.441 1.00 91.75 344 THR A O 1
ATOM 2763 N N . GLY A 1 345 ? -29.670 -4.414 -3.983 1.00 93.00 345 GLY A N 1
ATOM 2764 C CA . GLY A 1 345 ? -30.056 -4.034 -2.622 1.00 93.00 345 GLY A CA 1
ATOM 2765 C C . GLY A 1 345 ? -29.685 -5.073 -1.562 1.00 93.00 345 GLY A C 1
ATOM 2766 O O . GLY A 1 345 ? -30.034 -4.906 -0.403 1.00 93.00 345 GLY A O 1
ATOM 2767 N N . GLU A 1 346 ? -28.977 -6.138 -1.933 1.00 96.12 346 GLU A N 1
ATOM 2768 C CA . GLU A 1 346 ? -28.476 -7.137 -0.991 1.00 96.12 346 GLU A CA 1
ATOM 2769 C C . GLU A 1 346 ? -27.157 -6.675 -0.360 1.00 96.12 346 GLU A C 1
ATOM 2771 O O . GLU A 1 346 ? -26.269 -6.166 -1.054 1.00 96.12 346 GLU A O 1
ATOM 2776 N N . LEU A 1 347 ? -27.017 -6.880 0.950 1.00 96.19 347 LEU A N 1
ATOM 2777 C CA . LEU A 1 347 ? -25.770 -6.646 1.663 1.00 96.19 347 LEU A CA 1
ATOM 2778 C C . LEU A 1 347 ? -24.833 -7.847 1.506 1.00 96.19 347 LEU A C 1
ATOM 2780 O O . LEU A 1 347 ? -25.216 -8.989 1.747 1.00 96.19 347 LEU A O 1
ATOM 2784 N N . SER A 1 348 ? -23.591 -7.590 1.106 1.00 98.00 348 SER A N 1
ATOM 2785 C CA . SER A 1 348 ? -22.582 -8.625 0.855 1.00 98.00 348 SER A CA 1
ATOM 2786 C C . SER A 1 348 ? -21.219 -8.206 1.393 1.00 98.00 348 SER A C 1
ATOM 2788 O O . SER A 1 348 ? -20.990 -7.027 1.663 1.00 98.00 348 SER A O 1
ATOM 2790 N N . VAL A 1 349 ? -20.292 -9.152 1.524 1.00 97.69 349 VAL A N 1
ATOM 2791 C CA . VAL A 1 349 ? -18.876 -8.841 1.765 1.00 97.69 349 VAL A CA 1
ATOM 2792 C C . VAL A 1 349 ? -18.135 -8.952 0.439 1.00 97.69 349 VAL A C 1
ATOM 2794 O O . VAL A 1 349 ? -18.094 -10.026 -0.163 1.00 97.69 349 VAL A O 1
ATOM 2797 N N . GLN A 1 350 ? -17.544 -7.850 -0.023 1.00 97.31 350 GLN A N 1
ATOM 2798 C CA . GLN A 1 350 ? -16.606 -7.874 -1.140 1.00 97.31 350 GLN A CA 1
ATOM 2799 C C . GLN A 1 350 ? -15.236 -8.305 -0.616 1.00 97.31 350 GLN A C 1
ATOM 2801 O O . GLN A 1 350 ? -14.619 -7.602 0.183 1.00 97.31 350 GLN A O 1
ATOM 2806 N N . VAL A 1 351 ? -14.768 -9.461 -1.078 1.00 97.00 351 VAL A N 1
ATOM 2807 C CA . VAL A 1 351 ? -13.525 -10.078 -0.597 1.00 97.00 351 VAL A CA 1
ATOM 2808 C C . VAL A 1 351 ? -12.310 -9.628 -1.405 1.00 97.00 351 VAL A C 1
ATOM 2810 O O . VAL A 1 351 ? -11.236 -9.445 -0.847 1.00 97.00 351 VAL A O 1
ATOM 2813 N N . ALA A 1 352 ? -12.468 -9.486 -2.722 1.00 96.25 352 ALA A N 1
ATOM 2814 C CA . ALA A 1 352 ? -11.390 -9.146 -3.649 1.00 96.25 352 ALA A CA 1
ATOM 2815 C C . ALA A 1 352 ? -11.956 -8.646 -4.987 1.00 96.25 352 ALA A C 1
ATOM 2817 O O . ALA A 1 352 ? -13.163 -8.728 -5.240 1.00 96.25 352 ALA A O 1
ATOM 2818 N N . SER A 1 353 ? -11.096 -8.162 -5.881 1.00 95.31 353 SER A N 1
ATOM 2819 C CA . SER A 1 353 ? -11.433 -7.911 -7.290 1.00 95.31 353 SER A CA 1
ATOM 2820 C C . SER A 1 353 ? -10.255 -8.263 -8.189 1.00 95.31 353 SER A C 1
ATOM 2822 O O . SER A 1 353 ? -9.118 -7.931 -7.875 1.00 95.31 353 SER A O 1
ATOM 2824 N N . PHE A 1 354 ? -10.520 -8.953 -9.295 1.00 95.56 354 PHE A N 1
ATOM 2825 C CA . PHE A 1 354 ? -9.484 -9.422 -10.220 1.00 95.56 354 PHE A CA 1
ATOM 2826 C C . PHE A 1 354 ? -9.728 -8.881 -11.622 1.00 95.56 354 PHE A C 1
ATOM 2828 O O . PHE A 1 354 ? -10.877 -8.699 -12.018 1.00 95.56 354 PHE A O 1
ATOM 2835 N N . LEU A 1 355 ? -8.661 -8.687 -12.388 1.00 93.38 355 LEU A N 1
ATOM 2836 C CA . LEU A 1 355 ? -8.718 -8.401 -13.822 1.00 93.38 355 LEU A CA 1
ATOM 2837 C C . LEU A 1 355 ? -9.053 -9.669 -14.607 1.00 93.38 355 LEU A C 1
ATOM 2839 O O . LEU A 1 355 ? -9.709 -9.629 -15.647 1.00 93.38 355 LEU A O 1
ATOM 2843 N N . ASN A 1 356 ? -8.597 -10.819 -14.104 1.00 95.38 356 ASN A N 1
ATOM 2844 C CA . ASN A 1 356 ? -8.877 -12.108 -14.706 1.00 95.38 356 ASN A CA 1
ATOM 2845 C C . ASN A 1 356 ? -10.070 -12.780 -14.022 1.00 95.38 356 ASN A C 1
ATOM 2847 O O . ASN A 1 356 ? -10.038 -13.131 -12.840 1.00 95.38 356 ASN A O 1
ATOM 2851 N N . ARG A 1 357 ? -11.121 -13.043 -14.803 1.00 96.25 357 ARG A N 1
ATOM 2852 C CA . ARG A 1 357 ? -12.301 -13.772 -14.329 1.00 96.25 357 ARG A CA 1
ATOM 2853 C C . ARG A 1 357 ? -11.960 -15.157 -13.776 1.00 96.25 357 ARG A C 1
ATOM 2855 O O . ARG A 1 357 ? -12.624 -15.603 -12.847 1.00 96.25 357 ARG A O 1
ATOM 2862 N N . SER A 1 358 ? -10.962 -15.841 -14.337 1.00 95.62 358 SER A N 1
ATOM 2863 C CA . SER A 1 358 ? -10.540 -17.169 -13.877 1.00 95.62 358 SER A CA 1
ATOM 2864 C C . SER A 1 358 ? -10.065 -17.134 -12.424 1.00 95.62 358 SER A C 1
ATOM 2866 O O . SER A 1 358 ? -10.471 -17.985 -11.635 1.00 95.62 358 SER A O 1
ATOM 2868 N N . ASP A 1 359 ? -9.281 -16.121 -12.052 1.00 94.31 359 ASP A N 1
ATOM 2869 C CA . ASP A 1 359 ? -8.746 -15.972 -10.694 1.00 94.31 359 ASP A CA 1
ATOM 2870 C C . ASP A 1 359 ? -9.859 -15.611 -9.700 1.00 94.31 359 ASP A C 1
ATOM 2872 O O . ASP A 1 359 ? -9.930 -16.171 -8.602 1.00 94.31 359 ASP A O 1
ATOM 2876 N N . ALA A 1 360 ? -10.802 -14.762 -10.126 1.00 96.69 360 ALA A N 1
ATOM 2877 C CA . ALA A 1 360 ? -12.007 -14.465 -9.355 1.00 96.69 360 ALA A CA 1
ATOM 2878 C C . ALA A 1 360 ? -12.859 -15.719 -9.104 1.00 96.69 360 ALA A C 1
ATOM 2880 O O . ALA A 1 360 ? -13.299 -15.950 -7.978 1.00 96.69 360 ALA A O 1
ATOM 2881 N N . VAL A 1 361 ? -13.081 -16.544 -10.135 1.00 96.75 361 VAL A N 1
ATOM 2882 C CA . VAL A 1 361 ? -13.843 -17.801 -10.022 1.00 96.75 361 VAL A CA 1
ATOM 2883 C C . VAL A 1 361 ? -13.139 -18.777 -9.093 1.00 96.75 361 VAL A C 1
ATOM 2885 O O . VAL A 1 361 ? -13.796 -19.432 -8.284 1.00 96.75 361 VAL A O 1
ATOM 2888 N N . GLU A 1 362 ? -11.814 -18.867 -9.178 1.00 94.69 362 GLU A N 1
ATOM 2889 C CA . GLU A 1 362 ? -11.053 -19.729 -8.289 1.00 94.69 362 GLU A CA 1
ATOM 2890 C C . GLU A 1 362 ? -11.234 -19.304 -6.829 1.00 94.69 362 GLU A C 1
ATOM 2892 O O . GLU A 1 362 ? -11.646 -20.133 -6.021 1.00 94.69 362 GLU A O 1
ATOM 2897 N N . LEU A 1 363 ? -11.041 -18.021 -6.495 1.00 95.38 363 LEU A N 1
ATOM 2898 C CA . LEU A 1 363 ? -11.266 -17.536 -5.128 1.00 95.38 363 LEU A CA 1
ATOM 2899 C C . LEU A 1 363 ? -12.725 -17.717 -4.678 1.00 95.38 363 LEU A C 1
ATOM 2901 O O . LEU A 1 363 ? -12.969 -18.123 -3.543 1.00 95.38 363 LEU A O 1
ATOM 2905 N N . ALA A 1 364 ? -13.699 -17.458 -5.552 1.00 97.25 364 ALA A N 1
ATOM 2906 C CA . ALA A 1 364 ? -15.112 -17.641 -5.232 1.00 97.25 364 ALA A CA 1
ATOM 2907 C C . ALA A 1 364 ? -15.438 -19.098 -4.869 1.00 97.25 364 ALA A C 1
ATOM 2909 O O . ALA A 1 364 ? -16.175 -19.338 -3.917 1.00 97.25 364 ALA A O 1
ATOM 2910 N N . ASN A 1 365 ? -14.862 -20.075 -5.578 1.00 95.88 365 ASN A N 1
ATOM 2911 C CA . ASN A 1 365 ? -15.063 -21.496 -5.280 1.00 95.88 365 ASN A CA 1
ATOM 2912 C C . ASN A 1 365 ? -14.469 -21.898 -3.926 1.00 95.88 365 ASN A C 1
ATOM 2914 O O . ASN A 1 365 ? -15.071 -22.697 -3.211 1.00 95.88 365 ASN A O 1
ATOM 2918 N N . ILE A 1 366 ? -13.317 -21.324 -3.574 1.00 93.88 366 ILE A N 1
ATOM 2919 C CA . ILE A 1 366 ? -12.677 -21.512 -2.268 1.00 93.88 366 ILE A CA 1
ATOM 2920 C C . ILE A 1 366 ? -13.602 -21.007 -1.158 1.00 93.88 366 ILE A C 1
ATOM 2922 O O . ILE A 1 366 ? -13.984 -21.760 -0.266 1.00 93.88 366 ILE A O 1
ATOM 2926 N N . LEU A 1 367 ? -14.047 -19.755 -1.270 1.00 95.69 367 LEU A N 1
ATOM 2927 C CA . LEU A 1 367 ? -14.937 -19.141 -0.285 1.00 95.69 367 LEU A CA 1
ATOM 2928 C C . LEU A 1 367 ? -16.272 -19.881 -0.191 1.00 95.69 367 LEU A C 1
ATOM 2930 O O . LEU A 1 367 ? -16.780 -20.100 0.904 1.00 95.69 367 LEU A O 1
ATOM 2934 N N . LYS A 1 368 ? -16.808 -20.347 -1.324 1.00 96.69 368 LYS A N 1
ATOM 2935 C CA . LYS A 1 368 ? -18.031 -21.149 -1.354 1.00 96.69 368 LYS A CA 1
ATOM 2936 C C . LYS A 1 368 ? -17.878 -22.468 -0.605 1.00 96.69 368 LYS A C 1
ATOM 2938 O O . LYS A 1 368 ? -18.826 -22.885 0.053 1.00 96.69 368 LYS A O 1
ATOM 2943 N N . PHE A 1 369 ? -16.720 -23.115 -0.703 1.00 94.56 369 PHE A N 1
ATOM 2944 C CA . PHE A 1 369 ? -16.438 -24.345 0.029 1.00 94.56 369 PHE A CA 1
ATOM 2945 C C . PHE A 1 369 ? -16.294 -24.087 1.536 1.00 94.56 369 PHE A C 1
ATOM 2947 O O . PHE A 1 369 ? -16.910 -24.793 2.330 1.00 94.56 369 PHE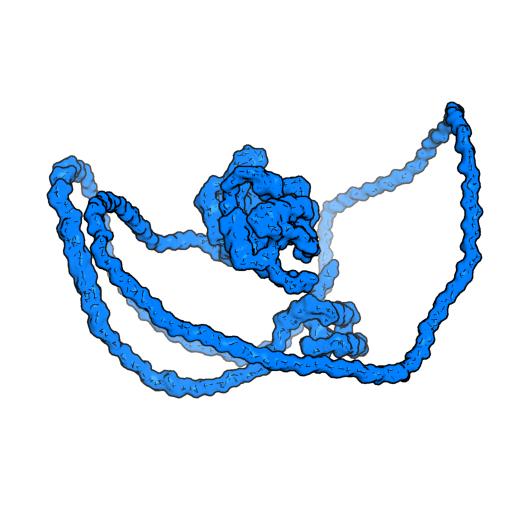 A O 1
ATOM 2954 N N . ASP A 1 370 ? -15.551 -23.050 1.930 1.00 93.94 370 ASP A N 1
ATOM 2955 C CA . ASP A 1 370 ? -15.206 -22.809 3.338 1.00 93.94 370 ASP A CA 1
ATOM 2956 C C . ASP A 1 370 ? -16.281 -22.035 4.128 1.00 93.94 370 ASP A C 1
ATOM 2958 O O . ASP A 1 370 ? -16.461 -22.250 5.327 1.00 93.94 370 ASP A O 1
ATOM 2962 N N . LEU A 1 371 ? -16.999 -21.120 3.474 1.00 95.88 371 LEU A N 1
ATOM 2963 C CA . LEU A 1 371 ? -18.004 -20.240 4.089 1.00 95.88 371 LEU A CA 1
ATOM 2964 C C . LEU A 1 371 ? -19.435 -20.564 3.640 1.00 95.88 371 LEU A C 1
ATOM 2966 O O . LEU A 1 371 ? -20.377 -19.888 4.049 1.00 95.88 371 LEU A O 1
ATOM 2970 N N . GLY A 1 372 ? -19.616 -21.547 2.754 1.00 97.06 372 GLY A N 1
ATOM 2971 C CA . GLY A 1 372 ? -20.919 -21.887 2.172 1.00 97.06 372 GLY A CA 1
ATOM 2972 C C . GLY A 1 372 ? -21.457 -20.851 1.177 1.00 97.06 372 GLY A C 1
ATOM 2973 O O . GLY A 1 372 ? -22.530 -21.045 0.608 1.00 97.06 372 GLY A O 1
ATOM 2974 N N . SER A 1 373 ? -20.729 -19.757 0.937 1.00 97.75 373 SER A N 1
ATOM 2975 C CA . SER A 1 373 ? -21.094 -18.710 -0.019 1.00 97.75 373 SER A CA 1
ATOM 2976 C C . SER A 1 373 ? -19.850 -18.154 -0.704 1.00 97.75 373 SER A C 1
ATOM 2978 O O . SER A 1 373 ? -18.780 -18.069 -0.111 1.00 97.75 373 SER A O 1
ATOM 2980 N N . GLY A 1 374 ? -19.981 -17.834 -1.984 1.00 97.75 374 GLY A N 1
ATOM 2981 C CA . GLY A 1 374 ? -18.876 -17.398 -2.822 1.00 97.75 374 GLY A CA 1
ATOM 2982 C C . GLY A 1 374 ? -19.342 -17.283 -4.261 1.00 97.75 374 GLY A C 1
ATOM 2983 O O . GLY A 1 374 ? -19.793 -18.264 -4.858 1.00 97.75 374 GLY A O 1
ATOM 2984 N N . GLU A 1 375 ? -19.272 -16.079 -4.809 1.00 98.06 375 GLU A N 1
ATOM 2985 C CA . GLU A 1 375 ? -19.702 -15.797 -6.173 1.00 98.06 375 GLU A CA 1
ATOM 2986 C C . GLU A 1 375 ? -18.855 -14.699 -6.815 1.00 98.06 375 GLU A C 1
ATOM 2988 O O . GLU A 1 375 ? -18.290 -13.837 -6.142 1.00 98.06 375 GLU A O 1
ATOM 2993 N N . VAL A 1 376 ? -18.794 -14.721 -8.144 1.00 97.94 376 VAL A N 1
ATOM 2994 C CA . VAL A 1 376 ? -18.158 -13.667 -8.935 1.00 97.94 376 VAL A CA 1
ATOM 2995 C C . VAL A 1 376 ? -19.244 -12.727 -9.435 1.00 97.94 376 VAL A C 1
ATOM 2997 O O . VAL A 1 376 ? -20.182 -13.159 -10.106 1.00 97.94 376 VAL A O 1
ATOM 3000 N N . GLY A 1 377 ? -19.122 -11.445 -9.105 1.00 96.50 377 GLY A N 1
ATOM 3001 C CA . GLY A 1 377 ? -20.019 -10.408 -9.594 1.00 96.50 377 GLY A CA 1
ATOM 3002 C C . GLY A 1 377 ? -19.870 -10.151 -11.093 1.00 96.50 377 GLY A C 1
ATOM 3003 O O . GLY A 1 377 ? -18.943 -10.621 -11.754 1.00 96.50 377 GLY A O 1
ATOM 3004 N N . GLN A 1 378 ? -20.808 -9.376 -11.635 1.00 95.50 378 GLN A N 1
ATOM 3005 C CA . GLN A 1 378 ? -20.702 -8.881 -13.006 1.00 95.50 378 GLN A CA 1
ATOM 3006 C C . GLN A 1 378 ? -19.447 -8.011 -13.156 1.00 95.50 378 GLN A C 1
ATOM 3008 O O . GLN A 1 378 ? -19.112 -7.301 -12.200 1.00 95.50 378 GLN A O 1
ATOM 3013 N N . PRO A 1 379 ? -18.780 -8.038 -14.327 1.00 94.81 379 PRO A N 1
ATOM 3014 C CA . PRO A 1 379 ? -17.640 -7.176 -14.574 1.00 94.81 379 PRO A CA 1
ATOM 3015 C C . PRO A 1 379 ? -18.046 -5.723 -14.339 1.00 94.81 379 PRO A C 1
ATOM 3017 O O . PRO A 1 379 ? -19.024 -5.230 -14.908 1.00 94.81 379 PRO A O 1
ATOM 3020 N N . SER A 1 380 ? -17.319 -5.049 -13.457 1.00 88.12 380 SER A N 1
ATOM 3021 C CA . SER A 1 380 ? -17.421 -3.610 -13.296 1.00 88.12 380 SER A CA 1
ATOM 3022 C C . SER A 1 380 ? -16.238 -2.988 -14.012 1.00 88.12 380 SER A C 1
ATOM 3024 O O . SER A 1 380 ? -15.114 -3.069 -13.519 1.00 88.12 380 SER A O 1
ATOM 3026 N N . SER A 1 381 ? -16.485 -2.345 -15.149 1.00 82.62 381 SER A N 1
ATOM 3027 C CA . SER A 1 381 ? -15.557 -1.334 -15.635 1.00 82.62 381 SER A CA 1
ATOM 3028 C C . SER A 1 381 ? -15.476 -0.273 -14.541 1.00 82.62 381 SER A C 1
ATOM 3030 O O . SER A 1 381 ? -16.513 0.289 -14.163 1.00 82.62 381 SER A O 1
ATOM 3032 N N . TYR A 1 382 ? -14.291 -0.046 -13.976 1.00 64.38 382 TYR A N 1
ATOM 3033 C CA . TYR A 1 382 ? -14.098 1.050 -13.035 1.00 64.38 382 TYR A CA 1
ATOM 3034 C C . TYR A 1 382 ? -14.327 2.341 -13.827 1.00 64.38 382 TYR A C 1
ATOM 3036 O O . TYR A 1 382 ? -13.438 2.835 -14.513 1.00 64.38 382 TYR A O 1
ATOM 3044 N N . ASN A 1 383 ? -15.559 2.855 -13.826 1.00 51.44 383 ASN A N 1
ATOM 3045 C CA . ASN A 1 383 ? -15.782 4.229 -14.234 1.00 51.44 383 ASN A CA 1
ATOM 3046 C C . ASN A 1 383 ? -15.080 5.040 -13.155 1.00 51.44 383 ASN A C 1
ATOM 3048 O O . ASN A 1 383 ? -15.575 5.099 -12.032 1.00 51.44 383 ASN A O 1
ATOM 3052 N N . ALA A 1 384 ? -13.934 5.633 -13.484 1.00 51.59 384 ALA A N 1
ATOM 3053 C CA . ALA A 1 384 ? -13.229 6.560 -12.600 1.00 51.59 384 ALA A CA 1
ATOM 3054 C C . ALA A 1 384 ? -14.150 7.700 -12.098 1.00 51.59 384 ALA A C 1
ATOM 3056 O O . ALA A 1 384 ? -13.874 8.332 -11.081 1.00 51.59 384 ALA A O 1
ATOM 3057 N N . ASP A 1 385 ? -15.287 7.900 -12.773 1.00 39.31 385 ASP A N 1
ATOM 3058 C CA . ASP A 1 385 ? -16.339 8.853 -12.432 1.00 39.31 385 ASP A CA 1
ATOM 3059 C C . ASP A 1 385 ? -17.366 8.340 -11.401 1.00 39.31 385 ASP A C 1
ATOM 3061 O O . ASP A 1 385 ? -18.177 9.123 -10.906 1.00 39.31 385 ASP A O 1
ATOM 3065 N N . ALA A 1 386 ? -17.375 7.046 -11.058 1.00 37.94 386 ALA A N 1
ATOM 3066 C CA . ALA A 1 386 ? -18.271 6.513 -10.036 1.00 37.94 386 ALA A CA 1
ATOM 3067 C C . ALA A 1 386 ? -17.691 6.800 -8.635 1.00 37.94 386 ALA A C 1
ATOM 3069 O O . ALA A 1 386 ? -16.585 6.349 -8.333 1.00 37.94 386 ALA A O 1
ATOM 3070 N N . PRO A 1 387 ? -18.407 7.523 -7.754 1.00 39.19 387 PRO A N 1
ATOM 3071 C CA . PRO A 1 387 ? -17.923 7.845 -6.416 1.00 39.19 387 PRO A CA 1
ATOM 3072 C C . PRO A 1 387 ? -17.787 6.559 -5.586 1.00 39.19 387 PRO A C 1
ATOM 3074 O O . PRO A 1 387 ? -18.769 5.995 -5.104 1.00 39.19 387 PRO A O 1
ATOM 3077 N N . SER A 1 388 ? -16.560 6.058 -5.453 1.00 39.28 388 SER A N 1
ATOM 3078 C CA . SER A 1 388 ? -16.213 4.875 -4.667 1.00 39.28 388 SER A CA 1
ATOM 3079 C C . SER A 1 388 ? -16.398 5.165 -3.181 1.00 39.28 388 SER A C 1
ATOM 3081 O O . SER A 1 388 ? -15.467 5.708 -2.609 1.00 39.28 388 SER A O 1
ATOM 3083 N N . VAL A 1 389 ? -17.570 4.870 -2.586 1.00 41.44 389 VAL A N 1
ATOM 3084 C CA . VAL A 1 389 ? -17.884 5.038 -1.137 1.00 41.44 389 VAL A CA 1
ATOM 3085 C C . VAL A 1 389 ? -17.018 6.142 -0.527 1.00 41.44 389 VAL A C 1
ATOM 3087 O O . VAL A 1 389 ? -16.152 5.909 0.314 1.00 41.44 389 VAL A O 1
ATOM 3090 N N . ARG A 1 390 ? -17.106 7.321 -1.150 1.00 48.59 390 ARG A N 1
ATOM 3091 C CA . ARG A 1 390 ? -16.185 8.408 -0.874 1.00 48.59 390 ARG A CA 1
ATOM 3092 C C . ARG A 1 390 ? -16.594 8.890 0.500 1.00 48.59 390 ARG A C 1
ATOM 3094 O O . ARG A 1 390 ? -17.758 9.225 0.693 1.00 48.59 390 ARG A O 1
ATOM 3101 N N . ALA A 1 391 ? -15.654 9.010 1.425 1.00 46.06 391 ALA A N 1
ATOM 3102 C CA . ALA A 1 391 ? -15.758 10.117 2.354 1.00 46.06 391 ALA A CA 1
ATOM 3103 C C . ALA A 1 391 ? -15.549 11.367 1.489 1.00 46.06 391 ALA A C 1
ATOM 3105 O O . ALA A 1 391 ? -14.442 11.897 1.417 1.00 46.06 391 ALA A O 1
ATOM 3106 N N . ASN A 1 392 ? -16.576 11.768 0.719 1.00 54.69 392 ASN A N 1
ATOM 3107 C CA . ASN A 1 392 ? -16.515 13.030 0.000 1.00 54.69 392 ASN A CA 1
ATOM 3108 C C . ASN A 1 392 ? -16.180 14.062 1.069 1.00 54.69 392 ASN A C 1
ATOM 3110 O O . ASN A 1 392 ? -16.707 13.981 2.183 1.00 54.69 392 ASN A O 1
ATOM 3114 N N . ALA A 1 393 ? -15.338 15.042 0.762 1.00 55.75 393 ALA A N 1
ATOM 3115 C CA . ALA A 1 393 ? -15.149 16.138 1.699 1.00 55.75 393 ALA A CA 1
ATOM 3116 C C . ALA A 1 393 ? -16.516 16.739 2.099 1.00 55.75 393 ALA A C 1
ATOM 3118 O O . ALA A 1 393 ? -16.711 17.079 3.259 1.00 55.75 393 ALA A O 1
ATOM 3119 N N . ALA A 1 394 ? -17.508 16.697 1.198 1.00 58.25 394 ALA A N 1
ATOM 3120 C CA . ALA A 1 394 ? -18.920 16.959 1.470 1.00 58.25 394 ALA A CA 1
ATOM 3121 C C . ALA A 1 394 ? -19.586 16.035 2.519 1.00 58.25 394 ALA A C 1
ATOM 3123 O O . ALA A 1 394 ? -20.331 16.540 3.352 1.00 58.25 394 ALA A O 1
ATOM 3124 N N . ASP A 1 395 ? -19.323 14.724 2.525 1.00 61.28 395 ASP A N 1
ATOM 3125 C CA . ASP A 1 395 ? -19.850 13.791 3.537 1.00 61.28 395 ASP A CA 1
ATOM 3126 C C . ASP A 1 395 ? -19.167 14.005 4.893 1.00 61.28 395 ASP A C 1
ATOM 3128 O O . ASP A 1 395 ? -19.842 14.006 5.919 1.00 61.28 395 ASP A O 1
ATOM 3132 N N . ILE A 1 396 ? -17.859 14.301 4.888 1.00 61.59 396 ILE A N 1
ATOM 3133 C CA . ILE A 1 396 ? -17.091 14.721 6.074 1.00 61.59 396 ILE A CA 1
ATOM 3134 C C . ILE A 1 396 ? -17.603 16.073 6.618 1.00 61.59 396 ILE A C 1
ATOM 3136 O O . ILE A 1 396 ? -17.594 16.307 7.827 1.00 61.59 396 ILE A O 1
ATOM 3140 N N . LEU A 1 397 ? -18.034 16.981 5.734 1.00 61.31 397 LEU A N 1
ATOM 3141 C CA . LEU A 1 397 ? -18.578 18.305 6.068 1.00 61.31 397 LEU A CA 1
ATOM 3142 C C . LEU A 1 397 ? -20.061 18.266 6.456 1.00 61.31 397 LEU A C 1
ATOM 3144 O O . LEU A 1 397 ? -20.537 19.180 7.136 1.00 61.31 397 LEU A O 1
ATOM 3148 N N . SER A 1 398 ? -20.803 17.246 6.027 1.00 62.25 398 SER A N 1
ATOM 3149 C CA . SER A 1 398 ? -22.159 17.009 6.496 1.00 62.25 398 SER A CA 1
ATOM 3150 C C . SER A 1 398 ? -22.052 16.512 7.937 1.00 62.25 398 SER A C 1
ATOM 3152 O O . SER A 1 398 ? -21.444 15.485 8.202 1.00 62.25 398 SER A O 1
ATOM 3154 N N . ASN A 1 399 ? -22.586 17.274 8.892 1.00 50.94 399 ASN A N 1
ATOM 3155 C CA . ASN A 1 399 ? -22.490 17.064 10.348 1.00 50.94 399 ASN A CA 1
ATOM 3156 C C . ASN A 1 399 ? -23.052 15.717 10.878 1.00 50.94 399 ASN A C 1
ATOM 3158 O O . ASN A 1 399 ? -23.381 15.614 12.061 1.00 50.94 399 ASN A O 1
ATOM 3162 N N . ASN A 1 400 ? -23.188 14.679 10.053 1.00 48.53 400 ASN A N 1
ATOM 3163 C CA . ASN A 1 400 ? -23.451 13.328 10.516 1.00 48.53 400 ASN A CA 1
ATOM 3164 C C . ASN A 1 400 ? -22.173 12.753 11.137 1.00 48.53 400 ASN A C 1
ATOM 3166 O O . ASN A 1 400 ? -21.320 12.171 10.478 1.00 48.53 400 ASN A O 1
ATOM 3170 N N . SER A 1 401 ? -22.096 12.925 12.453 1.00 48.38 401 SER A N 1
ATOM 3171 C CA . SER A 1 401 ? -21.115 12.473 13.447 1.00 48.38 401 SER A CA 1
ATOM 3172 C C . SER A 1 401 ? -20.824 10.958 13.497 1.00 48.38 401 SER A C 1
ATOM 3174 O O . SER A 1 401 ? -20.350 10.443 14.510 1.00 48.38 401 SER A O 1
ATOM 3176 N N . GLY A 1 402 ? -21.084 10.210 12.428 1.00 50.31 402 GLY A N 1
ATOM 3177 C CA . GLY A 1 402 ? -20.882 8.769 12.379 1.00 50.31 402 GLY A CA 1
ATOM 3178 C C . GLY A 1 402 ? -19.487 8.384 11.895 1.00 50.31 402 GLY A C 1
ATOM 3179 O O . GLY A 1 402 ? -19.279 8.258 10.694 1.00 50.31 402 GLY A O 1
ATOM 3180 N N . SER A 1 403 ? -18.592 8.087 12.844 1.00 69.00 403 SER A N 1
ATOM 3181 C CA . SER A 1 403 ? -17.356 7.279 12.713 1.00 69.00 403 SER A CA 1
ATOM 3182 C C . SER A 1 403 ? -15.992 7.974 12.638 1.00 69.00 403 SER A C 1
ATOM 3184 O O . SER A 1 403 ? -14.998 7.319 12.333 1.00 69.00 403 SER A O 1
ATOM 3186 N N . PHE A 1 404 ? -15.875 9.242 13.031 1.00 79.62 404 PHE A N 1
ATOM 3187 C CA . PHE A 1 404 ? -14.555 9.738 13.421 1.00 79.62 404 PHE A CA 1
ATOM 3188 C C . PHE A 1 404 ? -14.156 9.217 14.818 1.00 79.62 404 PHE A C 1
ATOM 3190 O O . PHE A 1 404 ? -15.009 9.167 15.709 1.00 79.62 404 PHE A O 1
ATOM 3197 N N . PRO A 1 405 ? -12.883 8.834 15.037 1.00 87.75 405 PRO A N 1
ATOM 3198 C CA . PRO A 1 405 ? -11.779 8.847 14.074 1.00 87.75 405 PRO A CA 1
ATOM 3199 C C . PRO A 1 405 ? -11.820 7.666 13.082 1.00 87.75 405 PRO A C 1
ATOM 3201 O O . PRO A 1 405 ? -11.984 6.513 13.487 1.00 87.75 405 PRO A O 1
ATOM 3204 N N . LEU A 1 406 ? -11.586 7.954 11.799 1.00 85.00 406 LEU A N 1
ATOM 3205 C CA . LEU A 1 406 ? -11.414 6.953 10.748 1.00 85.00 406 LEU A CA 1
ATOM 3206 C C . LEU A 1 406 ? -10.066 6.241 10.917 1.00 85.00 406 LEU A C 1
ATOM 3208 O O . LEU A 1 406 ? -9.071 6.837 11.341 1.00 85.00 406 LEU A O 1
ATOM 3212 N N . SER A 1 407 ? -10.013 4.955 10.560 1.00 84.38 407 SER A N 1
ATOM 3213 C CA . SER A 1 407 ? -8.754 4.196 10.552 1.00 84.38 407 SER A CA 1
ATOM 3214 C C . SER A 1 407 ? -7.766 4.711 9.507 1.00 84.38 407 SER A C 1
ATOM 3216 O O . SER A 1 407 ? -6.565 4.581 9.713 1.00 84.38 407 SER A O 1
ATOM 3218 N N . SER A 1 408 ? -8.277 5.267 8.406 1.00 87.44 408 SER A N 1
ATOM 3219 C CA . SER A 1 408 ? -7.504 5.931 7.363 1.00 87.44 408 SER A CA 1
ATOM 3220 C C . SER A 1 408 ? -8.336 7.023 6.702 1.00 87.44 408 SER A C 1
ATOM 3222 O O . SER A 1 408 ? -9.553 6.868 6.571 1.00 87.44 408 SER A O 1
ATOM 3224 N N . CYS A 1 409 ? -7.692 8.119 6.312 1.00 89.81 409 CYS A N 1
ATOM 3225 C CA . CYS A 1 409 ? -8.335 9.222 5.608 1.00 89.81 409 CYS A CA 1
ATOM 3226 C C . CYS A 1 409 ? -7.740 9.462 4.224 1.00 89.81 409 CYS A C 1
ATOM 3228 O O . CYS A 1 409 ? -6.543 9.302 3.993 1.00 89.81 409 CYS A O 1
ATOM 3230 N N . GLY A 1 410 ? -8.584 9.980 3.336 1.00 88.56 410 GLY A N 1
ATOM 3231 C CA . GLY A 1 410 ? -8.240 10.231 1.944 1.00 88.56 410 GLY A CA 1
ATOM 3232 C C . GLY A 1 410 ? -8.871 9.209 1.013 1.00 88.56 410 GLY A C 1
ATOM 3233 O O . GLY A 1 410 ? -9.658 8.356 1.430 1.00 88.56 410 GLY A O 1
ATOM 3234 N N . ASP A 1 411 ? -8.528 9.317 -0.264 1.00 84.69 411 ASP A N 1
ATOM 3235 C CA . ASP A 1 411 ? -8.991 8.350 -1.246 1.00 84.69 411 ASP A CA 1
ATOM 3236 C C . ASP A 1 411 ? -8.229 7.035 -1.068 1.00 84.69 411 ASP A C 1
ATOM 3238 O O . ASP A 1 411 ? -7.012 7.008 -0.875 1.00 84.69 411 ASP A O 1
ATOM 3242 N N . SER A 1 412 ? -8.948 5.916 -1.162 1.00 80.94 412 SER A N 1
ATOM 3243 C CA . SER A 1 412 ? -8.299 4.609 -1.251 1.00 80.94 412 SER A CA 1
ATOM 3244 C C . SER A 1 412 ? -7.437 4.572 -2.508 1.00 80.94 412 SER A C 1
ATOM 3246 O O . SER A 1 412 ? -7.887 4.993 -3.572 1.00 80.94 412 SER A O 1
ATOM 3248 N N . HIS A 1 413 ? -6.202 4.077 -2.390 1.00 73.75 413 HIS A N 1
ATOM 3249 C CA . HIS A 1 413 ? -5.295 3.945 -3.526 1.00 73.75 413 HIS A CA 1
ATOM 3250 C C . HIS A 1 413 ? -5.963 3.085 -4.603 1.00 73.75 413 HIS A C 1
ATOM 3252 O O . HIS A 1 413 ? -6.121 1.884 -4.368 1.00 73.75 413 HIS A O 1
ATOM 3258 N N . PRO A 1 414 ? -6.367 3.645 -5.764 1.00 69.06 414 PRO A N 1
ATOM 3259 C CA . PRO A 1 414 ? -7.037 2.837 -6.768 1.00 69.06 414 PRO A CA 1
ATOM 3260 C C . PRO A 1 414 ? -6.048 1.859 -7.404 1.00 69.06 414 PRO A C 1
ATOM 3262 O O . PRO A 1 414 ? -6.491 0.861 -7.933 1.00 69.06 414 PRO A O 1
ATOM 3265 N N . GLY A 1 415 ? -4.732 2.078 -7.260 1.00 61.75 415 GLY A N 1
ATOM 3266 C CA . GLY A 1 415 ? -3.661 1.396 -7.986 1.00 61.75 415 GLY A CA 1
ATOM 3267 C C . GLY A 1 415 ? -3.227 2.200 -9.216 1.00 61.75 415 GLY A C 1
ATOM 3268 O O . GLY A 1 415 ? -3.919 3.117 -9.650 1.00 61.75 415 GLY A O 1
ATOM 3269 N N . GLY A 1 416 ? -2.040 1.902 -9.749 1.00 69.62 416 GLY A N 1
ATOM 3270 C CA . GLY A 1 416 ? -1.426 2.665 -10.841 1.00 69.62 416 GLY A CA 1
ATOM 3271 C C . GLY A 1 416 ? -0.826 4.009 -10.405 1.00 69.62 416 GLY A C 1
ATOM 3272 O O . GLY A 1 416 ? -0.896 4.389 -9.238 1.00 69.62 416 GLY A O 1
ATOM 3273 N N . ILE A 1 417 ? -0.223 4.721 -11.365 1.00 75.50 417 ILE A N 1
ATOM 3274 C CA . ILE A 1 417 ? 0.385 6.038 -11.129 1.00 75.50 417 ILE A CA 1
ATOM 3275 C C . ILE A 1 417 ? -0.727 7.084 -11.120 1.00 75.50 417 ILE A C 1
ATOM 3277 O O . ILE A 1 417 ? -1.234 7.452 -12.181 1.00 75.50 417 ILE A O 1
ATOM 3281 N N . ASN A 1 418 ? -1.083 7.575 -9.936 1.00 84.12 418 ASN A N 1
ATOM 3282 C CA . ASN A 1 418 ? -2.076 8.641 -9.784 1.00 84.12 418 ASN A CA 1
ATOM 3283 C C . ASN A 1 418 ? -1.444 9.884 -9.179 1.00 84.12 418 ASN A C 1
ATOM 3285 O O . ASN A 1 418 ? -0.443 9.807 -8.469 1.00 84.12 418 ASN A O 1
ATOM 3289 N N . LEU A 1 419 ? -2.041 11.034 -9.474 1.00 91.19 419 LEU A N 1
ATOM 3290 C CA . LEU A 1 419 ? -1.647 12.299 -8.880 1.00 91.19 419 LEU A CA 1
ATOM 3291 C C . LEU A 1 419 ? -2.389 12.478 -7.554 1.00 91.19 419 LEU A C 1
ATOM 3293 O O . LEU A 1 419 ? -3.615 12.506 -7.528 1.00 91.19 419 LEU A O 1
ATOM 3297 N N . TRP A 1 420 ? -1.637 12.599 -6.467 1.00 94.25 420 TRP A N 1
ATOM 3298 C CA . TRP A 1 420 ? -2.157 12.717 -5.111 1.00 94.25 420 TRP A CA 1
ATOM 3299 C C . TRP A 1 420 ? -1.887 14.097 -4.542 1.00 94.25 420 TRP A C 1
ATOM 3301 O O . TRP A 1 420 ? -0.773 14.609 -4.627 1.00 94.25 420 TRP A O 1
ATOM 3311 N N . TYR A 1 421 ? -2.900 14.665 -3.907 1.00 96.56 421 TYR A N 1
ATOM 3312 C CA . TYR A 1 421 ? -2.879 15.951 -3.232 1.00 96.56 421 TYR A CA 1
ATOM 3313 C C . TYR A 1 421 ? -2.902 15.701 -1.718 1.00 96.56 421 TYR A C 1
ATOM 3315 O O . TYR A 1 421 ? -3.975 15.449 -1.155 1.00 96.56 421 TYR A O 1
ATOM 3323 N N . PRO A 1 422 ? -1.735 15.692 -1.048 1.00 96.94 422 PRO A N 1
ATOM 3324 C CA . PRO A 1 422 ? -1.670 15.473 0.390 1.00 96.94 422 PRO A CA 1
ATOM 3325 C C . PRO A 1 422 ? -2.240 16.679 1.138 1.00 96.94 422 PRO A C 1
ATOM 3327 O O . PRO A 1 422 ? -2.031 17.824 0.738 1.00 96.94 422 PRO A O 1
ATOM 3330 N N . VAL A 1 423 ? -2.935 16.431 2.245 1.00 97.62 423 VAL A N 1
ATOM 3331 C CA . VAL A 1 423 ? -3.370 17.484 3.170 1.00 97.62 423 VAL A CA 1
ATOM 3332 C C . VAL A 1 423 ? -2.445 17.480 4.376 1.00 97.62 423 VAL A C 1
ATOM 3334 O O . VAL A 1 423 ? -2.374 16.491 5.110 1.00 97.62 423 VAL A O 1
ATOM 3337 N N . ASN A 1 424 ? -1.744 18.595 4.559 1.00 97.88 424 ASN A N 1
ATOM 3338 C CA . ASN A 1 424 ? -0.721 18.779 5.576 1.00 97.88 424 ASN A CA 1
ATOM 3339 C C . ASN A 1 424 ? -1.198 19.759 6.652 1.00 97.88 424 ASN A C 1
ATOM 3341 O O . ASN A 1 424 ? -1.875 20.744 6.359 1.00 97.88 424 ASN A O 1
ATOM 3345 N N . VAL A 1 425 ? -0.801 19.509 7.896 1.00 98.06 425 VAL A N 1
ATOM 3346 C CA . VAL A 1 425 ? -1.014 20.383 9.058 1.00 98.06 425 VAL A CA 1
ATOM 3347 C C . VAL A 1 425 ? 0.342 20.712 9.679 1.00 98.06 425 VAL A C 1
ATOM 3349 O O . VAL A 1 425 ? 1.236 19.869 9.679 1.00 98.06 425 VAL A O 1
ATOM 3352 N N . THR A 1 426 ? 0.528 21.921 10.216 1.00 98.12 426 THR A N 1
ATOM 3353 C CA . THR A 1 426 ? 1.777 22.276 10.906 1.00 98.12 426 THR A CA 1
ATOM 3354 C C . THR A 1 426 ? 2.006 21.342 12.092 1.00 98.12 426 THR A C 1
ATOM 3356 O O . THR A 1 426 ? 1.105 21.141 12.917 1.00 98.12 426 THR A O 1
ATOM 3359 N N . TYR A 1 427 ? 3.211 20.774 12.186 1.00 98.25 427 TYR A N 1
ATOM 3360 C CA . TYR A 1 427 ? 3.528 19.823 13.241 1.00 98.25 427 TYR A CA 1
ATOM 3361 C C . TYR A 1 427 ? 3.537 20.470 14.630 1.00 98.25 427 TYR A C 1
ATOM 3363 O O . TYR A 1 427 ? 4.209 21.468 14.887 1.00 98.25 427 TYR A O 1
ATOM 3371 N N . SER A 1 428 ? 2.799 19.842 15.538 1.00 98.06 428 SER A N 1
ATOM 3372 C CA . SER A 1 428 ? 2.958 19.935 16.983 1.00 98.06 428 SER A CA 1
ATOM 3373 C C . SER A 1 428 ? 2.418 18.641 17.593 1.00 98.06 428 SER A C 1
ATOM 3375 O O . SER A 1 428 ? 1.505 18.024 17.035 1.00 98.06 428 SER A O 1
ATOM 3377 N N . GLU A 1 429 ? 2.947 18.231 18.744 1.00 97.88 429 GLU A N 1
ATOM 3378 C CA . GLU A 1 429 ? 2.503 17.003 19.423 1.00 97.88 429 GLU A CA 1
ATOM 3379 C C . GLU A 1 429 ? 0.993 17.034 19.733 1.00 97.88 429 GLU A C 1
ATOM 3381 O O . GLU A 1 429 ? 0.278 16.039 19.584 1.00 97.88 429 GLU A O 1
ATOM 3386 N N . SER A 1 430 ? 0.479 18.217 20.100 1.00 97.88 430 SER A N 1
ATOM 3387 C CA . SER A 1 430 ? -0.946 18.434 20.356 1.00 97.88 430 SER A CA 1
ATOM 3388 C C . SER A 1 430 ? -1.788 18.289 19.091 1.00 97.88 430 SER A C 1
ATOM 3390 O O . SER A 1 430 ? -2.853 17.678 19.147 1.00 97.88 430 SER A O 1
ATOM 3392 N N . ASN A 1 431 ? -1.316 18.808 17.950 1.00 98.12 431 ASN A N 1
ATOM 3393 C CA . ASN A 1 431 ? -2.034 18.705 16.680 1.00 98.12 431 ASN A CA 1
ATOM 3394 C C . ASN A 1 431 ? -2.084 17.254 16.201 1.00 98.12 431 ASN A C 1
ATOM 3396 O O . ASN A 1 431 ? -3.150 16.795 15.801 1.00 98.12 431 ASN A O 1
ATOM 3400 N N . LEU A 1 432 ? -0.968 16.522 16.284 1.00 97.75 432 LEU A N 1
ATOM 3401 C CA . LEU A 1 432 ? -0.907 15.116 15.878 1.00 97.75 432 LEU A CA 1
ATOM 3402 C C . LEU A 1 432 ? -1.883 14.267 16.699 1.00 97.75 432 LEU A C 1
ATOM 3404 O O . LEU A 1 432 ? -2.725 13.571 16.133 1.00 97.75 432 LEU A O 1
ATOM 3408 N N . THR A 1 433 ? -1.830 14.406 18.025 1.00 97.31 433 THR A N 1
ATOM 3409 C CA . THR A 1 433 ? -2.722 13.687 18.946 1.00 97.31 433 THR A CA 1
ATOM 3410 C C . THR A 1 433 ? -4.189 14.043 18.696 1.00 97.31 433 THR A C 1
ATOM 3412 O O . THR A 1 433 ? -5.057 13.169 18.663 1.00 97.31 433 THR A O 1
ATOM 3415 N N . PHE A 1 434 ? -4.493 15.328 18.488 1.00 97.00 434 PHE A N 1
ATOM 3416 C CA . PHE A 1 434 ? -5.848 15.783 18.185 1.00 97.00 434 PHE A CA 1
ATOM 3417 C C . PHE A 1 434 ? -6.364 15.196 16.866 1.00 97.00 434 PHE A C 1
ATOM 3419 O O . PHE A 1 434 ? -7.492 14.701 16.822 1.00 97.00 434 PHE A O 1
ATOM 3426 N N . ILE A 1 435 ? -5.541 15.204 15.815 1.00 97.06 435 ILE A N 1
ATOM 3427 C CA . ILE A 1 435 ? -5.892 14.668 14.497 1.00 97.06 435 ILE A CA 1
ATOM 3428 C C . ILE A 1 435 ? -6.130 13.160 14.565 1.00 97.06 435 ILE A C 1
ATOM 3430 O O . ILE A 1 435 ? -7.150 12.695 14.063 1.00 97.06 435 ILE A O 1
ATOM 3434 N N . GLN A 1 436 ? -5.255 12.402 15.224 1.00 95.50 436 GLN A N 1
ATOM 3435 C CA . GLN A 1 436 ? -5.402 10.947 15.342 1.00 95.50 436 GLN A CA 1
ATOM 3436 C C . GLN A 1 436 ? -6.653 10.539 16.129 1.00 95.50 436 GLN A C 1
ATOM 3438 O O . GLN A 1 436 ? -7.302 9.547 15.794 1.00 95.50 436 GLN A O 1
ATOM 3443 N N . ASN A 1 437 ? -7.030 11.323 17.143 1.00 95.19 437 ASN A N 1
ATOM 3444 C CA . ASN A 1 437 ? -8.182 11.023 17.992 1.00 95.19 437 ASN A CA 1
ATOM 3445 C C . ASN A 1 437 ? -9.524 11.486 17.412 1.00 95.19 437 ASN A C 1
ATOM 3447 O O . ASN A 1 437 ? -10.547 10.889 17.737 1.00 95.19 437 ASN A O 1
ATOM 3451 N N . ASN A 1 438 ? -9.536 12.531 16.578 1.00 94.56 438 ASN A N 1
ATOM 3452 C CA . ASN A 1 438 ? -10.778 13.149 16.091 1.00 94.56 438 ASN A CA 1
ATOM 3453 C C . ASN A 1 438 ? -10.974 13.046 14.575 1.00 94.56 438 ASN A C 1
ATOM 3455 O O . ASN A 1 438 ? -12.057 13.360 14.097 1.00 94.56 438 ASN A O 1
ATOM 3459 N N . TYR A 1 439 ? -9.953 12.634 13.821 1.00 94.06 439 TYR A N 1
ATOM 3460 C CA . TYR A 1 439 ? -9.996 12.561 12.362 1.00 94.06 439 TYR A CA 1
ATOM 3461 C C . TYR A 1 439 ? -9.384 11.253 11.855 1.00 94.06 439 TYR A C 1
ATOM 3463 O O . TYR A 1 439 ? -10.104 10.294 11.611 1.00 94.06 439 TYR A O 1
ATOM 3471 N N . CYS A 1 440 ? -8.066 11.183 11.716 1.00 94.88 440 CYS A N 1
ATOM 3472 C CA . CYS A 1 440 ? -7.399 10.156 10.917 1.00 94.88 440 CYS A CA 1
ATOM 3473 C C . CYS A 1 440 ? -6.339 9.462 11.759 1.00 94.88 440 CYS A C 1
ATOM 3475 O O . CYS A 1 440 ? -5.303 10.058 12.062 1.00 94.88 440 CYS A O 1
ATOM 3477 N N . ARG A 1 441 ? -6.598 8.212 12.163 1.00 93.31 441 ARG A N 1
ATOM 3478 C CA . ARG A 1 441 ? -5.685 7.460 13.044 1.00 93.31 441 ARG A CA 1
ATOM 3479 C C . ARG A 1 441 ? -4.323 7.193 12.412 1.00 93.31 441 ARG A C 1
ATOM 3481 O O . ARG A 1 441 ? -3.351 7.015 13.137 1.00 93.31 441 ARG A O 1
ATOM 3488 N N . ASP A 1 442 ? -4.263 7.153 11.088 1.00 94.06 442 ASP A N 1
ATOM 3489 C CA . ASP A 1 442 ? -3.050 6.932 10.307 1.00 94.06 442 ASP A CA 1
ATOM 3490 C C . ASP A 1 442 ? -2.269 8.217 9.999 1.00 94.06 442 ASP A C 1
ATOM 3492 O O . ASP A 1 442 ? -1.258 8.144 9.306 1.00 94.06 442 ASP A O 1
ATOM 3496 N N . ALA A 1 443 ? -2.680 9.377 10.523 1.00 97.38 443 ALA A N 1
ATOM 3497 C CA . ALA A 1 443 ? -1.917 10.609 10.367 1.00 97.38 443 ALA A CA 1
ATOM 3498 C C . ALA A 1 443 ? -0.499 10.458 10.946 1.00 97.38 443 ALA A C 1
ATOM 3500 O O . ALA A 1 443 ? -0.316 9.949 12.058 1.00 97.38 443 ALA A O 1
ATOM 3501 N N . PHE A 1 444 ? 0.507 10.933 10.208 1.00 97.31 444 PHE A N 1
ATOM 3502 C CA . PHE A 1 444 ? 1.920 10.770 10.560 1.00 97.31 444 PHE A CA 1
ATOM 3503 C C . PHE A 1 444 ? 2.740 12.032 10.276 1.00 97.31 444 PHE A C 1
ATOM 3505 O O . PHE A 1 444 ? 2.365 12.878 9.463 1.00 97.31 444 PHE A O 1
ATOM 3512 N N . VAL A 1 445 ? 3.881 12.156 10.958 1.00 98.06 445 VAL A N 1
ATOM 3513 C CA . VAL A 1 445 ? 4.825 13.265 10.770 1.00 98.06 445 VAL A CA 1
ATOM 3514 C C . VAL A 1 445 ? 5.691 13.003 9.541 1.00 98.06 445 VAL A C 1
ATOM 3516 O O . VAL A 1 445 ? 6.262 11.923 9.389 1.00 98.06 445 VAL A O 1
ATOM 3519 N N . LYS A 1 446 ? 5.807 14.002 8.672 1.00 96.88 446 LYS A N 1
ATOM 3520 C CA . LYS A 1 446 ? 6.609 13.993 7.453 1.00 96.88 446 LYS A CA 1
ATOM 3521 C C . LYS A 1 446 ? 7.417 15.282 7.368 1.00 96.88 446 LYS A C 1
ATOM 3523 O O . LYS A 1 446 ? 6.876 16.377 7.492 1.00 96.88 446 LYS A O 1
ATOM 3528 N N . TYR A 1 447 ? 8.704 15.138 7.095 1.00 96.56 447 TYR A N 1
ATOM 3529 C CA . TYR A 1 447 ? 9.588 16.262 6.823 1.00 96.56 447 TYR A CA 1
ATOM 3530 C C . TYR A 1 447 ? 9.390 16.754 5.382 1.00 96.56 447 TYR A C 1
ATOM 3532 O O . TYR A 1 447 ? 9.406 15.952 4.442 1.00 96.56 447 TYR A O 1
ATOM 3540 N N . VAL A 1 448 ? 9.176 18.060 5.204 1.00 94.31 448 VAL A N 1
ATOM 3541 C CA . VAL A 1 448 ? 8.993 18.694 3.890 1.00 94.31 448 VAL A CA 1
ATOM 3542 C C . VAL A 1 448 ? 10.239 19.509 3.551 1.00 94.31 448 VAL A C 1
ATOM 3544 O O . VAL A 1 448 ? 10.507 20.536 4.171 1.00 94.31 448 VAL A O 1
ATOM 3547 N N . GLU A 1 449 ? 10.998 19.056 2.549 1.00 92.50 449 GLU A N 1
ATOM 3548 C CA . GLU A 1 449 ? 12.286 19.659 2.168 1.00 92.50 449 GLU A CA 1
ATOM 3549 C C . GLU A 1 449 ? 12.147 21.127 1.737 1.00 92.50 449 GLU A C 1
ATOM 3551 O O . GLU A 1 449 ? 12.945 21.964 2.153 1.00 92.50 449 GLU A O 1
ATOM 3556 N N . ASN A 1 450 ? 11.103 21.461 0.968 1.00 90.00 450 ASN A N 1
ATOM 3557 C CA . ASN A 1 450 ? 10.910 22.806 0.407 1.00 90.00 450 ASN A CA 1
ATOM 3558 C C . ASN A 1 450 ? 10.730 23.882 1.488 1.00 90.00 450 ASN A C 1
ATOM 3560 O O . ASN A 1 450 ? 11.162 25.020 1.309 1.00 90.00 450 ASN A O 1
ATOM 3564 N N . THR A 1 451 ? 10.095 23.534 2.608 1.00 92.12 451 THR A N 1
ATOM 3565 C CA . THR A 1 451 ? 9.860 24.454 3.728 1.00 92.12 451 THR A CA 1
ATOM 3566 C C . THR A 1 451 ? 10.858 24.256 4.864 1.00 92.12 451 THR A C 1
ATOM 3568 O O . THR A 1 451 ? 10.937 25.112 5.742 1.00 92.12 451 THR A O 1
ATOM 3571 N N . ASN A 1 452 ? 11.637 23.166 4.845 1.00 95.88 452 ASN A N 1
ATOM 3572 C CA . ASN A 1 452 ? 12.524 22.751 5.931 1.00 95.88 452 ASN A CA 1
ATOM 3573 C C . ASN A 1 452 ? 11.782 22.665 7.281 1.00 95.88 452 ASN A C 1
ATOM 3575 O O . ASN A 1 452 ? 12.276 23.111 8.318 1.00 95.88 452 ASN A O 1
ATOM 3579 N N . THR A 1 453 ? 10.560 22.127 7.260 1.00 96.81 453 THR A N 1
ATOM 3580 C CA . THR A 1 453 ? 9.704 21.989 8.447 1.00 96.81 453 THR A CA 1
ATOM 3581 C C . THR A 1 453 ? 9.052 20.617 8.499 1.00 96.81 453 THR A C 1
ATOM 3583 O O . THR A 1 453 ? 8.653 20.071 7.468 1.00 96.81 453 THR A O 1
ATOM 3586 N N . ASP A 1 454 ? 8.848 20.110 9.711 1.00 97.94 454 ASP A N 1
ATOM 3587 C CA . ASP A 1 454 ? 7.993 18.951 9.944 1.00 97.94 454 ASP A CA 1
ATOM 3588 C C . ASP A 1 454 ? 6.518 19.337 9.788 1.00 97.94 454 ASP A C 1
ATOM 3590 O O . ASP A 1 454 ? 6.047 20.354 10.310 1.00 97.94 454 ASP A O 1
ATOM 3594 N N . MET A 1 455 ? 5.775 18.509 9.063 1.00 98.00 455 MET A N 1
ATOM 3595 C CA . MET A 1 455 ? 4.332 18.630 8.889 1.00 98.00 455 MET A CA 1
ATOM 3596 C C . MET A 1 455 ? 3.658 17.303 9.228 1.00 98.00 455 MET A C 1
ATOM 3598 O O . MET A 1 455 ? 4.273 16.244 9.178 1.00 98.00 455 MET A O 1
ATOM 3602 N N . ILE A 1 456 ? 2.379 17.343 9.572 1.00 98.19 456 ILE A N 1
ATOM 3603 C CA . ILE A 1 456 ? 1.549 16.156 9.763 1.00 98.19 456 ILE A CA 1
ATOM 3604 C C . ILE A 1 456 ? 0.794 15.929 8.459 1.00 98.19 456 ILE A C 1
ATOM 3606 O O . ILE A 1 456 ? -0.050 16.750 8.100 1.00 98.19 456 ILE A O 1
ATOM 3610 N N . GLN A 1 457 ? 1.079 14.835 7.756 1.00 97.62 457 GLN A N 1
ATOM 3611 C CA . GLN A 1 457 ? 0.276 14.422 6.609 1.00 97.62 457 GLN A CA 1
ATOM 3612 C C . GLN A 1 457 ? -0.948 13.668 7.139 1.00 97.62 457 GLN A C 1
ATOM 3614 O O . GLN A 1 457 ? -0.816 12.618 7.768 1.00 97.62 457 GLN A O 1
ATOM 3619 N N . VAL A 1 458 ? -2.134 14.240 6.926 1.00 97.12 458 VAL A N 1
ATOM 3620 C CA . VAL A 1 458 ? -3.392 13.749 7.518 1.00 97.12 458 VAL A CA 1
ATOM 3621 C C . VAL A 1 458 ? -4.150 12.827 6.571 1.00 97.12 458 VAL A C 1
ATOM 3623 O O . VAL A 1 458 ? -4.755 11.855 7.004 1.00 97.12 458 VAL A O 1
ATOM 3626 N N . ALA A 1 459 ? -4.149 13.163 5.283 1.00 96.25 459 ALA A N 1
ATOM 3627 C CA . ALA A 1 459 ? -4.880 12.451 4.242 1.00 96.25 459 ALA A CA 1
ATOM 3628 C C . ALA A 1 459 ? -4.240 12.721 2.876 1.00 96.25 459 ALA A C 1
ATOM 3630 O O . ALA A 1 459 ? -3.398 13.614 2.725 1.00 96.25 459 ALA A O 1
ATOM 3631 N N . SER A 1 460 ? -4.634 11.972 1.853 1.00 95.31 460 SER A N 1
ATOM 3632 C CA . SER A 1 460 ? -4.265 12.248 0.460 1.00 95.31 460 SER A CA 1
ATOM 3633 C C . SER A 1 460 ? -5.443 11.961 -0.457 1.00 95.31 460 SER A C 1
ATOM 3635 O O . SER A 1 460 ? -6.096 10.933 -0.319 1.00 95.31 460 SER A O 1
ATOM 3637 N N . PHE A 1 461 ? -5.718 12.875 -1.383 1.00 94.88 461 PHE A N 1
ATOM 3638 C CA . PHE A 1 461 ? -6.854 12.768 -2.301 1.00 94.88 461 PHE A CA 1
ATOM 3639 C C . PHE A 1 461 ? -6.368 12.806 -3.743 1.00 94.88 461 PHE A C 1
ATOM 3641 O O . PHE A 1 461 ? -5.383 13.476 -4.045 1.00 94.88 461 PHE A O 1
ATOM 3648 N N . MET A 1 462 ? -7.065 12.133 -4.646 1.00 91.44 462 MET A N 1
ATOM 3649 C CA . MET A 1 462 ? -6.810 12.222 -6.085 1.00 91.44 462 MET A CA 1
ATOM 3650 C C . MET A 1 462 ? -7.414 13.488 -6.693 1.00 91.44 462 MET A C 1
ATOM 3652 O O . MET A 1 462 ? -6.952 13.981 -7.720 1.00 91.44 462 MET A O 1
ATOM 3656 N N . ASN A 1 463 ? -8.448 14.037 -6.054 1.00 91.44 463 ASN A N 1
ATOM 3657 C CA . ASN A 1 463 ? -9.070 15.286 -6.461 1.00 91.44 463 ASN A CA 1
ATOM 3658 C C . ASN A 1 463 ? -8.574 16.444 -5.588 1.00 91.44 463 ASN A C 1
ATOM 3660 O O . ASN A 1 463 ? -8.742 16.459 -4.368 1.00 91.44 463 ASN A O 1
ATOM 3664 N N . ILE A 1 464 ? -8.001 17.463 -6.229 1.00 95.12 464 ILE A N 1
ATOM 3665 C CA . ILE A 1 464 ? -7.504 18.659 -5.542 1.00 95.12 464 ILE A CA 1
ATOM 3666 C C . ILE A 1 464 ? -8.605 19.430 -4.799 1.00 95.12 464 ILE A C 1
ATOM 3668 O O . ILE A 1 464 ? -8.321 20.088 -3.798 1.00 95.12 464 ILE A O 1
ATOM 3672 N N . ASN A 1 465 ? -9.853 19.388 -5.275 1.00 93.12 465 ASN A N 1
ATOM 3673 C CA . ASN A 1 465 ? -10.959 20.088 -4.625 1.00 93.12 465 ASN A CA 1
ATOM 3674 C C . ASN A 1 465 ? -11.347 19.398 -3.315 1.00 93.12 465 ASN A C 1
ATOM 3676 O O . ASN A 1 465 ? -11.482 20.093 -2.312 1.00 93.12 465 ASN A O 1
ATOM 3680 N N . ASP A 1 466 ? -11.392 18.063 -3.292 1.00 91.75 466 ASP A N 1
ATOM 3681 C CA . ASP A 1 466 ? -11.649 17.285 -2.073 1.00 91.75 466 ASP A CA 1
ATOM 3682 C C . ASP A 1 466 ? -10.536 17.521 -1.039 1.00 91.75 466 ASP A C 1
ATOM 3684 O O . ASP A 1 466 ? -10.814 17.831 0.123 1.00 91.75 466 ASP A O 1
ATOM 3688 N N . ALA A 1 467 ? -9.270 17.522 -1.482 1.00 95.88 467 ALA A N 1
ATOM 3689 C CA . ALA A 1 467 ? -8.139 17.898 -0.632 1.00 95.88 467 ALA A CA 1
ATOM 3690 C C . ALA A 1 467 ? -8.287 19.315 -0.060 1.00 95.88 467 ALA A C 1
ATOM 3692 O O . ALA A 1 467 ? -8.038 19.540 1.125 1.00 95.88 467 ALA A O 1
ATOM 3693 N N . ARG A 1 468 ? -8.703 20.287 -0.881 1.00 96.12 468 ARG A N 1
ATOM 3694 C CA . ARG A 1 468 ? -8.865 21.686 -0.457 1.00 96.12 468 ARG A CA 1
ATOM 3695 C C . ARG A 1 468 ? -10.016 21.854 0.529 1.00 96.12 468 ARG A C 1
ATOM 3697 O O . ARG A 1 468 ? -9.880 22.602 1.496 1.00 96.12 468 ARG A O 1
ATOM 3704 N N . GLU A 1 469 ? -11.138 21.182 0.307 1.00 93.88 469 GLU A N 1
ATOM 3705 C CA . GLU A 1 469 ? -12.276 21.192 1.226 1.00 93.88 469 GLU A CA 1
ATOM 3706 C C . GLU A 1 469 ? -11.910 20.568 2.576 1.00 93.88 469 GLU A C 1
ATOM 3708 O O . GLU A 1 469 ? -12.175 21.174 3.621 1.00 93.88 469 GLU A O 1
ATOM 3713 N N . PHE A 1 470 ? -11.217 19.428 2.562 1.00 94.75 470 PHE A N 1
ATOM 3714 C CA . PHE A 1 470 ? -10.735 18.775 3.777 1.00 94.75 470 PHE A CA 1
ATOM 3715 C C . PHE A 1 470 ? -9.680 19.619 4.512 1.00 94.75 470 PHE A C 1
ATOM 3717 O O . PHE A 1 470 ? -9.767 19.805 5.728 1.00 94.75 470 PHE A O 1
ATOM 3724 N N . ALA A 1 471 ? -8.739 20.232 3.787 1.00 96.81 471 ALA A N 1
ATOM 3725 C CA . ALA A 1 471 ? -7.783 21.177 4.363 1.00 96.81 471 ALA A CA 1
ATOM 3726 C C . ALA A 1 471 ? -8.499 22.376 5.005 1.00 96.81 471 ALA A C 1
ATOM 3728 O O . ALA A 1 471 ? -8.178 22.760 6.125 1.00 96.81 471 ALA A O 1
ATOM 3729 N N . ASN A 1 472 ? -9.519 22.944 4.358 1.00 95.56 472 ASN A N 1
ATOM 3730 C CA . ASN A 1 472 ? -10.299 24.045 4.930 1.00 95.56 472 ASN A CA 1
ATOM 3731 C C . ASN A 1 472 ? -11.052 23.635 6.203 1.00 95.56 472 ASN A C 1
ATOM 3733 O O . ASN A 1 472 ? -11.186 24.450 7.119 1.00 95.56 472 ASN A O 1
ATOM 3737 N N . LEU A 1 473 ? -11.532 22.392 6.278 1.00 94.19 473 LEU A N 1
ATOM 3738 C CA . LEU A 1 473 ? -12.124 21.840 7.493 1.00 94.19 473 LEU A CA 1
ATOM 3739 C C . LEU A 1 473 ? -11.099 21.801 8.626 1.00 94.19 473 LEU A C 1
ATOM 3741 O O . LEU A 1 473 ? -11.342 22.393 9.679 1.00 94.19 473 LEU A O 1
ATOM 3745 N N . LEU A 1 474 ? -9.944 21.175 8.397 1.00 95.62 474 LEU A N 1
ATOM 3746 C CA . LEU A 1 474 ? -8.885 21.073 9.403 1.00 95.62 474 LEU A CA 1
ATOM 3747 C C . LEU A 1 474 ? -8.348 22.447 9.806 1.00 95.62 474 LEU A C 1
ATOM 3749 O O . LEU A 1 474 ? -8.112 22.692 10.986 1.00 95.62 474 LEU A O 1
ATOM 3753 N N . LYS A 1 475 ? -8.246 23.388 8.863 1.00 97.12 475 LYS A N 1
ATOM 3754 C CA . LYS A 1 475 ? -7.812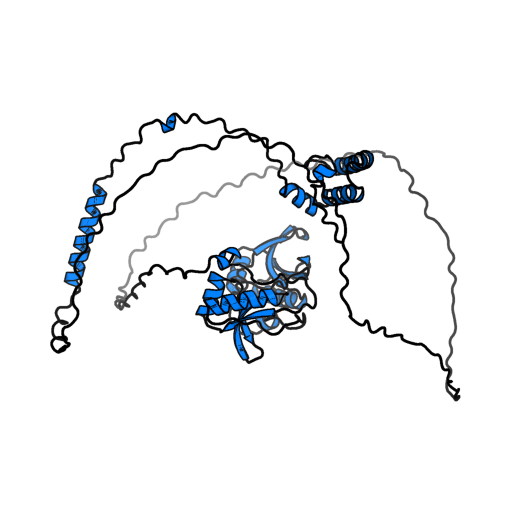 24.763 9.132 1.00 97.12 475 LYS A CA 1
ATOM 3755 C C . LYS A 1 475 ? -8.728 25.472 10.129 1.00 97.12 475 LYS A C 1
ATOM 3757 O O . LYS A 1 475 ? -8.230 26.212 10.971 1.00 97.12 475 LYS A O 1
ATOM 3762 N N . ARG A 1 476 ? -10.045 25.233 10.076 1.00 95.81 476 ARG A N 1
ATOM 3763 C CA . ARG A 1 476 ? -11.003 25.792 11.051 1.00 95.81 476 ARG A CA 1
ATOM 3764 C C . ARG A 1 476 ? -10.850 25.195 12.453 1.00 95.81 476 ARG A C 1
ATOM 3766 O O . ARG A 1 476 ? -11.197 25.863 13.417 1.00 95.81 476 ARG A O 1
ATOM 3773 N N . GLN A 1 477 ? -10.361 23.961 12.553 1.00 95.75 477 GLN A N 1
ATOM 3774 C CA . GLN A 1 477 ? -10.337 23.181 13.795 1.00 95.75 477 GLN A CA 1
ATOM 3775 C C . GLN A 1 477 ? -8.975 23.241 14.498 1.00 95.75 477 GLN A C 1
ATOM 3777 O O . GLN A 1 477 ? -8.905 23.382 15.712 1.00 95.75 477 GLN A O 1
ATOM 3782 N N . VAL A 1 478 ? -7.892 23.175 13.724 1.00 96.50 478 VAL A N 1
ATOM 3783 C CA . VAL A 1 478 ? -6.501 23.103 14.203 1.00 96.50 478 VAL A CA 1
ATOM 3784 C C . VAL A 1 478 ? -5.743 24.417 13.952 1.00 96.50 478 VAL A C 1
ATOM 3786 O O . VAL A 1 478 ? -4.624 24.608 14.419 1.00 96.50 478 VAL A O 1
ATOM 3789 N N . GLY A 1 479 ? -6.326 25.352 13.195 1.00 97.00 479 GLY A N 1
ATOM 3790 C CA . GLY A 1 479 ? -5.733 26.660 12.885 1.00 97.00 479 GLY A CA 1
ATOM 3791 C C . GLY A 1 479 ? -4.665 26.639 11.785 1.00 97.00 479 GLY A C 1
ATOM 3792 O O . GLY A 1 479 ? -4.315 27.690 11.251 1.00 97.00 479 GLY A O 1
ATOM 3793 N N . SER A 1 480 ? -4.179 25.460 11.395 1.00 96.12 480 SER A N 1
ATOM 3794 C CA . SER A 1 480 ? -3.199 25.284 10.321 1.00 96.12 480 SER A CA 1
ATOM 3795 C C . SER A 1 480 ? -3.540 24.041 9.508 1.00 96.12 480 SER A C 1
ATOM 3797 O O . SER A 1 480 ? -3.625 22.950 10.052 1.00 96.12 480 SER A O 1
ATOM 3799 N N . ALA A 1 481 ? -3.797 24.215 8.215 1.00 97.81 481 ALA A N 1
ATOM 3800 C CA . ALA A 1 481 ? -3.901 23.122 7.256 1.00 97.81 481 ALA A CA 1
ATOM 3801 C C . ALA A 1 481 ? -3.774 23.678 5.835 1.00 97.81 481 ALA A C 1
ATOM 3803 O O . ALA A 1 481 ? -4.298 24.760 5.539 1.00 97.81 481 ALA A O 1
ATOM 3804 N N . GLU A 1 482 ? -3.103 22.934 4.966 1.00 97.56 482 GLU A N 1
ATOM 3805 C CA . GLU A 1 482 ? -2.907 23.273 3.560 1.00 97.56 482 GLU A CA 1
ATOM 3806 C C . GLU A 1 482 ? -2.821 22.021 2.684 1.00 97.56 482 GLU A C 1
ATOM 3808 O O . GLU A 1 482 ? -2.571 20.916 3.162 1.00 97.56 482 GLU A O 1
ATOM 3813 N N . VAL A 1 483 ? -3.055 22.199 1.385 1.00 97.75 483 VAL A N 1
ATOM 3814 C CA . VAL A 1 483 ? -2.848 21.143 0.391 1.00 97.75 483 VAL A CA 1
ATOM 3815 C C . VAL A 1 483 ? -1.400 21.234 -0.077 1.00 97.75 483 VAL A C 1
ATOM 3817 O O . VAL A 1 483 ? -0.995 22.276 -0.591 1.00 97.75 483 VAL A O 1
ATOM 3820 N N . GLY A 1 484 ? -0.629 20.169 0.124 1.00 96.31 484 GLY A N 1
ATOM 3821 C CA . GLY A 1 484 ? 0.761 20.090 -0.312 1.00 96.31 484 GLY A CA 1
ATOM 3822 C C . GLY A 1 484 ? 0.900 19.919 -1.825 1.00 96.31 484 GLY A C 1
ATOM 3823 O O . GLY A 1 484 ? -0.079 19.745 -2.555 1.00 96.31 484 GLY A O 1
ATOM 3824 N N . GLU A 1 485 ? 2.146 19.951 -2.300 1.00 95.75 485 GLU A N 1
ATOM 3825 C CA . GLU A 1 485 ? 2.453 19.699 -3.706 1.00 95.75 485 GLU A CA 1
ATOM 3826 C C . GLU A 1 485 ? 1.977 18.311 -4.136 1.00 95.75 485 GLU A C 1
ATOM 3828 O O . GLU A 1 485 ? 2.083 17.322 -3.402 1.00 95.75 485 GLU A O 1
ATOM 3833 N N . SER A 1 486 ? 1.438 18.249 -5.350 1.00 95.12 486 SER A N 1
ATOM 3834 C CA . SER A 1 486 ? 0.941 17.003 -5.900 1.00 95.12 486 SER A CA 1
ATOM 3835 C C . SER A 1 486 ? 2.082 16.011 -6.104 1.00 95.12 486 SER A C 1
ATOM 3837 O O . SER A 1 486 ? 3.112 16.367 -6.676 1.00 95.12 486 SER A O 1
ATOM 3839 N N . SER A 1 487 ? 1.884 14.762 -5.702 1.00 91.88 487 SER A N 1
ATOM 3840 C CA . SER A 1 487 ? 2.881 13.696 -5.826 1.00 91.88 487 SER A CA 1
ATOM 3841 C C . SER A 1 487 ? 2.315 12.534 -6.629 1.00 91.88 487 SER A C 1
ATOM 3843 O O . SER A 1 487 ? 1.149 12.176 -6.483 1.00 91.88 487 SER A O 1
ATOM 3845 N N . SER A 1 488 ? 3.129 11.969 -7.519 1.00 88.00 488 SER A N 1
ATOM 3846 C CA . SER A 1 488 ? 2.783 10.749 -8.243 1.00 88.00 488 SER A CA 1
ATOM 3847 C C . SER A 1 488 ? 3.316 9.544 -7.477 1.00 88.00 488 SER A C 1
ATOM 3849 O O . SER A 1 488 ? 4.537 9.429 -7.324 1.00 88.00 488 SER A O 1
ATOM 3851 N N . TYR A 1 489 ? 2.420 8.677 -7.013 1.00 72.62 489 TYR A N 1
ATOM 3852 C CA . TYR A 1 489 ? 2.763 7.418 -6.343 1.00 72.62 489 TYR A CA 1
ATOM 3853 C C . TYR A 1 489 ? 2.385 6.227 -7.206 1.00 72.62 489 TYR A C 1
ATOM 3855 O O . TYR A 1 489 ? 1.303 6.307 -7.834 1.00 72.62 489 TYR A O 1
#

pLDDT: mean 70.76, std 24.82, range [30.56, 98.44]

InterPro domains:
  IPR036869 Chaperone J-domain superfamily [SSF46565] (7-63)

Sequence (489 aa):
MENKQCSMNPYDILGVSQAASKAEITKAMAIAMKRKEYPLQAIAAAQKSLLDSQKRIVADYLRPILPPIKRFKRTDFSSIETTAPELNLLADFDATDLDIEQKVANYIRDDMDPNLSSHFAGIDTSLEAGAELPSKEELSVKFIGASLSKRPKVMPQSELKPEFKFNGSHLVLDGIRFFVWLFVFSPIFSGFVLAVNSGNELKTERKQAQKIEYLTSPKSPEVIPIQQIEELPEPPTPVRQEKPRSPRTEPVVRPQLSDRLEKLPEPPTPVRQEKPRSPQTEPVVRPQFSDRYYAKGYPKNTCGDRDPGGTNDWYPVYVNYSEDNLNRVRNFYCRDAIEKWRKTGELSVQVASFLNRSDAVELANILKFDLGSGEVGQPSSYNADAPSVRANAADILSNNSGSFPLSSCGDSHPGGINLWYPVNVTYSESNLTFIQNNYCRDAFVKYVENTNTDMIQVASFMNINDAREFANLLKRQVGSAEVGESSSY